Protein AF-A0AB36G7M7-F1 (afdb_monomer)

Sequence (642 aa):
MGVENIYTLPLNGAPYISGSVAFDGEAKDNKLILESNTKIDLHNSQYFSDEEGKDIYDERITRLMGAFGINSNLQNNKVLIDSANIVLHGPDGEYTARSTFEILGALADVNNLKKYNVSKNSVIIKNLNLDLMVNSQNKITFYDAVLFGEIYGGRTLQGNAEKNSIEVYHFNSLDHLDKNIKTHASLNLYGGYSNDGEANGNKIVFRLKKPLKISNNFYGKNYYNLYGGFATEGANFNIIDIQNDLTYEKVPQNYSDKFTVYAARTLSGKANNNTLSIKDSVISLPLYAFITSETTLDGIDYIADESNNNEVNFENIKSSKNLSLMINAKNVSNNKINYNLIQSLTEASSLGKGSKIILKATQNANNNLIKLKDCSSAAVESSCIIKADKESAFNKIIINNTVFSTASDKRQGYVGLIAGVSANSHDNIMELVNLNIDEYKNQDAIFLAPSGTSDISNFKSYNNTLYLGGELNFFKDVNIDLLSGSVFHEVNKKGKIITQILPHQEDFSKNNRLIIDTQDVKSEVVNNFENFTFILSNKIKNPILTIEKLINLPSNGSMEILTKNKPTKGKYILIQSDVGIYDGDNRLLNQQELENLLEKMKNNKNKFNYNKIEKLAKSTLKNVNFSFEVSDDAKIIYINIL

Mean predicted aligned error: 6.55 Å

Nearest PDB structures (foldseek):
  4opw-assembly2_B  TM=1.848E-01  e=7.144E+00  Parabacteroides merdae ATCC 43184

Secondary structure (DSSP, 8-state):
---TTTTTS------EEES-EEESSEEES-EEEE-TTEEEEEEPPPEEE-TT--EEE-S--EEEEEEEEES-EEES-EEEESSEEEEEEEPTT-SEEEEEEEEEEEEEE-SSS----EES-EEEES-EEEEEEE--SS----EEEEEEEEEES-EESSS-EES-EEEES-EE-EEEEETTEEEEEEEEEEEEEESSSBEES-EEEEE-SSPBP----TTS--EEEEEEEEESSB--S-EEEEES-SB-S-----SS-EEEEEEEEESSSB--S-EEEEEEEEE-SPEEEESS--EEETTEEE-EEEEES-EEEEEEEEESS-EEEEEEEEEEES-EEEEEEEEE---GGGTT--EEEEEEEEEEEES-EEEEEEEEE-SSEEEEEEEESSEEES-EEEEEEEEE----TT---EEEEEEEESSEEES-EEEEEEEEE----SSS-EEEES-EES--TT-EEES-EEEEEEEEEE-TT--EEEEESSEEEEE-TTS-EEEEEPP--HHHHTT-EEEEESS-EEEEEEES-SEEEEEE-S---S-SEEEEEEEEE-TT--EEEEESS-PPSEEEEEEEESS--EETTSPBP-HHHHHHHHHHHHH------GGGSTTTTT---EEPPEEEEE-TTS-EEEEEE-

Foldseek 3Di:
DDDVCCVPDPDPAAAEAEQEEEELEEAEQGEDEADPPAEDEFEFWDWDADPVRDTDTDPRAYEAELYEYENYAYEAGEYHYLEYEYEYEAEEPDAEGEHEHEYELYEYHYDPPDAYEHEAGEYEAQYYEYHYDYDYPDDDPAHEYEYEYEYELYEYAGHEYYQGEYEHAEYAQKDDPDPHHIYGYAYEYAQYYYNHYEYEQGEYEANYPDAYAAAQGPVQEHEYEYEQHHEAAYYENGEYHAEEENHDLDHDFGLRYAYEYEQHEYQEEELEAGEYEHEHYEAAHEYEYEPYDWDDDPNDIGFYQEYYQYEYYYYQYEYQAAYEYEYEHQEAEQYEAEHYNEEHHHDPSHLQPEHEYEYEHQAEHEQYEHEAYLYEHQHQEYYYDYEYAAEYANFEYAYEQYEYFHPHPQRAHAYYYERYEYQEYEHFEYHHENYEYEDHDDQPHAEDESEEYQDDPRHAYAHGEYEYAYDYHYYPPDAHAYDEPYWHWDQDPVRDIDIGDDQQDCRQQYHREYEQHAAPHEYQEYGSHQEYEYADDQDADHARYEYEHADEYELLYAYFYKYLDDHDFFKDWHYAYPVAYAYSVRHHDFQVRVQVSNVSRHPNDDDDDQCVPVVCVPGDIDGFDWHWHADRRNRTIMIGGD

Structure (mmCIF, N/CA/C/O backbone):
data_AF-A0AB36G7M7-F1
#
_entry.id   AF-A0AB36G7M7-F1
#
loop_
_atom_site.group_PDB
_atom_site.id
_atom_site.type_symbol
_atom_site.label_atom_id
_atom_site.label_alt_id
_atom_site.label_comp_id
_atom_site.label_asym_id
_atom_site.label_entity_id
_atom_site.label_seq_id
_atom_site.pdbx_PDB_ins_code
_atom_site.Cartn_x
_atom_site.Cartn_y
_atom_site.Cartn_z
_atom_site.occupancy
_atom_site.B_iso_or_equiv
_atom_site.auth_seq_id
_atom_site.auth_comp_id
_atom_site.auth_asym_id
_atom_site.auth_atom_id
_atom_site.pdbx_PDB_model_num
ATOM 1 N N . MET A 1 1 ? 24.373 -4.292 -38.198 1.00 44.78 1 MET A N 1
ATOM 2 C CA . MET A 1 1 ? 25.802 -4.655 -38.306 1.00 44.78 1 MET A CA 1
ATOM 3 C C . MET A 1 1 ? 25.854 -6.167 -38.329 1.00 44.78 1 MET A C 1
ATOM 5 O O . MET A 1 1 ? 25.694 -6.772 -37.282 1.00 44.78 1 MET A O 1
ATOM 9 N N . GLY A 1 2 ? 25.909 -6.763 -39.518 1.00 38.03 2 GLY A N 1
ATOM 10 C CA . GLY A 1 2 ? 25.808 -8.209 -39.694 1.00 38.03 2 GLY A CA 1
ATOM 11 C C . GLY A 1 2 ? 27.062 -8.728 -40.373 1.00 38.03 2 GLY A C 1
ATOM 12 O O . GLY A 1 2 ? 27.440 -8.228 -41.428 1.00 38.03 2 GLY A O 1
ATOM 13 N N . VAL A 1 3 ? 27.704 -9.710 -39.755 1.00 38.44 3 VAL A N 1
ATOM 14 C CA . VAL A 1 3 ? 28.479 -10.708 -40.491 1.00 38.44 3 VAL A CA 1
ATOM 15 C C . VAL A 1 3 ? 27.498 -11.826 -40.825 1.00 38.44 3 VAL A C 1
ATOM 17 O O . VAL A 1 3 ? 26.671 -12.168 -39.985 1.00 38.44 3 VAL A O 1
ATOM 20 N N . GLU A 1 4 ? 27.574 -12.401 -42.026 1.00 40.53 4 GLU A N 1
ATOM 21 C CA . GLU A 1 4 ? 26.691 -13.499 -42.468 1.00 40.53 4 GLU A CA 1
ATOM 22 C C . GLU A 1 4 ? 26.726 -14.730 -41.537 1.00 40.53 4 GLU A C 1
ATOM 24 O O . GLU A 1 4 ? 25.860 -15.594 -41.628 1.00 40.53 4 GLU A O 1
ATOM 29 N N . ASN A 1 5 ? 27.694 -14.802 -40.613 1.00 46.62 5 ASN A N 1
ATOM 30 C CA . ASN A 1 5 ? 27.840 -15.887 -39.651 1.00 46.62 5 ASN A CA 1
ATOM 31 C C . ASN A 1 5 ? 28.204 -15.381 -38.234 1.00 46.62 5 ASN A C 1
ATOM 33 O O . ASN A 1 5 ? 29.345 -15.475 -37.777 1.00 46.62 5 ASN A O 1
ATOM 37 N N . ILE A 1 6 ? 27.219 -14.811 -37.536 1.00 52.28 6 ILE A N 1
ATOM 38 C CA . ILE A 1 6 ? 27.319 -14.284 -36.155 1.00 52.28 6 ILE A CA 1
ATOM 39 C C . ILE A 1 6 ? 27.426 -15.359 -35.058 1.00 52.28 6 ILE A C 1
ATOM 41 O O . ILE A 1 6 ? 27.662 -15.022 -33.902 1.00 52.28 6 ILE A O 1
ATOM 45 N N . TYR A 1 7 ? 27.283 -16.647 -35.386 1.00 52.06 7 TYR A N 1
ATOM 46 C CA . TYR A 1 7 ? 27.455 -17.731 -34.404 1.00 52.06 7 TYR A CA 1
ATOM 47 C C . TYR A 1 7 ? 28.921 -18.158 -34.248 1.00 52.06 7 TYR A C 1
ATOM 49 O O . TYR A 1 7 ? 29.278 -18.789 -33.258 1.00 52.06 7 TYR A O 1
ATOM 57 N N . THR A 1 8 ? 29.783 -17.772 -35.195 1.00 47.47 8 THR A N 1
ATOM 58 C CA . THR A 1 8 ? 31.237 -18.009 -35.149 1.00 47.47 8 THR A CA 1
ATOM 59 C C . THR A 1 8 ? 32.062 -16.735 -34.973 1.00 47.47 8 THR A C 1
ATOM 61 O O . THR A 1 8 ? 33.239 -16.821 -34.632 1.00 47.47 8 THR A O 1
ATOM 64 N N . LEU A 1 9 ? 31.477 -15.557 -35.213 1.00 43.28 9 LEU A N 1
ATOM 65 C CA . LEU A 1 9 ? 32.156 -14.267 -35.088 1.00 43.28 9 LEU A CA 1
ATOM 66 C C . LEU A 1 9 ? 31.470 -13.417 -34.011 1.00 43.28 9 LEU A C 1
ATOM 68 O O . LEU A 1 9 ? 30.267 -13.175 -34.122 1.00 43.28 9 LEU A O 1
ATOM 72 N N . PRO A 1 10 ? 32.200 -12.948 -32.982 1.00 51.53 10 PRO A N 1
ATOM 73 C CA . PRO A 1 10 ? 31.620 -12.097 -31.952 1.00 51.53 10 PRO A CA 1
ATOM 74 C C . PRO A 1 10 ? 31.041 -10.821 -32.578 1.00 51.53 10 PRO A C 1
ATOM 76 O O . PRO A 1 10 ? 31.662 -10.192 -33.435 1.00 51.53 10 PRO A O 1
ATOM 79 N N . LEU A 1 11 ? 29.841 -10.426 -32.142 1.00 53.94 11 LEU A N 1
ATOM 80 C CA . LEU A 1 11 ? 29.254 -9.138 -32.512 1.00 53.94 11 LEU A CA 1
ATOM 81 C C . LEU A 1 11 ? 30.187 -8.010 -32.040 1.00 53.94 11 LEU A C 1
ATOM 83 O O . LEU A 1 11 ? 30.348 -7.798 -30.840 1.00 53.94 11 LEU A O 1
ATOM 87 N N . ASN A 1 12 ? 30.779 -7.255 -32.967 1.00 57.44 12 ASN A N 1
ATOM 88 C CA . ASN A 1 12 ? 31.682 -6.136 -32.649 1.00 57.44 12 ASN A CA 1
ATOM 89 C C . ASN A 1 12 ? 30.961 -4.883 -32.094 1.00 57.44 12 ASN A C 1
ATOM 91 O O . ASN A 1 12 ? 31.578 -3.831 -31.954 1.00 57.44 12 ASN A O 1
ATOM 95 N N . GLY A 1 13 ? 29.659 -4.964 -31.798 1.00 62.69 13 GLY A N 1
ATOM 96 C CA . GLY A 1 13 ? 28.858 -3.882 -31.223 1.00 62.69 13 GLY A CA 1
ATOM 97 C C . GLY A 1 13 ? 27.356 -4.106 -31.413 1.00 62.69 13 GLY A C 1
ATOM 98 O O . GLY A 1 13 ? 26.947 -5.037 -32.108 1.00 62.69 13 GLY A O 1
ATOM 99 N N . ALA A 1 14 ? 26.535 -3.228 -30.834 1.00 68.62 14 ALA A N 1
ATOM 100 C CA . ALA A 1 14 ? 25.082 -3.203 -31.024 1.00 68.62 14 ALA A CA 1
ATOM 101 C C . ALA A 1 14 ? 24.629 -1.901 -31.707 1.00 68.62 14 ALA A C 1
ATOM 103 O O . ALA A 1 14 ? 25.339 -0.898 -31.629 1.00 68.62 14 ALA A O 1
ATOM 104 N N . PRO A 1 15 ? 23.491 -1.890 -32.426 1.00 76.81 15 PRO A N 1
ATOM 105 C CA . PRO A 1 15 ? 23.010 -0.695 -33.111 1.00 76.81 15 PRO A CA 1
ATOM 106 C C . PRO A 1 15 ? 22.412 0.331 -32.135 1.00 76.81 15 PRO A C 1
ATOM 108 O O . PRO A 1 15 ? 21.556 0.012 -31.310 1.00 76.81 15 PRO A O 1
ATOM 111 N N . TYR A 1 16 ? 22.845 1.587 -32.276 1.00 86.81 16 TYR A N 1
ATOM 112 C CA . TYR A 1 16 ? 22.310 2.742 -31.555 1.00 86.81 16 TYR A CA 1
ATOM 113 C C . TYR A 1 16 ? 21.593 3.605 -32.590 1.00 86.81 16 TYR A C 1
ATOM 115 O O . TYR A 1 16 ? 22.228 4.195 -33.464 1.00 86.81 16 TYR A O 1
ATOM 123 N N . ILE A 1 17 ? 20.267 3.649 -32.525 1.00 91.88 17 ILE A N 1
ATOM 124 C CA . ILE A 1 17 ? 19.436 4.433 -33.437 1.00 91.88 17 ILE A CA 1
ATOM 125 C C . ILE A 1 17 ? 18.964 5.649 -32.655 1.00 91.88 17 ILE A C 1
ATOM 127 O O . ILE A 1 17 ? 18.192 5.509 -31.709 1.00 91.88 17 ILE A O 1
ATOM 131 N N . SER A 1 18 ? 19.442 6.833 -33.027 1.00 93.81 18 SER A N 1
ATOM 132 C CA . SER A 1 18 ? 19.148 8.070 -32.304 1.00 93.81 18 SER A CA 1
ATOM 133 C C . SER A 1 18 ? 18.660 9.169 -33.240 1.00 93.81 18 SER A C 1
ATOM 135 O O . SER A 1 18 ? 19.189 9.313 -34.340 1.00 93.81 18 SER A O 1
ATOM 137 N N . GLY A 1 19 ? 17.697 9.976 -32.786 1.00 94.62 19 GLY A N 1
ATOM 138 C CA . GLY A 1 19 ? 17.288 11.201 -33.483 1.00 94.62 19 GLY A CA 1
ATOM 139 C C . GLY A 1 19 ? 18.401 12.256 -33.538 1.00 94.62 19 GLY A C 1
ATOM 140 O O . GLY A 1 19 ? 18.463 13.038 -34.483 1.00 94.62 19 GLY A O 1
ATOM 141 N N . SER A 1 20 ? 19.307 12.253 -32.557 1.00 95.88 20 SER A N 1
ATOM 142 C CA . SER A 1 20 ? 20.493 13.116 -32.531 1.00 95.88 20 SER A CA 1
ATOM 143 C C . SER A 1 20 ? 21.602 12.554 -31.644 1.00 95.88 20 SER A C 1
ATOM 145 O O . SER A 1 20 ? 21.340 11.788 -30.711 1.00 95.88 20 SER A O 1
ATOM 147 N N . VAL A 1 21 ? 22.837 12.997 -31.879 1.00 95.81 21 VAL A N 1
ATOM 148 C CA . VAL A 1 21 ? 23.988 12.732 -31.008 1.00 95.81 21 VAL A CA 1
ATOM 149 C C . VAL A 1 21 ? 24.685 14.052 -30.679 1.00 95.81 21 VAL A C 1
ATOM 151 O O . VAL A 1 21 ? 24.952 14.833 -31.590 1.00 95.81 21 VAL A O 1
ATOM 154 N N . ALA A 1 22 ? 24.974 14.298 -29.400 1.00 95.38 22 ALA A N 1
ATOM 155 C CA . ALA A 1 22 ? 25.707 15.475 -28.928 1.00 95.38 22 ALA A CA 1
ATOM 156 C C . ALA A 1 22 ? 26.951 15.082 -28.110 1.00 95.38 22 ALA A C 1
ATOM 158 O O . ALA A 1 22 ? 26.924 14.117 -27.348 1.00 95.38 22 ALA A O 1
ATOM 159 N N . PHE A 1 23 ? 28.030 15.852 -28.245 1.00 95.56 23 PHE A N 1
ATOM 160 C CA . PHE A 1 23 ? 29.245 15.722 -27.439 1.00 95.56 23 PHE A CA 1
ATOM 161 C C . PHE A 1 23 ? 29.560 17.087 -26.829 1.00 95.56 23 PHE A C 1
ATOM 163 O O . PHE A 1 23 ? 29.622 18.069 -27.569 1.00 95.56 23 PHE A O 1
ATOM 170 N N . ASP A 1 24 ? 29.715 17.149 -25.504 1.00 93.81 24 ASP A N 1
ATOM 171 C CA . ASP A 1 24 ? 30.017 18.378 -24.752 1.00 93.81 24 ASP A CA 1
ATOM 172 C C . ASP A 1 24 ? 29.098 19.569 -25.114 1.00 93.81 24 ASP A C 1
ATOM 174 O O . ASP A 1 24 ? 29.541 20.713 -25.249 1.00 93.81 24 ASP A O 1
ATOM 178 N N . GLY A 1 25 ? 27.799 19.307 -25.294 1.00 92.19 25 GLY A N 1
ATOM 179 C CA . GLY A 1 25 ? 26.835 20.298 -25.773 1.00 92.19 25 GLY A CA 1
ATOM 180 C C . GLY A 1 25 ? 25.407 20.044 -25.296 1.00 92.19 25 GLY A C 1
ATOM 181 O O . GLY A 1 25 ? 25.154 19.719 -24.135 1.00 92.19 25 GLY A O 1
ATOM 182 N N . GLU A 1 26 ? 24.442 20.233 -26.195 1.00 94.94 26 GLU A N 1
ATOM 183 C CA . GLU A 1 26 ? 23.022 20.042 -25.906 1.00 94.94 26 GLU A CA 1
ATOM 184 C C . GLU A 1 26 ? 22.306 19.373 -27.082 1.00 94.94 26 GLU A C 1
ATOM 186 O O . GLU A 1 26 ? 22.625 19.638 -28.241 1.00 94.94 26 GLU A O 1
ATOM 191 N N . ALA A 1 27 ? 21.291 18.558 -26.790 1.00 96.75 27 ALA A N 1
ATOM 192 C CA . ALA A 1 27 ? 20.353 18.062 -27.796 1.00 96.75 27 ALA A CA 1
ATOM 193 C C . ALA A 1 27 ? 18.923 18.435 -27.403 1.00 96.75 27 ALA A C 1
ATOM 195 O O . ALA A 1 27 ? 18.413 18.001 -26.361 1.00 96.75 27 ALA A O 1
ATOM 196 N N . LYS A 1 28 ? 18.288 19.263 -28.238 1.00 97.12 28 LYS A N 1
ATOM 197 C CA . LYS A 1 28 ? 16.966 19.836 -27.982 1.00 97.12 28 LYS A CA 1
ATOM 198 C C . LYS A 1 28 ? 15.990 19.527 -29.110 1.00 97.12 28 LYS A C 1
ATOM 200 O O . LYS A 1 28 ? 16.339 19.673 -30.276 1.00 97.12 28 LYS A O 1
ATOM 205 N N . ASP A 1 29 ? 14.776 19.130 -28.736 1.00 97.94 29 ASP A N 1
ATOM 206 C CA . ASP A 1 29 ? 13.621 18.976 -29.633 1.00 97.94 29 ASP A CA 1
ATOM 207 C C . ASP A 1 29 ? 13.795 17.930 -30.765 1.00 97.94 29 ASP A C 1
ATOM 209 O O . ASP A 1 29 ? 13.113 17.990 -31.794 1.00 97.94 29 ASP A O 1
ATOM 213 N N . ASN A 1 30 ? 14.665 16.929 -30.571 1.00 98.25 30 ASN A N 1
ATOM 214 C CA . ASN A 1 30 ? 14.917 15.865 -31.553 1.00 98.25 30 ASN A CA 1
ATOM 215 C C . ASN A 1 30 ? 13.891 14.736 -31.461 1.00 98.25 30 ASN A C 1
ATOM 217 O O . ASN A 1 30 ? 13.232 14.538 -30.434 1.00 98.25 30 ASN A O 1
ATOM 221 N N . LYS A 1 31 ? 13.737 13.977 -32.551 1.00 97.56 31 LYS A N 1
ATOM 222 C CA . LYS A 1 31 ? 12.742 12.904 -32.635 1.00 97.56 31 LYS A CA 1
ATOM 223 C C . LYS A 1 31 ? 13.290 11.671 -33.338 1.00 97.56 31 LYS A C 1
ATOM 225 O O . LYS A 1 31 ? 13.885 11.785 -34.403 1.00 97.56 31 LYS A O 1
ATOM 230 N N . LEU A 1 32 ? 12.977 10.503 -32.791 1.00 97.50 32 LEU A N 1
ATOM 231 C CA . LEU A 1 32 ? 13.012 9.225 -33.493 1.00 97.50 32 LEU A CA 1
ATOM 232 C C . LEU A 1 32 ? 11.573 8.743 -33.681 1.00 97.50 32 LEU A C 1
ATOM 234 O O . LEU A 1 32 ? 10.814 8.660 -32.714 1.00 97.50 32 LEU A O 1
ATOM 238 N N . ILE A 1 33 ? 11.186 8.447 -34.920 1.00 97.06 33 ILE A N 1
ATOM 239 C CA . ILE A 1 33 ? 9.837 7.985 -35.258 1.00 97.06 33 ILE A CA 1
ATOM 240 C C . ILE A 1 33 ? 9.949 6.630 -35.947 1.00 97.06 33 ILE A C 1
ATOM 242 O O . ILE A 1 33 ? 10.644 6.509 -36.951 1.00 97.06 33 ILE A O 1
ATOM 246 N N . LEU A 1 34 ? 9.258 5.627 -35.407 1.00 95.44 34 LEU A N 1
ATOM 247 C CA . LEU A 1 34 ? 9.098 4.320 -36.037 1.00 95.44 34 LEU A CA 1
ATOM 248 C C . LEU A 1 34 ? 7.678 4.216 -36.588 1.00 95.44 34 LEU A C 1
ATOM 250 O O . LEU A 1 34 ? 6.698 4.142 -35.835 1.00 95.44 34 LEU A O 1
ATOM 254 N N . GLU A 1 35 ? 7.584 4.264 -37.911 1.00 94.44 35 GLU A N 1
ATOM 255 C CA . GLU A 1 35 ? 6.329 4.195 -38.651 1.00 94.44 35 GLU A CA 1
ATOM 256 C C . GLU A 1 35 ? 5.915 2.745 -38.915 1.00 94.44 35 GLU A C 1
ATOM 258 O O . GLU A 1 35 ? 6.711 1.814 -38.771 1.00 94.44 35 GLU A O 1
ATOM 263 N N . SER A 1 36 ? 4.665 2.565 -39.348 1.00 90.44 36 SER A N 1
ATOM 264 C CA . SER A 1 36 ? 4.120 1.260 -39.729 1.00 90.44 36 SER A CA 1
ATOM 265 C C . SER A 1 36 ? 5.058 0.482 -40.660 1.00 90.44 36 SER A C 1
ATOM 267 O O . SER A 1 36 ? 5.659 1.047 -41.569 1.00 90.44 36 SER A O 1
ATOM 269 N N . ASN A 1 37 ? 5.135 -0.836 -40.456 1.00 87.75 37 ASN A N 1
ATOM 270 C CA . ASN A 1 37 ? 6.042 -1.774 -41.139 1.00 87.75 37 ASN A CA 1
ATOM 271 C C . ASN A 1 37 ? 7.524 -1.684 -40.738 1.00 87.75 37 ASN A C 1
ATOM 273 O O . ASN A 1 37 ? 8.335 -2.437 -41.278 1.00 87.75 37 ASN A O 1
ATOM 277 N N . THR A 1 38 ? 7.886 -0.849 -39.759 1.00 93.94 38 THR A N 1
ATOM 278 C CA . THR A 1 38 ? 9.224 -0.899 -39.157 1.00 93.94 38 THR A CA 1
ATOM 279 C C . THR A 1 38 ? 9.442 -2.242 -38.458 1.00 93.94 38 THR A C 1
ATOM 281 O O . THR A 1 38 ? 8.638 -2.647 -37.613 1.00 93.94 38 THR A O 1
ATOM 284 N N . LYS A 1 39 ? 10.554 -2.910 -38.778 1.00 92.75 39 LYS A N 1
ATOM 285 C CA . LYS A 1 39 ? 11.037 -4.112 -38.089 1.00 92.75 39 LYS A CA 1
ATOM 286 C C . LYS A 1 39 ? 12.423 -3.854 -37.511 1.00 92.75 39 LYS A C 1
ATOM 288 O O . LYS A 1 39 ? 13.294 -3.347 -38.213 1.00 92.75 39 LYS A O 1
ATOM 293 N N . ILE A 1 40 ? 12.614 -4.208 -36.245 1.00 90.75 40 ILE A N 1
ATOM 294 C CA . ILE A 1 40 ? 13.907 -4.140 -35.562 1.00 90.75 40 ILE A CA 1
ATOM 295 C C . ILE A 1 40 ? 14.294 -5.555 -35.190 1.00 90.75 40 ILE A C 1
ATOM 297 O O . ILE A 1 40 ? 13.632 -6.172 -34.361 1.00 90.75 40 ILE A O 1
ATOM 301 N N . ASP A 1 41 ? 15.349 -6.043 -35.824 1.00 87.75 41 ASP A N 1
ATOM 302 C CA . ASP A 1 41 ? 15.846 -7.396 -35.632 1.00 87.75 41 ASP A CA 1
ATOM 303 C C . ASP A 1 41 ? 16.867 -7.442 -34.490 1.00 87.75 41 ASP A C 1
ATOM 305 O O . ASP A 1 41 ? 17.831 -6.667 -34.471 1.00 87.75 41 ASP A O 1
ATOM 309 N N . LEU A 1 42 ? 16.617 -8.307 -33.508 1.00 86.56 42 LEU A N 1
ATOM 310 C CA . LEU A 1 42 ? 17.411 -8.455 -32.294 1.00 86.56 42 LEU A CA 1
ATOM 311 C C . LEU A 1 42 ? 17.990 -9.860 -32.217 1.00 86.56 42 LEU A C 1
ATOM 313 O O . LEU A 1 42 ? 17.275 -10.830 -31.982 1.00 86.56 42 LEU A O 1
ATOM 317 N N . HIS A 1 43 ? 19.308 -9.962 -32.326 1.00 81.06 43 HIS A N 1
ATOM 318 C CA . HIS A 1 43 ? 20.004 -11.221 -32.088 1.00 81.06 43 HIS A CA 1
ATOM 319 C C . HIS A 1 43 ? 20.061 -11.578 -30.596 1.00 81.06 43 HIS A C 1
ATOM 321 O O . HIS A 1 43 ? 19.801 -10.751 -29.717 1.00 81.06 43 HIS A O 1
ATOM 327 N N . ASN A 1 44 ? 20.382 -12.843 -30.323 1.00 78.50 44 ASN A N 1
ATOM 328 C CA . ASN A 1 44 ? 20.495 -13.389 -28.975 1.00 78.50 44 ASN A CA 1
ATOM 329 C C . ASN A 1 44 ? 21.556 -12.619 -28.160 1.00 78.50 44 ASN A C 1
ATOM 331 O O . ASN A 1 44 ? 22.701 -12.484 -28.601 1.00 78.50 44 ASN A O 1
ATOM 335 N N . SER A 1 45 ? 21.185 -12.124 -26.979 1.00 78.81 45 SER A N 1
ATOM 336 C CA . SER A 1 45 ? 22.077 -11.343 -26.116 1.00 78.81 45 SER A CA 1
ATOM 337 C C . SER A 1 45 ? 23.065 -12.248 -25.385 1.00 78.81 45 SER A C 1
ATOM 339 O O . SER A 1 45 ? 22.681 -13.256 -24.787 1.00 78.81 45 SER A O 1
ATOM 341 N N . GLN A 1 46 ? 24.342 -11.861 -25.387 1.00 75.00 46 GLN A N 1
ATOM 342 C CA . GLN A 1 46 ? 25.360 -12.514 -24.565 1.00 75.00 46 GLN A CA 1
ATOM 343 C C . GLN A 1 46 ? 25.178 -12.129 -23.093 1.00 75.00 46 GLN A C 1
ATOM 345 O O . GLN A 1 46 ? 24.783 -11.005 -22.777 1.00 75.00 46 GLN A O 1
ATOM 350 N N . TYR A 1 47 ? 25.459 -13.070 -22.198 1.00 74.75 47 TYR A N 1
ATOM 351 C CA . TYR A 1 47 ? 25.431 -12.853 -20.759 1.00 74.75 47 TYR A CA 1
ATOM 352 C C . TYR A 1 47 ? 26.484 -13.725 -20.075 1.00 74.75 47 TYR A C 1
ATOM 354 O O . TYR A 1 47 ? 26.916 -14.741 -20.625 1.00 74.75 47 TYR A O 1
ATOM 362 N N . PHE A 1 48 ? 26.867 -13.337 -18.867 1.00 74.88 48 PHE A N 1
ATOM 363 C CA . PHE A 1 48 ? 27.559 -14.201 -17.918 1.00 74.88 48 PHE A CA 1
ATOM 364 C C . PHE A 1 48 ? 26.708 -14.316 -16.658 1.00 74.88 48 PHE A C 1
ATOM 366 O O . PHE A 1 48 ? 25.940 -13.410 -16.344 1.00 74.88 48 PHE A O 1
ATOM 373 N N . SER A 1 49 ? 26.803 -15.435 -15.952 1.00 77.56 49 SER A N 1
ATOM 374 C CA . SER A 1 49 ? 26.149 -15.575 -14.652 1.00 77.56 49 SER A CA 1
ATOM 375 C C . SER A 1 49 ? 27.116 -15.112 -13.564 1.00 77.56 49 SER A C 1
ATOM 377 O O . SER A 1 49 ? 28.291 -15.483 -13.595 1.00 77.56 49 SER A O 1
ATOM 379 N N . ASP A 1 50 ? 26.646 -14.280 -12.637 1.00 70.62 50 ASP A N 1
ATOM 380 C CA . ASP A 1 50 ? 27.425 -13.899 -11.454 1.00 70.62 50 ASP A CA 1
ATOM 381 C C . ASP A 1 50 ? 27.513 -15.042 -10.422 1.00 70.62 50 ASP A C 1
ATOM 383 O O . ASP A 1 50 ? 26.991 -16.140 -10.633 1.00 70.62 50 ASP A O 1
ATOM 387 N N . GLU A 1 51 ? 28.200 -14.797 -9.300 1.00 71.00 51 GLU A N 1
ATOM 388 C CA . GLU A 1 51 ? 28.383 -15.781 -8.218 1.00 71.00 51 GLU A CA 1
ATOM 389 C C . GLU A 1 51 ? 27.058 -16.229 -7.573 1.00 71.00 51 GLU A C 1
ATOM 391 O O . GLU A 1 51 ? 26.980 -17.326 -7.019 1.00 71.00 51 GLU A O 1
ATOM 396 N N . GLU A 1 52 ? 25.999 -15.423 -7.690 1.00 65.31 52 GLU A N 1
ATOM 397 C CA . GLU A 1 52 ? 24.645 -15.748 -7.229 1.00 65.31 52 GLU A CA 1
ATOM 398 C C . GLU A 1 52 ? 23.804 -16.444 -8.318 1.00 65.31 52 GLU A C 1
ATOM 400 O O . GLU A 1 52 ? 22.629 -16.762 -8.106 1.00 65.31 52 GLU A O 1
ATOM 405 N N . GLY A 1 53 ? 24.397 -16.715 -9.486 1.00 63.28 53 GLY A N 1
ATOM 406 C CA . GLY A 1 53 ? 23.746 -17.356 -10.625 1.00 63.28 53 GLY A CA 1
ATOM 407 C C . GLY A 1 53 ? 22.797 -16.436 -11.393 1.00 63.28 53 GLY A C 1
ATOM 408 O O . GLY A 1 53 ? 21.933 -16.923 -12.127 1.00 63.28 53 GLY A O 1
ATOM 409 N N . LYS A 1 54 ? 22.907 -15.115 -11.231 1.00 71.44 54 LYS A N 1
ATOM 410 C CA . LYS A 1 54 ? 22.091 -14.132 -11.946 1.00 71.44 54 LYS A CA 1
ATOM 411 C C . LYS A 1 54 ? 22.747 -13.768 -13.272 1.00 71.44 54 LYS A C 1
ATOM 413 O O . LYS A 1 54 ? 23.920 -13.416 -13.337 1.00 71.44 54 LYS A O 1
ATOM 418 N N . ASP A 1 55 ? 21.947 -13.809 -14.332 1.00 72.12 55 ASP A N 1
ATOM 419 C CA . ASP A 1 55 ? 22.391 -13.432 -15.672 1.00 72.12 55 ASP A CA 1
ATOM 420 C C . ASP A 1 55 ? 22.648 -11.917 -15.752 1.00 72.12 55 ASP A C 1
ATOM 422 O O . ASP A 1 55 ? 21.730 -11.103 -15.592 1.00 72.12 55 ASP A O 1
ATOM 426 N N . ILE A 1 56 ? 23.897 -11.550 -16.027 1.00 71.88 56 ILE A N 1
ATOM 427 C CA . ILE A 1 56 ? 24.343 -10.196 -16.341 1.00 71.88 56 ILE A CA 1
ATOM 428 C C . ILE A 1 56 ? 24.557 -10.120 -17.846 1.00 71.88 56 ILE A C 1
ATOM 430 O O . ILE A 1 56 ? 25.461 -10.745 -18.404 1.00 71.88 56 ILE A O 1
ATOM 434 N N . TYR A 1 57 ? 23.683 -9.366 -18.504 1.00 72.56 57 TYR A N 1
ATOM 435 C CA . TYR A 1 57 ? 23.727 -9.178 -19.946 1.00 72.56 57 TYR A CA 1
ATOM 436 C C . TYR A 1 57 ? 24.814 -8.186 -20.340 1.00 72.56 57 TYR A C 1
ATOM 438 O O . TYR A 1 57 ? 25.049 -7.188 -19.658 1.00 72.56 57 TYR A O 1
ATOM 446 N N . ASP A 1 58 ? 25.446 -8.471 -21.469 1.00 69.50 58 ASP A N 1
ATOM 447 C CA . ASP A 1 58 ? 26.423 -7.593 -22.095 1.00 69.50 58 ASP A CA 1
ATOM 448 C C . ASP A 1 58 ? 25.800 -6.234 -22.470 1.00 69.50 58 ASP A C 1
ATOM 450 O O . ASP A 1 58 ? 24.637 -6.162 -22.869 1.00 69.50 58 ASP A O 1
ATOM 454 N N . GLU A 1 59 ? 26.573 -5.151 -22.370 1.00 67.31 59 GLU A N 1
ATOM 455 C CA . GLU A 1 59 ? 26.134 -3.781 -22.676 1.00 67.31 59 GLU A CA 1
ATOM 456 C C . GLU A 1 59 ? 25.880 -3.509 -24.169 1.00 67.31 59 GLU A C 1
ATOM 458 O O . GLU A 1 59 ? 25.289 -2.475 -24.525 1.00 67.31 59 GLU A O 1
ATOM 463 N N . ARG A 1 60 ? 26.305 -4.430 -25.045 1.00 72.62 60 ARG A N 1
ATOM 464 C CA . ARG A 1 60 ? 26.023 -4.454 -26.486 1.00 72.62 60 ARG A CA 1
ATOM 465 C C . ARG A 1 60 ? 24.554 -4.805 -26.732 1.00 72.62 60 ARG A C 1
ATOM 467 O O . ARG A 1 60 ? 24.221 -5.849 -27.289 1.00 72.62 60 ARG A O 1
ATOM 474 N N . ILE A 1 61 ? 23.677 -3.880 -26.364 1.00 82.31 61 ILE A N 1
ATOM 475 C CA . ILE A 1 61 ? 22.228 -3.955 -26.559 1.00 82.31 61 ILE A CA 1
ATOM 476 C C . ILE A 1 61 ? 21.757 -2.920 -27.578 1.00 82.31 61 ILE A C 1
ATOM 478 O O . ILE A 1 61 ? 22.321 -1.828 -27.690 1.00 82.31 61 ILE A O 1
ATOM 482 N N . THR A 1 62 ? 20.711 -3.258 -28.328 1.00 88.38 62 THR A N 1
ATOM 483 C CA . THR A 1 62 ? 20.089 -2.328 -29.276 1.00 88.38 62 THR A CA 1
ATOM 484 C C . THR A 1 62 ? 19.390 -1.201 -28.522 1.00 88.38 62 THR A C 1
ATOM 486 O O . THR A 1 62 ? 18.562 -1.464 -27.645 1.00 88.38 62 THR A O 1
ATOM 489 N N . ARG A 1 63 ? 19.684 0.052 -28.891 1.00 92.12 63 ARG A N 1
ATOM 490 C CA . ARG A 1 63 ? 19.113 1.253 -28.258 1.00 92.12 63 ARG A CA 1
ATOM 491 C C . ARG A 1 63 ? 18.370 2.118 -29.265 1.00 92.12 63 ARG A C 1
ATOM 493 O O . ARG A 1 63 ? 18.928 2.485 -30.299 1.00 92.12 63 ARG A O 1
ATOM 500 N N . LEU A 1 64 ? 17.135 2.486 -28.936 1.00 95.88 64 LEU A N 1
ATOM 501 C CA . LEU A 1 64 ? 16.317 3.446 -29.678 1.00 95.88 64 LEU A CA 1
ATOM 502 C C . LEU A 1 64 ? 16.182 4.731 -28.872 1.00 95.88 64 LEU A C 1
ATOM 504 O O . LEU A 1 64 ? 15.642 4.702 -27.769 1.00 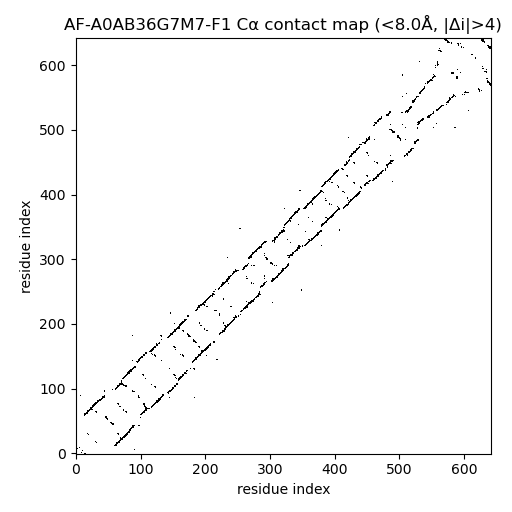95.88 64 LEU A O 1
ATOM 508 N N . MET A 1 65 ? 16.653 5.854 -29.401 1.00 97.00 65 MET A N 1
ATOM 509 C CA . MET A 1 65 ? 16.798 7.085 -28.630 1.00 97.00 65 MET A CA 1
ATOM 510 C C . MET A 1 65 ? 16.221 8.302 -29.344 1.00 97.00 65 MET A C 1
ATOM 512 O O . MET A 1 65 ? 16.421 8.500 -30.540 1.00 97.00 65 MET A O 1
ATOM 516 N N . GLY A 1 66 ? 15.534 9.168 -28.599 1.00 97.75 66 GLY A N 1
ATOM 517 C CA . GLY A 1 66 ? 15.193 10.503 -29.095 1.00 97.75 66 GLY A CA 1
ATOM 518 C C . GLY A 1 66 ? 16.456 11.351 -29.250 1.00 97.75 66 GLY A C 1
ATOM 519 O O . GLY A 1 66 ? 16.640 12.004 -30.275 1.00 97.75 66 GLY A O 1
ATOM 520 N N . ALA A 1 67 ? 17.347 11.275 -28.259 1.00 97.88 67 ALA A N 1
ATOM 521 C CA . ALA A 1 67 ? 18.690 11.839 -28.300 1.00 97.88 67 ALA A CA 1
ATOM 522 C C . ALA A 1 67 ? 19.672 11.027 -27.444 1.00 97.88 67 ALA A C 1
ATOM 524 O O . ALA A 1 67 ? 19.315 10.510 -26.384 1.00 97.88 67 ALA A O 1
ATOM 525 N N . PHE A 1 68 ? 20.925 10.993 -27.877 1.00 97.12 68 PHE A N 1
ATOM 526 C CA . PHE A 1 68 ? 22.063 10.501 -27.110 1.00 97.12 68 PHE A CA 1
ATOM 527 C C . PHE A 1 68 ? 23.052 11.648 -26.916 1.00 97.12 68 PHE A C 1
ATOM 529 O O . PHE A 1 68 ? 23.261 12.446 -27.833 1.00 97.12 68 PHE A O 1
ATOM 536 N N . GLY A 1 69 ? 23.659 11.751 -25.742 1.00 96.12 69 GLY A N 1
ATOM 537 C CA . GLY A 1 69 ? 24.678 12.757 -25.498 1.00 96.12 69 GLY A CA 1
ATOM 538 C C . GLY A 1 69 ? 25.755 12.267 -24.554 1.00 96.12 69 GLY A C 1
ATOM 539 O O . GLY A 1 69 ? 25.433 11.691 -23.522 1.00 96.12 69 GLY A O 1
ATOM 540 N N . ILE A 1 70 ? 27.013 12.549 -24.883 1.00 96.75 70 ILE A N 1
ATOM 541 C CA . ILE A 1 70 ? 28.127 12.436 -23.939 1.00 96.75 70 ILE A CA 1
ATOM 542 C C . ILE A 1 70 ? 28.366 13.826 -23.366 1.00 96.75 70 ILE A C 1
ATOM 544 O O . ILE A 1 70 ? 28.504 14.792 -24.125 1.00 96.75 70 ILE A O 1
ATOM 548 N N . ASN A 1 71 ? 28.377 13.938 -22.039 1.00 97.12 71 ASN A N 1
ATOM 549 C CA . ASN A 1 71 ? 28.585 15.193 -21.320 1.00 97.12 71 ASN A CA 1
ATOM 550 C C . ASN A 1 71 ? 27.659 16.317 -21.820 1.00 97.12 71 ASN A C 1
ATOM 552 O O . ASN A 1 71 ? 28.108 17.429 -22.108 1.00 97.12 71 ASN A O 1
ATOM 556 N N . SER A 1 72 ? 26.374 16.014 -22.009 1.00 97.31 72 SER A N 1
ATOM 557 C CA . SER A 1 72 ? 25.444 16.913 -22.697 1.00 97.31 72 SER A CA 1
ATOM 558 C C . SER A 1 72 ? 24.086 16.982 -22.006 1.00 97.31 72 SER A C 1
ATOM 560 O O . SER A 1 72 ? 23.575 15.973 -21.523 1.00 97.31 72 SER A O 1
ATOM 562 N N . ASN A 1 73 ? 23.461 18.164 -22.004 1.00 97.75 73 ASN A N 1
ATOM 563 C CA . ASN A 1 73 ? 22.082 18.324 -21.527 1.00 97.75 73 ASN A CA 1
ATOM 564 C C . ASN A 1 73 ? 21.086 17.958 -22.631 1.00 97.75 73 ASN A C 1
ATOM 566 O O . ASN A 1 73 ? 21.203 18.433 -23.764 1.00 97.75 73 ASN A O 1
ATOM 570 N N . LEU A 1 74 ? 20.071 17.155 -22.306 1.00 98.31 74 LEU A N 1
ATOM 571 C CA . LEU A 1 74 ? 19.123 16.631 -23.294 1.00 98.31 74 LEU A CA 1
ATOM 572 C C . LEU A 1 74 ? 17.696 17.009 -22.916 1.00 98.31 74 LEU A C 1
ATOM 574 O O . LEU A 1 74 ? 17.189 16.625 -21.858 1.00 98.31 74 LEU A O 1
ATOM 578 N N . GLN A 1 75 ? 17.037 17.770 -23.786 1.00 98.31 75 GLN A N 1
ATOM 579 C CA . GLN A 1 75 ? 15.743 18.365 -23.481 1.00 98.31 75 GLN A CA 1
ATOM 580 C C . GLN A 1 75 ? 14.714 18.188 -24.600 1.00 98.31 75 GLN A C 1
ATOM 582 O O . GLN A 1 75 ? 15.025 18.368 -25.773 1.00 98.31 75 GLN A O 1
ATOM 587 N N . ASN A 1 76 ? 13.461 17.911 -24.228 1.00 98.50 76 ASN A N 1
ATOM 588 C CA . ASN A 1 76 ? 12.310 17.830 -25.144 1.00 98.50 76 ASN A CA 1
ATOM 589 C C . ASN A 1 76 ? 12.465 16.819 -26.300 1.00 98.50 76 ASN A C 1
ATOM 591 O O . ASN A 1 76 ? 11.786 16.932 -27.323 1.00 98.50 76 ASN A O 1
ATOM 595 N N . ASN A 1 77 ? 13.345 15.828 -26.172 1.00 98.69 77 ASN A N 1
ATOM 596 C CA . ASN A 1 77 ? 13.519 14.816 -27.207 1.00 98.69 77 ASN A CA 1
ATOM 597 C C . ASN A 1 77 ? 12.410 13.763 -27.117 1.00 98.69 77 ASN A C 1
ATOM 599 O O . ASN A 1 77 ? 11.793 13.557 -26.064 1.00 98.69 77 ASN A O 1
ATOM 603 N N . LYS A 1 78 ? 12.117 13.100 -28.234 1.00 98.62 78 LYS A N 1
ATOM 604 C CA . LYS A 1 78 ? 10.969 12.198 -28.330 1.00 98.62 78 LYS A CA 1
ATOM 605 C C . LYS A 1 78 ? 11.278 10.924 -29.100 1.00 98.62 78 LYS A C 1
ATOM 607 O O . LYS A 1 78 ? 11.789 10.979 -30.212 1.00 98.62 78 LYS A O 1
ATOM 612 N N . VAL A 1 79 ? 10.836 9.791 -28.567 1.00 98.62 79 VAL A N 1
ATOM 613 C CA . VAL A 1 79 ? 10.638 8.559 -29.340 1.00 98.62 79 VAL A CA 1
ATOM 614 C C . VAL A 1 79 ? 9.144 8.354 -29.556 1.00 98.62 79 VAL A C 1
ATOM 616 O O . VAL A 1 79 ? 8.366 8.336 -28.601 1.00 98.62 79 VAL A O 1
ATOM 619 N N . LEU A 1 80 ? 8.727 8.208 -30.810 1.00 98.25 80 LEU A N 1
ATOM 620 C CA . LEU A 1 80 ? 7.361 7.853 -31.184 1.00 98.25 80 LEU A CA 1
ATOM 621 C C . LEU A 1 80 ? 7.367 6.525 -31.930 1.00 98.25 80 LEU A C 1
ATOM 623 O O . LEU A 1 80 ? 7.857 6.444 -33.051 1.00 98.25 80 LEU A O 1
ATOM 627 N N . ILE A 1 81 ? 6.754 5.511 -31.336 1.00 97.44 81 ILE A N 1
ATOM 628 C CA . ILE A 1 81 ? 6.455 4.253 -32.011 1.00 97.44 81 ILE A CA 1
ATOM 629 C C . ILE A 1 81 ? 4.988 4.307 -32.412 1.00 97.44 81 ILE A C 1
ATOM 631 O O . ILE A 1 81 ? 4.101 4.079 -31.584 1.00 97.44 81 ILE A O 1
ATOM 635 N N . ASP A 1 82 ? 4.732 4.670 -33.669 1.00 95.19 82 ASP A N 1
ATOM 636 C CA . ASP A 1 82 ? 3.372 4.680 -34.205 1.00 95.19 82 ASP A CA 1
ATOM 637 C C . ASP A 1 82 ? 2.893 3.242 -34.422 1.00 95.19 82 ASP A C 1
ATOM 639 O O . ASP A 1 82 ? 1.841 2.856 -33.909 1.00 95.19 82 ASP A O 1
ATOM 643 N N . SER A 1 83 ? 3.726 2.432 -35.083 1.00 94.19 83 SER A N 1
ATOM 644 C CA . SER A 1 83 ? 3.581 0.980 -35.161 1.00 94.19 83 SER A CA 1
ATOM 645 C C . SER A 1 83 ? 4.900 0.319 -35.562 1.00 94.19 83 SER A C 1
ATOM 647 O O . SER A 1 83 ? 5.382 0.578 -36.655 1.00 94.19 83 SER A O 1
ATOM 649 N N . ALA A 1 84 ? 5.458 -0.575 -34.745 1.00 95.06 84 ALA A N 1
ATOM 650 C CA . ALA A 1 84 ? 6.676 -1.322 -35.092 1.00 95.06 84 ALA A CA 1
ATOM 651 C C . ALA A 1 84 ? 6.643 -2.767 -34.576 1.00 95.06 84 ALA A C 1
ATOM 653 O O . ALA A 1 84 ? 5.881 -3.086 -33.661 1.00 95.06 84 ALA A O 1
ATOM 654 N N . ASN A 1 85 ? 7.499 -3.621 -35.141 1.00 93.69 85 ASN A N 1
ATOM 655 C CA . ASN A 1 85 ? 7.726 -4.986 -34.672 1.00 93.69 85 ASN A CA 1
ATOM 656 C C . ASN A 1 85 ? 9.166 -5.137 -34.174 1.00 93.69 85 ASN A C 1
ATOM 658 O O . ASN A 1 85 ? 10.113 -4.806 -34.892 1.00 93.69 85 ASN A O 1
ATOM 662 N N . ILE A 1 86 ? 9.323 -5.670 -32.966 1.00 93.06 86 ILE A N 1
ATOM 663 C CA . ILE A 1 86 ? 10.598 -6.193 -32.482 1.00 93.06 86 ILE A CA 1
ATOM 664 C C . ILE A 1 86 ? 10.656 -7.665 -32.873 1.00 93.06 86 ILE A C 1
ATOM 666 O O . ILE A 1 86 ? 9.853 -8.463 -32.392 1.00 93.06 86 ILE A O 1
ATOM 670 N N . VAL A 1 87 ? 11.578 -8.003 -33.764 1.00 91.56 87 VAL A N 1
ATOM 671 C CA . VAL A 1 87 ? 11.806 -9.367 -34.235 1.00 91.56 87 VAL A CA 1
ATOM 672 C C . VAL A 1 87 ? 12.922 -9.954 -33.386 1.00 91.56 87 VAL A C 1
ATOM 674 O O . VAL A 1 87 ? 14.025 -9.413 -33.363 1.00 91.56 87 VAL A O 1
ATOM 677 N N . LEU A 1 88 ? 12.642 -11.025 -32.651 1.00 89.44 88 LEU A N 1
ATOM 678 C CA . LEU A 1 88 ? 13.690 -11.764 -31.954 1.00 89.44 88 LEU A CA 1
ATOM 679 C C . LEU A 1 88 ? 14.290 -12.766 -32.926 1.00 89.44 88 LEU A C 1
ATOM 681 O O . LEU A 1 88 ? 13.556 -13.482 -33.603 1.00 89.44 88 LEU A O 1
ATOM 685 N N . HIS A 1 89 ? 15.615 -12.825 -32.989 1.00 86.12 89 HIS A N 1
ATOM 686 C CA . HIS A 1 89 ? 16.322 -13.716 -33.892 1.00 86.12 89 HIS A CA 1
ATOM 687 C C . HIS A 1 89 ? 16.891 -14.917 -33.146 1.00 86.12 89 HIS A C 1
ATOM 689 O O . HIS A 1 89 ? 17.896 -14.834 -32.435 1.00 86.12 89 HIS A O 1
ATOM 695 N N . GLY A 1 90 ? 16.242 -16.056 -33.352 1.00 82.94 90 GLY A N 1
ATOM 696 C CA . GLY A 1 90 ? 16.634 -17.344 -32.820 1.00 82.94 90 GLY A CA 1
ATOM 697 C C . GLY A 1 90 ? 17.769 -18.040 -33.593 1.00 82.94 90 GLY A C 1
ATOM 698 O O . GLY A 1 90 ? 17.672 -18.152 -34.821 1.00 82.94 90 GLY A O 1
ATOM 699 N N . PRO A 1 91 ? 18.826 -18.535 -32.911 1.00 78.06 91 PRO A N 1
ATOM 700 C CA . PRO A 1 91 ? 19.817 -19.449 -33.492 1.00 78.06 91 PRO A CA 1
ATOM 701 C C . PRO A 1 91 ? 19.237 -20.737 -34.080 1.00 78.06 91 PRO A C 1
ATOM 703 O O . PRO A 1 91 ? 18.281 -21.292 -33.538 1.00 78.06 91 PRO A O 1
ATOM 706 N N . ASP A 1 92 ? 19.885 -21.231 -35.144 1.00 76.75 92 ASP A N 1
ATOM 707 C CA . ASP A 1 92 ? 19.655 -22.588 -35.658 1.00 76.75 92 ASP A CA 1
ATOM 708 C C . ASP A 1 92 ? 20.184 -23.629 -34.669 1.00 76.75 92 ASP A C 1
ATOM 710 O O . ASP A 1 92 ? 21.198 -23.409 -34.007 1.00 76.75 92 ASP A O 1
ATOM 714 N N . GLY A 1 93 ? 19.504 -24.770 -34.577 1.00 75.81 93 GLY A N 1
ATOM 715 C CA . GLY A 1 93 ? 19.861 -25.864 -33.665 1.00 75.81 93 GLY A CA 1
ATOM 716 C C . GLY A 1 93 ? 19.519 -25.641 -32.185 1.00 75.81 93 GLY A C 1
ATOM 717 O O . GLY A 1 93 ? 19.650 -26.577 -31.398 1.00 75.81 93 GLY A O 1
ATOM 718 N N . GLU A 1 94 ? 19.039 -24.456 -31.808 1.00 82.12 94 GLU A N 1
ATOM 719 C CA . GLU A 1 94 ? 18.600 -24.132 -30.447 1.00 82.12 94 GLU A CA 1
ATOM 720 C C . GLU A 1 94 ? 17.074 -24.206 -30.304 1.00 82.12 94 GLU A C 1
ATOM 722 O O . GLU A 1 94 ? 16.326 -24.157 -31.280 1.00 82.12 94 GLU A O 1
ATOM 727 N N . TYR A 1 95 ? 16.600 -24.288 -29.059 1.00 86.06 95 TYR A N 1
ATOM 728 C CA . TYR A 1 95 ? 15.164 -24.319 -28.736 1.00 86.06 95 TYR A CA 1
ATOM 729 C C . TYR A 1 95 ? 14.665 -23.038 -28.061 1.00 86.06 95 TYR A C 1
ATOM 731 O O . TYR A 1 95 ? 13.460 -22.880 -27.841 1.00 86.06 95 TYR A O 1
ATOM 739 N N . THR A 1 96 ? 15.578 -22.138 -27.696 1.00 88.19 96 THR A N 1
ATOM 740 C CA . THR A 1 96 ? 15.263 -20.904 -26.981 1.00 88.19 96 THR A CA 1
ATOM 741 C C . THR A 1 96 ? 16.129 -19.743 -27.454 1.00 88.19 96 THR A C 1
ATOM 743 O O . THR A 1 96 ? 17.256 -19.926 -27.912 1.00 88.19 96 THR A O 1
ATOM 746 N N . ALA A 1 97 ? 15.603 -18.527 -27.309 1.00 87.38 97 ALA A N 1
ATOM 747 C CA . ALA A 1 97 ? 16.362 -17.295 -27.500 1.00 87.38 97 ALA A CA 1
ATOM 748 C C . ALA A 1 97 ? 16.053 -16.290 -26.396 1.00 87.38 97 ALA A C 1
ATOM 750 O O . ALA A 1 97 ? 14.968 -16.290 -25.809 1.00 87.38 97 ALA A O 1
ATOM 751 N N . ARG A 1 98 ? 17.001 -15.398 -26.130 1.00 87.75 98 ARG A N 1
ATOM 752 C CA . ARG A 1 98 ? 16.819 -14.259 -25.239 1.00 87.75 98 ARG A CA 1
ATOM 753 C C . ARG A 1 98 ? 17.449 -13.013 -25.841 1.00 87.75 98 ARG A C 1
ATOM 755 O O . ARG A 1 98 ? 18.607 -13.031 -26.238 1.00 87.75 98 ARG A O 1
ATOM 762 N N . SER A 1 99 ? 16.723 -11.911 -25.853 1.00 87.81 99 SER A N 1
ATOM 763 C CA . SER A 1 99 ? 17.258 -10.640 -26.341 1.00 87.81 99 SER A CA 1
ATOM 764 C C . SER A 1 99 ? 16.939 -9.519 -25.371 1.00 87.81 99 SER A C 1
ATOM 766 O O . SER A 1 99 ? 15.936 -9.556 -24.659 1.00 87.81 99 SER A O 1
ATOM 768 N N . THR A 1 100 ? 17.799 -8.513 -25.350 1.00 88.31 100 THR A N 1
ATOM 769 C CA . THR A 1 100 ? 17.663 -7.301 -24.542 1.00 88.31 100 THR A CA 1
ATOM 770 C C . THR A 1 100 ? 17.544 -6.086 -25.456 1.00 88.31 100 THR A C 1
ATOM 772 O O . THR A 1 100 ? 18.158 -6.037 -26.524 1.00 88.31 100 THR A O 1
ATOM 775 N N . PHE A 1 101 ? 16.742 -5.097 -25.062 1.00 91.38 101 PHE A N 1
ATOM 776 C CA . PHE A 1 101 ? 16.613 -3.852 -25.822 1.00 91.38 101 PHE A CA 1
ATOM 777 C C . PHE A 1 101 ? 16.276 -2.664 -24.928 1.00 91.38 101 PHE A C 1
ATOM 779 O O . PHE A 1 101 ? 15.633 -2.822 -23.888 1.00 91.38 101 PHE A O 1
ATOM 786 N N . GLU A 1 102 ? 16.652 -1.470 -25.381 1.00 94.88 102 GLU A N 1
ATOM 787 C CA . GLU A 1 102 ? 16.293 -0.217 -24.725 1.00 94.88 102 GLU A CA 1
ATOM 788 C C . GLU A 1 102 ? 15.538 0.742 -25.660 1.00 94.88 102 GLU A C 1
ATOM 790 O O . GLU A 1 102 ? 15.901 0.929 -26.826 1.00 94.88 102 GLU A O 1
ATOM 795 N N . ILE A 1 103 ? 14.526 1.424 -25.114 1.00 97.50 103 ILE A N 1
ATOM 796 C CA . ILE A 1 103 ? 13.912 2.616 -25.717 1.00 97.50 103 ILE A CA 1
ATOM 797 C C . ILE A 1 103 ? 14.062 3.781 -24.743 1.00 97.50 103 ILE A C 1
ATOM 799 O O . ILE A 1 103 ? 13.565 3.707 -23.624 1.00 97.50 103 ILE A O 1
ATOM 803 N N . LEU A 1 104 ? 14.685 4.881 -25.160 1.00 97.69 104 LEU A N 1
ATOM 804 C CA . LEU A 1 104 ? 14.917 6.038 -24.298 1.00 97.69 104 LEU A CA 1
ATOM 805 C C . LEU A 1 104 ? 14.453 7.335 -24.960 1.00 97.69 104 LEU A C 1
ATOM 807 O O . LEU A 1 104 ? 14.812 7.631 -26.097 1.00 97.69 104 LEU A O 1
ATOM 811 N N . GLY A 1 105 ? 13.714 8.174 -24.234 1.00 98.19 105 GLY A N 1
ATOM 812 C CA . GLY A 1 105 ? 13.449 9.542 -24.685 1.00 98.19 105 GLY A CA 1
ATOM 813 C C . GLY A 1 105 ? 14.761 10.310 -24.866 1.00 98.19 105 GLY A C 1
ATOM 814 O O . GLY A 1 105 ? 14.959 10.966 -25.888 1.00 98.19 105 GLY A O 1
ATOM 815 N N . ALA A 1 106 ? 15.686 10.151 -23.914 1.00 97.94 106 ALA A N 1
ATOM 816 C CA . ALA A 1 106 ? 17.067 10.610 -24.020 1.00 97.94 106 ALA A CA 1
ATOM 817 C C . ALA A 1 106 ? 18.017 9.833 -23.088 1.00 97.94 106 ALA A C 1
ATOM 819 O O . ALA A 1 106 ? 17.591 9.372 -22.023 1.00 97.94 106 ALA A O 1
ATOM 820 N N . LEU A 1 107 ? 19.298 9.754 -23.464 1.00 97.00 107 LEU A N 1
ATOM 821 C CA . LEU A 1 107 ? 20.389 9.195 -22.655 1.00 97.00 107 LEU A CA 1
ATOM 822 C C . LEU A 1 107 ? 21.564 10.174 -22.558 1.00 97.00 107 LEU A C 1
ATOM 824 O O . LEU A 1 107 ? 22.234 10.414 -23.564 1.00 97.00 107 LEU A O 1
ATOM 828 N N . ALA A 1 108 ? 21.818 10.695 -21.356 1.00 97.25 108 ALA A N 1
ATOM 829 C CA . ALA A 1 108 ? 23.023 11.454 -21.034 1.00 97.25 108 ALA A CA 1
ATOM 830 C C . ALA A 1 108 ? 24.064 10.528 -20.390 1.00 97.25 108 ALA A C 1
ATOM 832 O O . ALA A 1 108 ? 23.929 10.111 -19.235 1.00 97.25 108 ALA A O 1
ATOM 833 N N . ASP A 1 109 ? 25.091 10.205 -21.164 1.00 94.25 109 ASP A N 1
ATOM 834 C CA . ASP A 1 109 ? 26.302 9.545 -20.698 1.00 94.25 109 ASP A CA 1
ATOM 835 C C . ASP A 1 109 ? 27.289 10.596 -20.169 1.00 94.25 109 ASP A C 1
ATOM 837 O O . ASP A 1 109 ? 27.334 11.727 -20.666 1.00 94.25 109 ASP A O 1
ATOM 841 N N . VAL A 1 110 ? 28.053 10.259 -19.133 1.00 91.75 110 VAL A N 1
ATOM 842 C CA . VAL A 1 110 ? 28.893 11.217 -18.402 1.00 91.75 110 VAL A CA 1
ATOM 843 C C . VAL A 1 110 ? 30.251 10.606 -18.097 1.00 91.75 110 VAL A C 1
ATOM 845 O O . VAL A 1 110 ? 30.342 9.583 -17.425 1.00 91.75 110 VAL A O 1
ATOM 848 N N . ASN A 1 111 ? 31.317 11.281 -18.530 1.00 93.69 111 ASN A N 1
ATOM 849 C CA . ASN A 1 111 ? 32.697 10.864 -18.263 1.00 93.69 111 ASN A CA 1
ATOM 850 C C . ASN A 1 111 ? 33.588 11.971 -17.666 1.00 93.69 111 ASN A C 1
ATOM 852 O O . ASN A 1 111 ? 34.771 11.739 -17.431 1.00 93.69 111 ASN A O 1
ATOM 856 N N . ASN A 1 112 ? 33.041 13.164 -17.401 1.00 91.88 112 ASN A N 1
ATOM 857 C CA . ASN A 1 112 ? 33.807 14.325 -16.926 1.00 91.88 112 ASN A CA 1
ATOM 858 C C . ASN A 1 112 ? 33.418 14.815 -15.513 1.00 91.88 112 ASN A C 1
ATOM 860 O O . ASN A 1 112 ? 33.740 15.947 -15.148 1.00 91.88 112 ASN A O 1
ATOM 864 N N . LEU A 1 113 ? 32.736 13.969 -14.730 1.00 88.62 113 LEU A N 1
ATOM 865 C CA . LEU A 1 113 ? 32.276 14.218 -13.352 1.00 88.62 113 LEU A CA 1
ATOM 866 C C . LEU A 1 113 ? 31.270 15.375 -13.177 1.00 88.62 113 LEU A C 1
ATOM 868 O O . LEU A 1 113 ? 30.957 15.746 -12.044 1.00 88.62 113 LEU A O 1
ATOM 872 N N . LYS A 1 114 ? 30.775 15.991 -14.258 1.00 95.06 114 LYS A N 1
ATOM 873 C CA . LYS A 1 114 ? 29.766 17.059 -14.183 1.00 95.06 114 LYS A CA 1
ATOM 874 C C . LYS A 1 114 ? 28.353 16.483 -14.236 1.00 95.06 114 LYS A C 1
ATOM 876 O O . LYS A 1 114 ? 28.103 15.461 -14.861 1.00 95.06 114 LYS A O 1
ATOM 881 N N . LYS A 1 115 ? 27.405 17.198 -13.627 1.00 96.06 115 LYS A N 1
ATOM 882 C CA . LYS A 1 115 ? 25.976 16.867 -13.690 1.00 96.06 115 LYS A CA 1
ATOM 883 C C . LYS A 1 115 ? 25.367 17.351 -15.013 1.00 96.06 115 LYS A C 1
ATOM 885 O O . LYS A 1 115 ? 25.469 18.533 -15.344 1.00 96.06 115 LYS A O 1
ATOM 890 N N . TYR A 1 116 ? 24.708 16.442 -15.727 1.00 97.81 116 TYR A N 1
ATOM 891 C CA . TYR A 1 116 ? 23.976 16.685 -16.968 1.00 97.81 116 TYR A CA 1
ATOM 892 C C . TYR A 1 116 ? 22.536 16.207 -16.850 1.00 97.81 116 TYR A C 1
ATOM 894 O O . TYR A 1 116 ? 22.251 15.071 -16.460 1.00 97.81 116 TYR A O 1
ATOM 902 N N . ASN A 1 117 ? 21.612 17.091 -17.207 1.00 97.19 117 ASN A N 1
ATOM 903 C CA . ASN A 1 117 ? 20.194 16.862 -16.992 1.00 97.19 117 ASN A CA 1
ATOM 904 C C . ASN A 1 117 ? 19.521 16.308 -18.246 1.00 97.19 117 ASN A C 1
ATOM 906 O O . ASN A 1 117 ? 19.753 16.767 -19.369 1.00 97.19 117 ASN A O 1
ATOM 910 N N . VAL A 1 118 ? 18.596 15.379 -18.020 1.00 98.25 118 VAL A N 1
ATOM 911 C CA . VAL A 1 118 ? 17.648 14.894 -19.023 1.00 98.25 118 VAL A CA 1
ATOM 912 C C . VAL A 1 118 ? 16.256 15.361 -18.630 1.00 98.25 118 VAL A C 1
ATOM 914 O O . VAL A 1 118 ? 15.699 14.928 -17.620 1.00 98.25 118 VAL A O 1
ATOM 917 N N . SER A 1 119 ? 15.694 16.294 -19.399 1.00 98.44 119 SER A N 1
ATOM 918 C CA . SER A 1 119 ? 14.439 16.946 -19.021 1.00 98.44 119 SER A CA 1
ATOM 919 C C . SER A 1 119 ? 13.374 16.959 -20.110 1.00 98.44 119 SER A C 1
ATOM 921 O O . SER A 1 119 ? 13.654 17.222 -21.278 1.00 98.44 119 SER A O 1
ATOM 923 N N . LYS A 1 120 ? 12.114 16.744 -19.717 1.00 98.69 120 LYS A N 1
ATOM 924 C CA . LYS A 1 120 ? 10.934 16.853 -20.599 1.00 98.69 120 LYS A CA 1
ATOM 925 C C . LYS A 1 120 ? 10.982 15.951 -21.840 1.00 98.69 120 LYS A C 1
ATOM 927 O O . LYS A 1 120 ? 10.317 16.234 -22.834 1.00 98.69 120 LYS A O 1
ATOM 932 N N . ASN A 1 121 ? 11.767 14.880 -21.806 1.00 98.81 121 ASN A N 1
ATOM 933 C CA . ASN A 1 121 ? 11.822 13.918 -22.898 1.00 98.81 121 ASN A CA 1
ATOM 934 C C . ASN A 1 121 ? 10.603 12.983 -22.835 1.00 98.81 121 ASN A C 1
ATOM 936 O O . ASN A 1 121 ? 9.945 12.856 -21.797 1.00 98.81 121 ASN A O 1
ATOM 940 N N . SER A 1 122 ? 10.262 12.350 -23.956 1.00 98.69 122 SER A N 1
ATOM 941 C CA . SER A 1 122 ? 9.070 11.501 -24.042 1.00 98.69 122 SER A CA 1
ATOM 942 C C . SER A 1 122 ? 9.290 10.228 -24.849 1.00 98.69 122 SER A C 1
ATOM 944 O O . SER A 1 122 ? 9.937 10.240 -25.895 1.00 98.69 122 SER A O 1
ATOM 946 N N . VAL A 1 123 ? 8.688 9.133 -24.393 1.00 98.81 123 VAL A N 1
ATOM 947 C CA . VAL A 1 123 ? 8.520 7.896 -25.161 1.00 98.81 123 VAL A CA 1
ATOM 948 C C . VAL A 1 123 ? 7.030 7.631 -25.311 1.00 98.81 123 VAL A C 1
ATOM 950 O O . VAL A 1 123 ? 6.315 7.527 -24.319 1.00 98.81 123 VAL A O 1
ATOM 953 N N . ILE A 1 124 ? 6.548 7.517 -26.546 1.00 98.56 124 ILE A N 1
ATOM 954 C CA . ILE A 1 124 ? 5.139 7.240 -26.838 1.00 98.56 124 ILE A CA 1
ATOM 955 C C . ILE A 1 124 ? 5.046 5.975 -27.683 1.00 98.56 124 ILE A C 1
ATOM 957 O O . ILE A 1 124 ? 5.496 5.958 -28.829 1.00 98.56 124 ILE A O 1
ATOM 961 N N . ILE A 1 125 ? 4.418 4.938 -27.133 1.00 97.88 125 ILE A N 1
ATOM 962 C CA . ILE A 1 125 ? 4.205 3.644 -27.781 1.00 97.88 125 ILE A CA 1
ATOM 963 C C . ILE A 1 125 ? 2.721 3.490 -28.086 1.00 97.88 125 ILE A C 1
ATOM 965 O O . ILE A 1 125 ? 1.916 3.141 -27.218 1.00 97.88 125 ILE A O 1
ATOM 969 N N . LYS A 1 126 ? 2.344 3.759 -29.335 1.00 96.88 126 LYS A N 1
ATOM 970 C CA . LYS A 1 126 ? 0.971 3.546 -29.7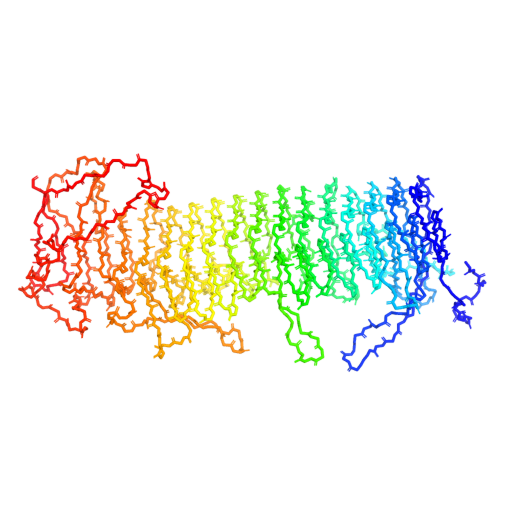99 1.00 96.88 126 LYS A CA 1
ATOM 971 C C . LYS A 1 126 ? 0.703 2.083 -30.123 1.00 96.88 126 LYS A C 1
ATOM 973 O O . LYS A 1 126 ? -0.375 1.601 -29.781 1.00 96.88 126 LYS A O 1
ATOM 978 N N . ASN A 1 127 ? 1.655 1.415 -30.774 1.00 95.00 127 ASN A N 1
ATOM 979 C CA . ASN A 1 127 ? 1.581 0.010 -31.161 1.00 95.00 127 ASN A CA 1
ATOM 980 C C . ASN A 1 127 ? 2.993 -0.585 -31.283 1.00 95.00 127 ASN A C 1
ATOM 982 O O . ASN A 1 127 ? 3.778 -0.152 -32.121 1.00 95.00 127 ASN A O 1
ATOM 986 N N . LEU A 1 128 ? 3.326 -1.576 -30.461 1.00 94.62 128 LEU A N 1
ATOM 987 C CA . LEU A 1 128 ? 4.587 -2.313 -30.558 1.00 94.62 128 LEU A CA 1
ATOM 988 C C . LEU A 1 128 ? 4.299 -3.807 -30.442 1.00 94.62 128 LEU A C 1
ATOM 990 O O . LEU A 1 128 ? 3.709 -4.242 -29.451 1.00 94.62 128 LEU A O 1
ATOM 994 N N . ASN A 1 129 ? 4.694 -4.575 -31.453 1.00 93.56 129 ASN A N 1
ATOM 995 C CA . ASN A 1 129 ? 4.482 -6.019 -31.486 1.00 93.56 129 ASN A CA 1
ATOM 996 C C . ASN A 1 129 ? 5.795 -6.778 -31.351 1.00 93.56 129 ASN A C 1
ATOM 998 O O . ASN A 1 129 ? 6.867 -6.256 -31.655 1.00 93.56 129 ASN A O 1
ATOM 1002 N N . LEU A 1 130 ? 5.671 -8.029 -30.927 1.00 92.56 130 LEU A N 1
ATOM 1003 C CA . LEU A 1 130 ? 6.731 -9.019 -31.001 1.00 92.56 130 LEU A CA 1
ATOM 1004 C C . LEU A 1 130 ? 6.545 -9.860 -32.262 1.00 92.56 130 LEU A C 1
ATOM 1006 O O . LEU A 1 130 ? 5.415 -10.088 -32.691 1.00 92.56 130 LEU A O 1
ATOM 1010 N N . ASP A 1 131 ? 7.659 -10.289 -32.829 1.00 90.94 131 ASP A N 1
ATOM 1011 C CA . ASP A 1 131 ? 7.766 -11.211 -33.956 1.00 90.94 131 ASP A CA 1
ATOM 1012 C C . ASP A 1 131 ? 8.990 -12.109 -33.692 1.00 90.94 131 ASP A C 1
ATOM 1014 O O . ASP A 1 131 ? 9.834 -11.798 -32.841 1.00 90.94 131 ASP A O 1
ATOM 1018 N N . LEU A 1 132 ? 9.099 -13.223 -34.405 1.00 88.56 132 LEU A N 1
ATOM 1019 C CA . LEU A 1 132 ? 10.194 -14.179 -34.253 1.00 88.56 132 LEU A CA 1
ATOM 1020 C C . LEU A 1 132 ? 10.712 -14.593 -35.621 1.00 88.56 132 LEU A C 1
ATOM 1022 O O . LEU A 1 132 ? 9.964 -15.007 -36.502 1.00 88.56 132 LEU A O 1
ATOM 1026 N N . MET A 1 133 ? 12.025 -14.552 -35.771 1.00 87.12 133 MET A N 1
ATOM 1027 C CA . MET A 1 133 ? 12.723 -15.135 -36.901 1.00 87.12 133 MET A CA 1
ATOM 1028 C C . MET A 1 133 ? 13.676 -16.185 -36.360 1.00 87.12 133 MET A C 1
ATOM 1030 O O . MET A 1 133 ? 14.440 -15.914 -35.444 1.00 87.12 133 MET A O 1
ATOM 1034 N N . VAL A 1 134 ? 13.649 -17.392 -36.907 1.00 79.25 134 VAL A N 1
ATOM 1035 C CA . VAL A 1 134 ? 14.592 -18.443 -36.520 1.00 79.25 134 VAL A CA 1
ATOM 1036 C C . VAL A 1 134 ? 15.335 -18.866 -37.770 1.00 79.25 134 VAL A C 1
ATOM 1038 O O . VAL A 1 134 ? 14.716 -19.204 -38.781 1.00 79.25 134 VAL A O 1
ATOM 1041 N N . ASN A 1 135 ? 16.663 -18.836 -37.706 1.00 73.00 135 ASN A N 1
ATOM 1042 C CA . ASN A 1 135 ? 17.477 -19.424 -38.757 1.00 73.00 135 ASN A CA 1
ATOM 1043 C C . ASN A 1 135 ? 17.291 -20.934 -38.671 1.00 73.00 135 ASN A C 1
ATOM 1045 O O . ASN A 1 135 ? 17.748 -21.528 -37.712 1.00 73.00 135 ASN A O 1
ATOM 1049 N N . SER A 1 136 ? 16.606 -21.567 -39.618 1.00 70.25 136 SER A N 1
ATOM 1050 C CA . SER A 1 136 ? 16.676 -23.021 -39.728 1.00 70.25 136 SER A CA 1
ATOM 1051 C C . SER A 1 136 ? 16.507 -23.476 -41.161 1.00 70.25 136 SER A C 1
ATOM 1053 O O . SER A 1 136 ? 15.652 -22.979 -41.894 1.00 70.25 136 SER A O 1
ATOM 1055 N N . GLN A 1 137 ? 17.329 -24.444 -41.555 1.00 69.56 137 GLN A N 1
ATOM 1056 C CA . GLN A 1 137 ? 17.165 -25.153 -42.824 1.00 69.56 137 GLN A CA 1
ATOM 1057 C C . GLN A 1 137 ? 16.049 -26.210 -42.748 1.00 69.56 137 GLN A C 1
ATOM 1059 O O . GLN A 1 137 ? 15.569 -26.674 -43.781 1.00 69.56 137 GLN A O 1
ATOM 1064 N N . ASN A 1 138 ? 15.610 -26.569 -41.534 1.00 70.44 138 ASN A N 1
ATOM 1065 C CA . ASN A 1 138 ? 14.572 -27.562 -41.269 1.00 70.44 138 ASN A CA 1
ATOM 1066 C C . ASN A 1 138 ? 13.296 -26.913 -40.712 1.00 70.44 138 ASN A C 1
ATOM 1068 O O . ASN A 1 138 ? 13.302 -25.798 -40.195 1.00 70.44 138 ASN A O 1
ATOM 1072 N N . LYS A 1 139 ? 12.169 -27.634 -40.782 1.00 75.69 139 LYS A N 1
ATOM 1073 C CA . LYS A 1 139 ? 10.919 -27.178 -40.161 1.00 75.69 139 LYS A CA 1
ATOM 1074 C C . LYS A 1 139 ? 11.056 -27.199 -38.635 1.00 75.69 139 LYS A C 1
ATOM 1076 O O . LYS A 1 139 ? 11.170 -28.269 -38.040 1.00 75.69 139 LYS A O 1
ATOM 1081 N N . ILE A 1 140 ? 10.979 -26.029 -38.013 1.00 77.25 140 ILE A N 1
ATOM 1082 C CA . ILE A 1 140 ? 11.015 -25.877 -36.555 1.00 77.25 140 ILE A CA 1
ATOM 1083 C C . ILE A 1 140 ? 9.694 -26.375 -35.966 1.00 77.25 140 ILE A C 1
ATOM 1085 O O . ILE A 1 140 ? 8.615 -26.044 -36.459 1.00 77.25 140 ILE A O 1
ATOM 1089 N N . THR A 1 141 ? 9.774 -27.190 -34.917 1.00 82.38 141 THR A N 1
ATOM 1090 C CA . THR A 1 141 ? 8.606 -27.771 -34.232 1.00 82.38 141 THR A CA 1
ATOM 1091 C C . THR A 1 141 ? 8.372 -27.186 -32.841 1.00 82.38 141 THR A C 1
ATOM 1093 O O . THR A 1 141 ? 7.285 -27.374 -32.290 1.00 82.38 141 THR A O 1
ATOM 1096 N N . PHE A 1 142 ? 9.367 -26.491 -32.278 1.00 86.06 142 PHE A N 1
ATOM 1097 C CA . PHE A 1 142 ? 9.314 -25.828 -30.978 1.00 86.06 142 PHE A CA 1
ATOM 1098 C C . PHE A 1 142 ? 10.328 -24.679 -30.911 1.00 86.06 142 PHE A C 1
ATOM 1100 O O . PHE A 1 142 ? 11.467 -24.852 -31.341 1.00 86.06 142 PHE A O 1
ATOM 1107 N N . TYR A 1 143 ? 9.919 -23.538 -30.350 1.00 87.81 143 TYR A N 1
ATOM 1108 C CA . TYR A 1 143 ? 10.814 -22.429 -30.013 1.00 87.81 143 TYR A CA 1
ATOM 1109 C C . TYR A 1 143 ? 10.197 -21.515 -28.941 1.00 87.81 143 TYR A C 1
ATOM 1111 O O . TYR A 1 143 ? 9.022 -21.150 -29.039 1.00 87.81 143 TYR A O 1
ATOM 1119 N N . ASP A 1 144 ? 10.976 -21.103 -27.941 1.00 90.12 144 ASP A N 1
ATOM 1120 C CA . ASP A 1 144 ? 10.542 -20.153 -26.904 1.00 90.12 144 ASP A CA 1
ATOM 1121 C C . ASP A 1 144 ? 11.538 -18.993 -26.773 1.00 90.12 144 ASP A C 1
ATOM 1123 O O . ASP A 1 144 ? 12.663 -19.185 -26.311 1.00 90.12 144 ASP A O 1
ATOM 1127 N N . ALA A 1 145 ? 11.137 -17.790 -27.189 1.00 90.88 145 ALA A N 1
ATOM 1128 C CA . ALA A 1 145 ? 11.986 -16.600 -27.136 1.00 90.88 145 ALA A CA 1
ATOM 1129 C C . ALA A 1 145 ? 11.502 -15.577 -26.094 1.00 90.88 145 ALA A C 1
ATOM 1131 O O . ALA A 1 145 ? 10.311 -15.254 -26.043 1.00 90.88 145 ALA A O 1
ATOM 1132 N N . VAL A 1 146 ? 12.430 -15.041 -25.293 1.00 91.44 146 VAL A N 1
ATOM 1133 C CA . VAL A 1 146 ? 12.176 -14.005 -24.274 1.00 91.44 146 VAL A CA 1
ATOM 1134 C C . VAL A 1 146 ? 12.810 -12.680 -24.694 1.00 91.44 146 VAL A C 1
ATOM 1136 O O . VAL A 1 146 ? 14.012 -12.610 -24.941 1.00 91.44 146 VAL A O 1
ATOM 1139 N N . LEU A 1 147 ? 12.035 -11.601 -24.683 1.00 91.94 147 LEU A N 1
ATOM 1140 C CA . LEU A 1 147 ? 12.536 -10.234 -24.778 1.00 91.94 147 LEU A CA 1
ATOM 1141 C C . LEU A 1 147 ? 12.572 -9.579 -23.394 1.00 91.94 147 LEU A C 1
ATOM 1143 O O . LEU A 1 147 ? 11.548 -9.492 -22.715 1.00 91.94 147 LEU A O 1
ATOM 1147 N N . PHE A 1 148 ? 13.722 -9.045 -23.005 1.00 91.56 148 PHE A N 1
ATOM 1148 C CA . PHE A 1 148 ? 13.880 -8.222 -21.810 1.00 91.56 148 PHE A CA 1
ATOM 1149 C C . PHE A 1 148 ? 14.033 -6.756 -22.219 1.00 91.56 148 PHE A C 1
ATOM 1151 O O . PHE A 1 148 ? 15.062 -6.348 -22.756 1.00 91.56 148 PHE A O 1
ATOM 1158 N N . GLY A 1 149 ? 12.979 -5.972 -22.010 1.00 92.75 149 GLY A N 1
ATOM 1159 C CA . GLY A 1 149 ? 12.936 -4.572 -22.421 1.00 92.75 149 GLY A CA 1
ATOM 1160 C C . GLY A 1 149 ? 13.116 -3.591 -21.287 1.00 92.75 149 GLY A C 1
ATOM 1161 O O . GLY A 1 149 ? 12.492 -3.740 -20.236 1.00 92.75 149 GLY A O 1
ATOM 1162 N N . GLU A 1 150 ? 13.880 -2.536 -21.539 1.00 95.50 150 GLU A N 1
ATOM 1163 C CA . GLU A 1 150 ? 13.974 -1.387 -20.648 1.00 95.50 150 GLU A CA 1
ATOM 1164 C C . GLU A 1 150 ? 13.560 -0.102 -21.368 1.00 95.50 150 GLU A C 1
ATOM 1166 O O . GLU A 1 150 ? 14.052 0.231 -22.446 1.00 95.50 150 GLU A O 1
ATOM 1171 N N . ILE A 1 151 ? 12.612 0.628 -20.789 1.00 98.06 151 ILE A N 1
ATOM 1172 C CA . ILE A 1 151 ? 12.059 1.839 -21.396 1.00 98.06 151 ILE A CA 1
ATOM 1173 C C . ILE A 1 151 ? 12.266 3.004 -20.442 1.00 98.06 151 ILE A C 1
ATOM 1175 O O . ILE A 1 151 ? 11.815 2.962 -19.301 1.00 98.06 151 ILE A O 1
ATOM 1179 N N . TYR A 1 152 ? 12.902 4.066 -20.917 1.00 98.56 152 TYR A N 1
ATOM 1180 C CA . TYR A 1 152 ? 13.268 5.227 -20.119 1.00 98.56 152 TYR A CA 1
ATOM 1181 C C . TYR A 1 152 ? 12.631 6.491 -20.697 1.00 98.56 152 TYR A C 1
ATOM 1183 O O . TYR A 1 152 ? 12.830 6.813 -21.867 1.00 98.56 152 TYR A O 1
ATOM 1191 N N . GLY A 1 153 ? 11.914 7.270 -19.886 1.00 98.44 153 GLY A N 1
ATOM 1192 C CA . GLY A 1 153 ? 11.502 8.616 -20.291 1.00 98.44 153 GLY A CA 1
ATOM 1193 C C . GLY A 1 153 ? 12.733 9.505 -20.485 1.00 98.44 153 GLY A C 1
ATOM 1194 O O . GLY A 1 153 ? 12.846 10.200 -21.491 1.00 98.44 153 GLY A O 1
ATOM 1195 N N . GLY A 1 154 ? 13.695 9.410 -19.566 1.00 98.06 154 GLY A N 1
ATOM 1196 C CA . GLY A 1 154 ? 15.040 9.969 -19.685 1.00 98.06 154 GLY A CA 1
ATOM 1197 C C . GLY A 1 154 ? 15.993 9.308 -18.690 1.00 98.06 154 GLY A C 1
ATOM 1198 O O . GLY A 1 154 ? 15.587 8.990 -17.569 1.00 98.06 154 GLY A O 1
ATOM 1199 N N . ARG A 1 155 ? 17.245 9.094 -19.101 1.00 98.25 155 ARG A N 1
ATOM 1200 C CA . ARG A 1 155 ? 18.297 8.473 -18.284 1.00 98.25 155 ARG A CA 1
ATOM 1201 C C . ARG A 1 155 ? 19.550 9.344 -18.248 1.00 98.25 155 ARG A C 1
ATOM 1203 O O . ARG A 1 155 ? 20.016 9.780 -19.297 1.00 98.25 155 ARG A O 1
ATOM 1210 N N . THR A 1 156 ? 20.103 9.564 -17.060 1.00 97.88 156 THR A N 1
ATOM 1211 C CA . THR A 1 156 ? 21.409 10.211 -16.868 1.00 97.88 156 THR A CA 1
ATOM 1212 C C . THR A 1 156 ? 22.258 9.424 -15.874 1.00 97.88 156 THR A C 1
ATOM 1214 O O . THR A 1 156 ? 21.738 8.891 -14.891 1.00 97.88 156 THR A O 1
ATOM 1217 N N . LEU A 1 157 ? 23.562 9.308 -16.136 1.00 95.19 157 LEU A N 1
ATOM 1218 C CA . LEU A 1 157 ? 24.491 8.711 -15.170 1.00 95.19 157 LEU A CA 1
ATOM 1219 C C . LEU A 1 157 ? 24.821 9.672 -14.025 1.00 95.19 157 LEU A C 1
ATOM 1221 O O . LEU A 1 157 ? 25.060 9.226 -12.909 1.00 95.19 157 LEU A O 1
ATOM 1225 N N . GLN A 1 158 ? 24.800 10.977 -14.284 1.00 96.44 158 GLN A N 1
ATOM 1226 C CA . GLN A 1 158 ? 25.107 11.993 -13.290 1.00 96.44 158 GLN A CA 1
ATOM 1227 C C . GLN A 1 158 ? 24.354 13.279 -13.626 1.00 96.44 158 GLN A C 1
ATOM 1229 O O . GLN A 1 158 ? 24.542 13.853 -14.696 1.00 96.44 158 GLN A O 1
ATOM 1234 N N . GLY A 1 159 ? 23.498 13.740 -12.715 1.00 97.12 159 GLY A N 1
ATOM 1235 C CA . GLY A 1 159 ? 22.556 14.843 -12.919 1.00 97.12 159 GLY A CA 1
ATOM 1236 C C . GLY A 1 159 ? 21.102 14.419 -12.732 1.00 97.12 159 GLY A C 1
ATOM 1237 O O . GLY A 1 159 ? 20.813 13.346 -12.209 1.00 97.12 159 GLY A O 1
ATOM 1238 N N . ASN A 1 160 ? 20.160 15.263 -13.147 1.00 98.44 160 ASN A N 1
ATOM 1239 C CA . ASN A 1 160 ? 18.744 15.065 -12.841 1.00 98.44 160 ASN A CA 1
ATOM 1240 C C . ASN A 1 160 ? 17.937 14.547 -14.037 1.00 98.44 160 ASN A C 1
ATOM 1242 O O . ASN A 1 160 ? 18.114 14.991 -15.177 1.00 98.44 160 ASN A O 1
ATOM 1246 N N . ALA A 1 161 ? 16.978 13.665 -13.753 1.00 98.56 161 ALA A N 1
ATOM 1247 C CA . ALA A 1 161 ? 15.957 13.208 -14.688 1.00 98.56 161 ALA A CA 1
ATOM 1248 C C . ALA A 1 161 ? 14.607 13.866 -14.364 1.00 98.56 161 ALA A C 1
ATOM 1250 O O . ALA A 1 161 ? 13.865 13.422 -13.485 1.00 98.56 161 ALA A O 1
ATOM 1251 N N . GLU A 1 162 ? 14.276 14.942 -15.079 1.00 98.44 162 GLU A N 1
ATOM 1252 C CA . GLU A 1 162 ? 13.170 15.828 -14.710 1.00 98.44 162 GLU A CA 1
ATOM 1253 C C . GLU A 1 162 ? 12.032 15.848 -15.730 1.00 98.44 162 GLU A C 1
ATOM 1255 O O . GLU A 1 162 ? 12.224 16.163 -16.905 1.00 98.44 162 GLU A O 1
ATOM 1260 N N . LYS A 1 163 ? 10.796 15.649 -15.269 1.00 98.69 163 LYS A N 1
ATOM 1261 C CA . LYS A 1 163 ? 9.579 15.870 -16.073 1.00 98.69 163 LYS A CA 1
ATOM 1262 C C . LYS A 1 163 ? 9.526 15.049 -17.363 1.00 98.69 163 LYS A C 1
ATOM 1264 O O . LYS A 1 163 ? 8.885 15.464 -18.328 1.00 98.69 163 LYS A O 1
ATOM 1269 N N . ASN A 1 164 ? 10.208 13.911 -17.404 1.00 98.88 164 ASN A N 1
ATOM 1270 C CA . ASN A 1 164 ? 10.169 13.008 -18.543 1.00 98.88 164 ASN A CA 1
ATOM 1271 C C . ASN A 1 164 ? 8.883 12.172 -18.513 1.00 98.88 164 ASN A C 1
ATOM 1273 O O . ASN A 1 164 ? 8.223 12.050 -17.477 1.00 98.88 164 ASN A O 1
ATOM 1277 N N . SER A 1 165 ? 8.503 11.607 -19.657 1.00 98.75 165 SER A N 1
ATOM 1278 C CA . SER A 1 165 ? 7.242 10.876 -19.785 1.00 98.75 165 SER A CA 1
ATOM 1279 C C . SER A 1 165 ? 7.355 9.594 -20.599 1.00 98.75 165 SER A C 1
ATOM 1281 O O . SER A 1 165 ? 8.093 9.521 -21.581 1.00 98.75 165 SER A O 1
ATOM 1283 N N . ILE A 1 166 ? 6.577 8.590 -20.204 1.00 98.81 166 ILE A N 1
ATOM 1284 C CA . ILE A 1 166 ? 6.325 7.378 -20.979 1.00 98.81 166 ILE A CA 1
ATOM 1285 C C . ILE A 1 166 ? 4.813 7.207 -21.121 1.00 98.81 166 ILE A C 1
ATOM 1287 O O . ILE A 1 166 ? 4.089 7.231 -20.126 1.00 98.81 166 ILE A O 1
ATOM 1291 N N . GLU A 1 167 ? 4.339 6.981 -22.342 1.00 98.44 167 GLU A N 1
ATOM 1292 C CA . GLU A 1 167 ? 2.946 6.644 -22.634 1.00 98.44 167 GLU A CA 1
ATOM 1293 C C . GLU A 1 167 ? 2.870 5.343 -23.436 1.00 98.44 167 GLU A C 1
ATOM 1295 O O . GLU A 1 167 ? 3.468 5.239 -24.510 1.00 98.44 167 GLU A O 1
ATOM 1300 N N . VAL A 1 168 ? 2.116 4.358 -22.943 1.00 97.44 168 VAL A N 1
ATOM 1301 C CA . VAL A 1 168 ? 1.926 3.062 -23.613 1.00 97.44 168 VAL A CA 1
ATOM 1302 C C . VAL A 1 168 ? 0.442 2.791 -23.830 1.00 97.44 168 VAL A C 1
ATOM 1304 O O . VAL A 1 168 ? -0.332 2.661 -22.880 1.00 97.44 168 VAL A O 1
ATOM 1307 N N . TYR A 1 169 ? 0.057 2.679 -25.101 1.00 96.25 169 TYR A N 1
ATOM 1308 C CA . TYR A 1 169 ? -1.318 2.412 -25.530 1.00 96.25 169 TYR A CA 1
ATOM 1309 C C . TYR A 1 169 ? -1.517 0.980 -26.028 1.00 96.25 169 TYR A C 1
ATOM 1311 O O . TYR A 1 169 ? -2.607 0.423 -25.901 1.00 96.25 169 TYR A O 1
ATOM 1319 N N . HIS A 1 170 ? -0.487 0.367 -26.609 1.00 93.06 170 HIS A N 1
ATOM 1320 C CA . HIS A 1 170 ? -0.528 -1.038 -26.992 1.00 93.06 170 HIS A CA 1
ATOM 1321 C C . HIS A 1 170 ? 0.875 -1.636 -27.068 1.00 93.06 170 HIS A C 1
ATOM 1323 O O . HIS A 1 170 ? 1.751 -1.103 -27.750 1.00 93.06 170 HIS A O 1
ATOM 1329 N N . PHE A 1 171 ? 1.046 -2.774 -26.400 1.00 91.81 171 PHE A N 1
ATOM 1330 C CA . PHE A 1 171 ? 2.231 -3.615 -26.461 1.00 91.81 171 PHE A CA 1
ATOM 1331 C C . PHE A 1 171 ? 1.778 -5.078 -26.516 1.00 91.81 171 PHE A C 1
ATOM 1333 O O . PHE A 1 171 ? 1.177 -5.572 -25.560 1.00 91.81 171 PHE A O 1
ATOM 1340 N N . ASN A 1 172 ? 2.013 -5.766 -27.635 1.00 89.38 172 ASN A N 1
ATOM 1341 C CA . ASN A 1 172 ? 1.670 -7.182 -27.757 1.00 89.38 172 ASN A CA 1
ATOM 1342 C C . ASN A 1 172 ? 2.760 -8.027 -27.088 1.00 89.38 172 ASN A C 1
ATOM 1344 O O . ASN A 1 172 ? 3.714 -8.439 -27.736 1.00 89.38 172 ASN A O 1
ATOM 1348 N N . SER A 1 173 ? 2.617 -8.279 -25.787 1.00 85.25 173 SER A N 1
ATOM 1349 C CA . SER A 1 173 ? 3.620 -8.970 -24.962 1.00 85.25 173 SER A CA 1
ATOM 1350 C C . SER A 1 173 ? 3.785 -10.467 -25.235 1.00 85.25 173 SER A C 1
ATOM 1352 O O . SER A 1 173 ? 4.633 -11.095 -24.604 1.00 85.25 173 SER A O 1
ATOM 1354 N N . LEU A 1 174 ? 2.971 -11.044 -26.123 1.00 85.00 174 LEU A N 1
ATOM 1355 C CA . LEU A 1 174 ? 3.052 -12.440 -26.543 1.00 85.00 174 LEU A CA 1
ATOM 1356 C C . LEU A 1 174 ? 2.601 -12.577 -27.994 1.00 85.00 174 LEU A C 1
ATOM 1358 O O . LEU A 1 174 ? 1.453 -12.251 -28.327 1.00 85.00 174 LEU A O 1
ATOM 1362 N N . ASP A 1 175 ? 3.469 -13.154 -28.809 1.00 84.31 175 ASP A N 1
ATOM 1363 C CA . ASP A 1 175 ? 3.139 -13.607 -30.149 1.00 84.31 175 ASP A CA 1
ATOM 1364 C C . ASP A 1 175 ? 3.320 -15.121 -30.291 1.00 84.31 175 ASP A C 1
ATOM 1366 O O . ASP A 1 175 ? 4.181 -15.731 -29.648 1.00 84.31 175 ASP A O 1
ATOM 1370 N N . HIS A 1 176 ? 2.460 -15.726 -31.106 1.00 79.94 176 HIS A N 1
ATOM 1371 C CA . HIS A 1 176 ? 2.487 -17.146 -31.432 1.00 79.94 176 HIS A CA 1
ATOM 1372 C C . HIS A 1 176 ? 2.569 -17.288 -32.946 1.00 79.94 176 HIS A C 1
ATOM 1374 O O . HIS A 1 176 ? 1.583 -17.030 -33.636 1.00 79.94 176 HIS A O 1
ATOM 1380 N N . LEU A 1 177 ? 3.710 -17.763 -33.441 1.00 76.88 177 LEU A N 1
ATOM 1381 C CA . LEU A 1 177 ? 3.825 -18.170 -34.840 1.00 76.88 177 LEU A CA 1
ATOM 1382 C C . LEU A 1 177 ? 3.161 -19.535 -35.071 1.00 76.88 177 LEU A C 1
ATOM 1384 O O . LEU A 1 177 ? 2.564 -19.767 -36.118 1.00 76.88 177 LEU A O 1
ATOM 1388 N N . ASP A 1 178 ? 3.245 -20.428 -34.079 1.00 76.81 178 ASP A N 1
ATOM 1389 C CA . ASP A 1 178 ? 2.575 -21.734 -34.046 1.00 76.81 178 ASP A CA 1
ATOM 1390 C C . ASP A 1 178 ? 2.317 -22.145 -32.578 1.00 76.81 178 ASP A C 1
ATOM 1392 O O . ASP A 1 178 ? 2.782 -21.501 -31.633 1.00 76.81 178 ASP A O 1
ATOM 1396 N N . LYS A 1 179 ? 1.605 -23.253 -32.350 1.00 80.56 179 LYS A N 1
ATOM 1397 C CA . LYS A 1 179 ? 1.272 -23.808 -31.028 1.00 80.56 179 LYS A CA 1
ATOM 1398 C C . LYS A 1 179 ? 2.489 -23.936 -30.102 1.00 80.56 179 LYS A C 1
ATOM 1400 O O . LYS A 1 179 ? 2.366 -23.721 -28.899 1.00 80.56 179 LYS A O 1
ATOM 1405 N N . ASN A 1 180 ? 3.642 -24.284 -30.667 1.00 84.62 180 ASN A N 1
ATOM 1406 C CA . ASN A 1 180 ? 4.881 -24.555 -29.938 1.00 84.62 180 ASN A CA 1
ATOM 1407 C C . ASN A 1 180 ? 5.972 -23.499 -30.180 1.00 84.62 180 ASN A C 1
ATOM 1409 O O . ASN A 1 180 ? 7.086 -23.667 -29.693 1.00 84.62 180 ASN A O 1
ATOM 1413 N N . ILE A 1 181 ? 5.679 -22.452 -30.956 1.00 88.00 181 ILE A N 1
ATOM 1414 C CA . ILE A 1 181 ? 6.642 -21.430 -31.372 1.00 88.00 181 ILE A CA 1
ATOM 1415 C C . ILE A 1 181 ? 6.096 -20.080 -30.931 1.00 88.00 181 ILE A C 1
ATOM 1417 O O . ILE A 1 181 ? 5.093 -19.601 -31.469 1.00 88.00 181 ILE A O 1
ATOM 1421 N N . LYS A 1 182 ? 6.730 -19.483 -29.924 1.00 90.50 182 LYS A N 1
ATOM 1422 C CA . LYS A 1 182 ? 6.228 -18.264 -29.285 1.00 90.50 182 LYS A CA 1
ATOM 1423 C C . LYS A 1 182 ? 7.338 -17.291 -28.932 1.00 90.50 182 LYS A C 1
ATOM 1425 O O . LYS A 1 182 ? 8.503 -17.655 -28.771 1.00 90.50 182 LYS A O 1
ATOM 1430 N N . THR A 1 183 ? 6.945 -16.042 -28.749 1.00 89.69 183 THR A N 1
ATOM 1431 C CA . THR A 1 183 ? 7.816 -14.978 -28.258 1.00 89.69 183 THR A CA 1
ATOM 1432 C C . THR A 1 183 ? 7.079 -14.129 -27.256 1.00 89.69 183 THR A C 1
ATOM 1434 O O . THR A 1 183 ? 5.931 -13.762 -27.482 1.00 89.69 183 THR A O 1
ATOM 1437 N N . HIS A 1 184 ? 7.730 -13.823 -26.143 1.00 91.31 184 HIS A N 1
ATOM 1438 C CA . HIS A 1 184 ? 7.134 -13.061 -25.058 1.00 91.31 184 HIS A CA 1
ATOM 1439 C C . HIS A 1 184 ? 8.097 -12.005 -24.531 1.00 91.31 184 HIS A C 1
ATOM 1441 O O . HIS A 1 184 ? 9.301 -12.091 -24.754 1.00 91.31 184 HIS A O 1
ATOM 1447 N N . ALA A 1 185 ? 7.571 -11.020 -23.807 1.00 92.19 185 ALA A N 1
ATOM 1448 C CA . ALA A 1 185 ? 8.378 -9.943 -23.252 1.00 92.19 185 ALA A CA 1
ATOM 1449 C C . ALA A 1 185 ? 8.138 -9.711 -21.760 1.00 92.19 185 ALA A C 1
ATOM 1451 O O . ALA A 1 185 ? 7.008 -9.778 -21.278 1.00 92.19 185 ALA A O 1
ATOM 1452 N N . SER A 1 186 ? 9.213 -9.368 -21.054 1.00 91.94 186 SER A N 1
ATOM 1453 C CA . SER A 1 186 ? 9.195 -8.788 -19.710 1.00 91.94 186 SER A CA 1
ATOM 1454 C C . SER A 1 186 ? 9.812 -7.397 -19.760 1.00 91.94 186 SER A C 1
ATOM 1456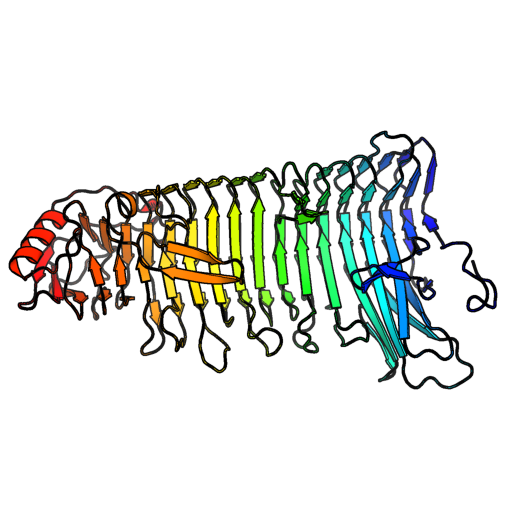 O O . SER A 1 186 ? 10.817 -7.187 -20.442 1.00 91.94 186 SER A O 1
ATOM 1458 N N . LEU A 1 187 ? 9.206 -6.436 -19.064 1.00 94.12 187 LEU A N 1
ATOM 1459 C CA . LEU A 1 187 ? 9.548 -5.023 -19.221 1.00 94.12 187 LEU A CA 1
ATOM 1460 C C . LEU A 1 187 ? 9.865 -4.343 -17.890 1.00 94.12 187 LEU A C 1
ATOM 1462 O O . LEU A 1 187 ? 9.157 -4.520 -16.897 1.00 94.12 187 LEU A O 1
ATOM 1466 N N . ASN A 1 188 ? 10.877 -3.482 -17.916 1.00 96.44 188 ASN A N 1
ATOM 1467 C CA . ASN A 1 188 ? 11.105 -2.439 -16.927 1.00 96.44 188 ASN A CA 1
ATOM 1468 C C . ASN A 1 188 ? 10.850 -1.077 -17.574 1.00 96.44 188 ASN A C 1
ATOM 1470 O O . ASN A 1 188 ? 11.316 -0.810 -18.680 1.00 96.44 188 ASN A O 1
ATOM 1474 N N . LEU A 1 189 ? 10.122 -0.205 -16.887 1.00 98.19 189 LEU A N 1
ATOM 1475 C CA . LEU A 1 189 ? 9.860 1.150 -17.349 1.00 98.19 189 LEU A CA 1
ATOM 1476 C C . LEU A 1 189 ? 10.231 2.158 -16.272 1.00 98.19 189 LEU A C 1
ATOM 1478 O O . LEU A 1 189 ? 9.804 2.025 -15.128 1.00 98.19 189 LEU A O 1
ATOM 1482 N N . TYR A 1 190 ? 10.973 3.187 -16.657 1.00 98.56 190 TYR A N 1
ATOM 1483 C CA . TYR A 1 190 ? 11.503 4.221 -15.780 1.00 98.56 190 TYR A CA 1
ATOM 1484 C C . TYR A 1 190 ? 11.083 5.591 -16.310 1.00 98.56 190 TYR A C 1
ATOM 1486 O O . TYR A 1 190 ? 11.574 6.036 -17.347 1.00 98.56 190 TYR A O 1
ATOM 1494 N N . GLY A 1 191 ? 10.179 6.283 -15.615 1.00 98.31 191 GLY A N 1
ATOM 1495 C CA . GLY A 1 191 ? 9.738 7.623 -16.001 1.00 98.31 191 GLY A CA 1
ATOM 1496 C C . GLY A 1 191 ? 10.930 8.576 -16.076 1.00 98.31 191 GLY A C 1
ATOM 1497 O O . GLY A 1 191 ? 11.135 9.218 -17.102 1.00 98.31 191 GLY A O 1
ATOM 1498 N N . GLY A 1 192 ? 11.764 8.585 -15.037 1.00 98.31 192 GLY A N 1
ATOM 1499 C CA . GLY A 1 192 ? 13.099 9.181 -15.043 1.00 98.31 192 GLY A CA 1
ATOM 1500 C C . GLY A 1 192 ? 14.089 8.319 -14.263 1.00 98.31 192 GLY A C 1
ATOM 1501 O O . GLY A 1 192 ? 13.716 7.710 -13.258 1.00 98.31 192 GLY A O 1
ATOM 1502 N N . TYR A 1 193 ? 15.332 8.265 -14.735 1.00 98.50 193 TYR A N 1
ATOM 1503 C CA . TYR A 1 193 ? 16.402 7.470 -14.138 1.00 98.50 193 TYR A CA 1
ATOM 1504 C C . TYR A 1 193 ? 17.668 8.315 -13.939 1.00 98.50 193 TYR A C 1
ATOM 1506 O O . TYR A 1 193 ? 18.190 8.874 -14.909 1.00 98.50 193 TYR A O 1
ATOM 1514 N N . SER A 1 194 ? 18.178 8.367 -12.707 1.00 97.75 194 SER A N 1
ATOM 1515 C CA . SER A 1 194 ? 19.466 8.977 -12.361 1.00 97.75 194 SER A CA 1
ATOM 1516 C C . SER A 1 194 ? 20.283 8.084 -11.420 1.00 97.75 194 SER A C 1
ATOM 1518 O O . SER A 1 194 ? 19.759 7.592 -10.423 1.00 97.75 194 SER A O 1
ATOM 1520 N N . ASN A 1 195 ? 21.570 7.883 -11.723 1.00 94.25 195 ASN A N 1
ATOM 1521 C CA . ASN A 1 195 ? 22.504 7.191 -10.820 1.00 94.25 195 ASN A CA 1
ATOM 1522 C C . ASN A 1 195 ? 23.129 8.132 -9.770 1.00 94.25 195 ASN A C 1
ATOM 1524 O O . ASN A 1 195 ? 23.468 7.686 -8.679 1.00 94.25 195 ASN A O 1
ATOM 1528 N N . ASP A 1 196 ? 23.278 9.420 -10.074 1.00 95.75 196 ASP A N 1
ATOM 1529 C CA . ASP A 1 196 ? 23.844 10.438 -9.176 1.00 95.75 196 ASP A CA 1
ATOM 1530 C C . ASP A 1 196 ? 23.055 11.745 -9.332 1.00 95.75 196 ASP A C 1
ATOM 1532 O O . ASP A 1 196 ? 23.432 12.654 -10.081 1.00 95.75 196 ASP A O 1
ATOM 1536 N N . GLY A 1 197 ? 21.891 11.789 -8.687 1.00 97.19 197 GLY A N 1
ATOM 1537 C CA . GLY A 1 197 ? 20.967 12.913 -8.769 1.00 97.19 197 GLY A CA 1
ATOM 1538 C C . GLY A 1 197 ? 19.524 12.538 -8.463 1.00 97.19 197 GLY A C 1
ATOM 1539 O O . GLY A 1 197 ? 19.235 11.497 -7.864 1.00 97.19 197 GLY A O 1
ATOM 1540 N N . GLU A 1 198 ? 18.610 13.412 -8.881 1.00 98.50 198 GLU A N 1
ATOM 1541 C CA . GLU A 1 198 ? 17.178 13.310 -8.594 1.00 98.50 198 GLU A CA 1
ATOM 1542 C C . GLU A 1 198 ? 16.357 12.866 -9.819 1.00 98.50 198 GLU A C 1
ATOM 1544 O O . GLU A 1 198 ? 16.700 13.157 -10.968 1.00 98.50 198 GLU A O 1
ATOM 1549 N N . ALA A 1 199 ? 15.214 12.217 -9.578 1.00 98.56 199 ALA A N 1
ATOM 1550 C CA . ALA A 1 199 ? 14.227 11.859 -10.598 1.00 98.56 199 ALA A CA 1
ATOM 1551 C C . ALA A 1 199 ? 12.849 12.443 -10.249 1.00 98.56 199 ALA A C 1
ATOM 1553 O O . ALA A 1 199 ? 12.007 11.776 -9.640 1.00 98.56 199 ALA A O 1
ATOM 1554 N N . ASN A 1 200 ? 12.612 13.697 -10.645 1.00 98.69 200 ASN A N 1
ATOM 1555 C CA . ASN A 1 200 ? 11.444 14.469 -10.216 1.00 98.69 200 ASN A CA 1
ATOM 1556 C C . ASN A 1 200 ? 10.443 14.767 -11.338 1.00 98.69 200 ASN A C 1
ATOM 1558 O O . ASN A 1 200 ? 10.810 15.125 -12.459 1.00 98.69 200 ASN A O 1
ATOM 1562 N N . GLY A 1 201 ? 9.155 14.755 -11.001 1.00 98.75 201 GLY A N 1
ATOM 1563 C CA . GLY A 1 201 ? 8.080 15.215 -11.878 1.00 98.75 201 GLY A CA 1
ATOM 1564 C C . GLY A 1 201 ? 7.820 14.312 -13.081 1.00 98.75 201 GLY A C 1
ATOM 1565 O O . GLY A 1 201 ? 7.180 14.758 -14.032 1.00 98.75 201 GLY A O 1
ATOM 1566 N N . ASN A 1 202 ? 8.358 13.092 -13.092 1.00 98.88 202 ASN A N 1
ATOM 1567 C CA . ASN A 1 202 ? 8.253 12.183 -14.226 1.00 98.88 202 ASN A CA 1
ATOM 1568 C C . ASN A 1 202 ? 6.887 11.494 -14.260 1.00 98.88 202 ASN A C 1
ATOM 1570 O O . ASN A 1 202 ? 6.204 11.364 -13.243 1.00 98.88 202 ASN A O 1
ATOM 1574 N N . LYS A 1 203 ? 6.483 11.038 -15.445 1.00 98.75 203 LYS A N 1
ATOM 1575 C CA . LYS A 1 203 ? 5.150 10.480 -15.673 1.00 98.75 203 LYS A CA 1
ATOM 1576 C C . LYS A 1 203 ? 5.204 9.158 -16.432 1.00 98.75 203 LYS A C 1
ATOM 1578 O O . LYS A 1 203 ? 5.791 9.091 -17.505 1.00 98.75 203 LYS A O 1
ATOM 1583 N N . ILE A 1 204 ? 4.518 8.136 -15.933 1.00 98.69 204 ILE A N 1
ATOM 1584 C CA . ILE A 1 204 ? 4.205 6.918 -16.690 1.00 98.69 204 ILE A CA 1
ATOM 1585 C C . ILE A 1 204 ? 2.689 6.830 -16.848 1.00 98.69 204 ILE A C 1
ATOM 1587 O O . ILE A 1 204 ? 1.954 6.893 -15.864 1.00 98.69 204 ILE A O 1
ATOM 1591 N N . VAL A 1 205 ? 2.224 6.672 -18.086 1.00 98.12 205 VAL A N 1
ATOM 1592 C CA . VAL A 1 205 ? 0.813 6.449 -18.412 1.00 98.12 205 VAL A CA 1
ATOM 1593 C C . VAL A 1 205 ? 0.667 5.127 -19.155 1.00 98.12 205 VAL A C 1
ATOM 1595 O O . VAL A 1 205 ? 1.195 4.963 -20.255 1.00 98.12 205 VAL A O 1
ATOM 1598 N N . PHE A 1 206 ? -0.082 4.195 -18.573 1.00 95.00 206 PHE A N 1
ATOM 1599 C CA . PHE A 1 206 ? -0.472 2.933 -19.203 1.00 95.00 206 PHE A CA 1
ATOM 1600 C C . PHE A 1 206 ? -1.968 2.964 -19.499 1.00 95.00 206 PHE A C 1
ATOM 1602 O O . PHE A 1 206 ? -2.782 2.964 -18.583 1.00 95.00 206 PHE A O 1
ATOM 1609 N N . ARG A 1 207 ? -2.334 3.002 -20.782 1.00 94.62 207 ARG A N 1
ATOM 1610 C CA . ARG A 1 207 ? -3.730 2.983 -21.258 1.00 94.62 207 ARG A CA 1
ATOM 1611 C C . ARG A 1 207 ? -3.876 1.918 -22.321 1.00 94.62 207 ARG A C 1
ATOM 1613 O O . ARG A 1 207 ? -4.048 2.211 -23.507 1.00 94.62 207 ARG A O 1
ATOM 1620 N N . LEU A 1 208 ? -3.726 0.673 -21.889 1.00 92.56 208 LEU A N 1
ATOM 1621 C CA . LEU A 1 208 ? -3.684 -0.459 -22.795 1.00 92.56 208 LEU A CA 1
ATOM 1622 C C . LEU A 1 208 ? -5.035 -0.620 -23.494 1.00 92.56 208 LEU A C 1
ATOM 1624 O O . LEU A 1 208 ? -6.076 -0.766 -22.861 1.00 92.56 208 LEU A O 1
ATOM 1628 N N . LYS A 1 209 ? -5.021 -0.594 -24.828 1.00 91.50 209 LYS A N 1
ATOM 1629 C CA . LYS A 1 209 ? -6.197 -0.909 -25.655 1.00 91.50 209 LYS A CA 1
ATOM 1630 C C . LYS A 1 209 ? -6.521 -2.402 -25.646 1.00 91.50 209 LYS A C 1
ATOM 1632 O O . LYS A 1 209 ? -7.647 -2.789 -25.936 1.00 91.50 209 LYS A O 1
ATOM 1637 N N . LYS A 1 210 ? -5.512 -3.236 -25.387 1.00 91.88 210 LYS A N 1
ATOM 1638 C CA . LYS A 1 210 ? -5.635 -4.683 -25.206 1.00 91.88 210 LYS A CA 1
ATOM 1639 C C . LYS A 1 210 ? -4.743 -5.094 -24.033 1.00 91.88 210 LYS A C 1
ATOM 1641 O O . LYS A 1 210 ? -3.613 -4.600 -23.997 1.00 91.88 210 LYS A O 1
ATOM 1646 N N . PRO A 1 211 ? -5.200 -5.993 -23.148 1.00 92.56 211 PRO A N 1
ATOM 1647 C CA . PRO A 1 211 ? -4.406 -6.429 -22.009 1.00 92.56 211 PRO A CA 1
ATOM 1648 C C . PRO A 1 211 ? -3.116 -7.134 -22.438 1.00 92.56 211 PRO A C 1
ATOM 1650 O O . PRO A 1 211 ? -3.052 -7.743 -23.515 1.00 92.56 211 PRO A O 1
ATOM 1653 N N . LEU A 1 212 ? -2.112 -7.110 -21.562 1.00 91.56 212 LEU A N 1
ATOM 1654 C CA . LEU A 1 212 ? -0.898 -7.905 -21.707 1.00 91.56 212 LEU A CA 1
ATOM 1655 C C . LEU A 1 212 ? -1.254 -9.392 -21.635 1.00 91.56 212 LEU A C 1
ATOM 1657 O O . LEU A 1 212 ? -2.024 -9.848 -20.782 1.00 91.56 212 LEU A O 1
ATOM 1661 N N . LYS A 1 213 ? -0.674 -10.160 -22.548 1.00 89.69 213 LYS A N 1
ATOM 1662 C CA . LYS A 1 213 ? -0.766 -11.616 -22.567 1.00 89.69 213 LYS A CA 1
ATOM 1663 C C . LYS A 1 213 ? 0.376 -12.206 -21.748 1.00 89.69 213 LYS A C 1
ATOM 1665 O O . LYS A 1 213 ? 1.519 -11.766 -21.863 1.00 89.69 213 LYS A O 1
ATOM 1670 N N . ILE A 1 214 ? 0.053 -13.225 -20.960 1.00 88.62 214 ILE A N 1
ATOM 1671 C CA . ILE A 1 214 ? 0.993 -13.939 -20.095 1.00 88.62 214 ILE A CA 1
ATOM 1672 C C . ILE A 1 214 ? 1.046 -15.397 -20.542 1.00 88.62 214 ILE A C 1
ATOM 1674 O O . ILE A 1 214 ? 0.006 -16.012 -20.785 1.00 88.62 214 ILE A O 1
ATOM 1678 N N . SER A 1 215 ? 2.250 -15.956 -20.632 1.00 87.06 215 SER A N 1
ATOM 1679 C CA . SER A 1 215 ? 2.453 -17.378 -20.899 1.00 87.06 215 SER A CA 1
ATOM 1680 C C . SER A 1 215 ? 3.592 -17.932 -20.047 1.00 87.06 215 SER A C 1
ATOM 1682 O O . SER A 1 215 ? 4.473 -17.187 -19.621 1.00 87.06 215 SER A O 1
ATOM 1684 N N . ASN A 1 216 ? 3.582 -19.243 -19.798 1.00 86.94 216 ASN A N 1
ATOM 1685 C CA . ASN A 1 216 ? 4.756 -19.916 -19.241 1.00 86.94 216 ASN A CA 1
ATOM 1686 C C . ASN A 1 216 ? 5.929 -19.750 -20.204 1.00 86.94 216 ASN A C 1
ATOM 1688 O O . ASN A 1 216 ? 5.710 -19.782 -21.412 1.00 86.94 216 ASN A O 1
ATOM 1692 N N . ASN A 1 217 ? 7.150 -19.646 -19.694 1.00 86.88 217 ASN A N 1
ATOM 1693 C CA . ASN A 1 217 ? 8.354 -19.525 -20.508 1.00 86.88 217 ASN A CA 1
ATOM 1694 C C . ASN A 1 217 ? 9.543 -20.254 -19.870 1.00 86.88 217 ASN A C 1
ATOM 1696 O O . ASN A 1 217 ? 9.492 -20.593 -18.684 1.00 86.88 217 ASN A O 1
ATOM 1700 N N . PHE A 1 218 ? 10.611 -20.481 -20.639 1.00 86.94 218 PHE A N 1
ATOM 1701 C CA . PHE A 1 218 ? 11.821 -21.151 -20.141 1.00 86.94 218 PHE A CA 1
ATOM 1702 C C . PHE A 1 218 ? 12.556 -20.380 -19.029 1.00 86.94 218 PHE A C 1
ATOM 1704 O O . PHE A 1 218 ? 13.289 -20.988 -18.255 1.00 86.94 218 PHE A O 1
ATOM 1711 N N . TYR A 1 219 ? 12.354 -19.063 -18.919 1.00 84.56 219 TYR A N 1
ATOM 1712 C CA . TYR A 1 219 ? 12.923 -18.237 -17.848 1.00 84.56 219 TYR A CA 1
ATOM 1713 C C . TYR A 1 219 ? 12.173 -18.408 -16.511 1.00 84.56 219 TYR A C 1
ATOM 1715 O O . TYR A 1 219 ? 12.637 -17.967 -15.459 1.00 84.56 219 TYR A O 1
ATOM 1723 N N . GLY A 1 220 ? 11.008 -19.063 -16.532 1.00 85.75 220 GLY A N 1
ATOM 1724 C CA . GLY A 1 220 ? 10.241 -19.431 -15.347 1.00 85.75 220 GLY A CA 1
ATOM 1725 C C . GLY A 1 220 ? 9.555 -18.260 -14.643 1.00 85.75 220 GLY A C 1
ATOM 1726 O O . GLY A 1 220 ? 9.030 -18.456 -13.547 1.00 85.75 220 GLY A O 1
ATOM 1727 N N . LYS A 1 221 ? 9.535 -17.058 -15.234 1.00 88.06 221 LYS A N 1
ATOM 1728 C CA . LYS A 1 221 ? 8.828 -15.888 -14.688 1.00 88.06 221 LYS A CA 1
ATOM 1729 C C . LYS A 1 221 ? 8.493 -14.849 -15.757 1.00 88.06 221 LYS A C 1
ATOM 1731 O O . LYS A 1 221 ? 9.236 -14.670 -16.719 1.00 88.06 221 LYS A O 1
ATOM 1736 N N . ASN A 1 222 ? 7.407 -14.120 -15.534 1.00 88.75 222 ASN A N 1
ATOM 1737 C CA . ASN A 1 222 ? 7.017 -12.912 -16.253 1.00 88.75 222 ASN A CA 1
ATOM 1738 C C . ASN A 1 222 ? 7.036 -11.724 -15.291 1.00 88.75 222 ASN A C 1
ATOM 1740 O O . ASN A 1 222 ? 6.533 -11.821 -14.165 1.00 88.75 222 ASN A O 1
ATOM 1744 N N . TYR A 1 223 ? 7.579 -10.588 -15.727 1.00 90.50 223 TYR A N 1
ATOM 1745 C CA . TYR A 1 223 ? 7.542 -9.373 -14.921 1.00 90.50 223 TYR A CA 1
ATOM 1746 C C . TYR A 1 223 ? 7.276 -8.116 -15.742 1.00 90.50 223 TYR A C 1
ATOM 1748 O O . TYR A 1 223 ? 7.743 -7.958 -16.870 1.00 90.50 223 TYR A O 1
ATOM 1756 N N . TYR A 1 224 ? 6.563 -7.194 -15.104 1.00 93.44 224 TYR A N 1
ATOM 1757 C CA . TYR A 1 224 ? 6.362 -5.835 -15.583 1.00 93.44 224 TYR A CA 1
ATOM 1758 C C . TYR A 1 224 ? 6.578 -4.906 -14.398 1.00 93.44 224 TYR A C 1
ATOM 1760 O O . TYR A 1 224 ? 5.829 -4.961 -13.418 1.00 93.44 224 TYR A O 1
ATOM 1768 N N . ASN A 1 225 ? 7.641 -4.110 -14.460 1.00 96.06 225 ASN A N 1
ATOM 1769 C CA . ASN A 1 225 ? 8.014 -3.205 -13.383 1.00 96.06 225 ASN A CA 1
ATOM 1770 C C . ASN A 1 225 ? 7.938 -1.760 -13.870 1.00 96.06 225 ASN A C 1
ATOM 1772 O O . ASN A 1 225 ? 8.541 -1.418 -14.885 1.00 96.06 225 ASN A O 1
ATOM 1776 N N . LEU A 1 226 ? 7.226 -0.916 -13.130 1.00 97.88 226 LEU A N 1
ATOM 1777 C CA . LEU A 1 226 ? 7.116 0.515 -13.400 1.00 97.88 226 LEU A CA 1
ATOM 1778 C C . LEU A 1 226 ? 7.789 1.300 -12.276 1.00 97.88 226 LEU A C 1
ATOM 1780 O O . LEU A 1 226 ? 7.492 1.074 -11.106 1.00 97.88 226 LEU A O 1
ATOM 1784 N N . TYR A 1 227 ? 8.647 2.248 -12.630 1.00 98.31 227 TYR A N 1
ATOM 1785 C CA . TYR A 1 227 ? 9.336 3.151 -11.714 1.00 98.31 227 TYR A CA 1
ATOM 1786 C C . TYR A 1 227 ? 9.061 4.589 -12.154 1.00 98.31 227 TYR A C 1
ATOM 1788 O O . TYR A 1 227 ? 9.530 5.009 -13.206 1.00 98.31 227 TYR A O 1
ATOM 1796 N N . GLY A 1 228 ? 8.291 5.357 -11.382 1.00 98.12 228 GLY A N 1
ATOM 1797 C CA . GLY A 1 228 ? 7.966 6.749 -11.705 1.00 98.12 228 GLY A CA 1
ATOM 1798 C C . GLY A 1 228 ? 9.236 7.597 -11.735 1.00 98.12 228 GLY A C 1
ATOM 1799 O O . GLY A 1 228 ? 9.601 8.131 -12.781 1.00 98.12 228 GLY A O 1
ATOM 1800 N N . GLY A 1 229 ? 9.952 7.623 -10.612 1.00 97.88 229 GLY A N 1
ATOM 1801 C CA . GLY A 1 229 ? 11.338 8.081 -10.524 1.00 97.88 229 GLY A CA 1
ATOM 1802 C C . GLY A 1 229 ? 12.245 7.007 -9.923 1.00 97.88 229 GLY A C 1
ATOM 1803 O O . GLY A 1 229 ? 11.868 6.355 -8.947 1.00 97.88 229 GLY A O 1
ATOM 1804 N N . PHE A 1 230 ? 13.431 6.830 -10.500 1.00 97.94 230 PHE A N 1
ATOM 1805 C CA . PHE A 1 230 ? 14.506 5.984 -9.983 1.00 97.94 230 PHE A CA 1
ATOM 1806 C C . PHE A 1 230 ? 15.759 6.845 -9.818 1.00 97.94 230 PHE A C 1
ATOM 1808 O O . PHE A 1 230 ? 16.282 7.357 -10.807 1.00 97.94 230 PHE A O 1
ATOM 1815 N N . ALA A 1 231 ? 16.207 7.045 -8.583 1.00 97.38 231 ALA A N 1
ATOM 1816 C CA . ALA A 1 231 ? 17.243 8.022 -8.262 1.00 97.38 231 ALA A CA 1
ATOM 1817 C C . ALA A 1 231 ? 18.044 7.647 -7.011 1.00 97.38 231 ALA A C 1
ATOM 1819 O O . ALA A 1 231 ? 17.696 6.717 -6.284 1.00 97.38 231 ALA A O 1
ATOM 1820 N N . THR A 1 232 ? 19.105 8.397 -6.734 1.00 95.62 232 THR A N 1
ATOM 1821 C CA . THR A 1 232 ? 19.897 8.263 -5.505 1.00 95.62 232 THR A CA 1
ATOM 1822 C C . THR A 1 232 ? 19.640 9.397 -4.515 1.00 95.62 232 THR A C 1
ATOM 1824 O O . THR A 1 232 ? 19.586 9.131 -3.312 1.00 95.62 232 THR A O 1
ATOM 1827 N N . GLU A 1 233 ? 19.403 10.624 -4.996 1.00 96.56 233 GLU A N 1
ATOM 1828 C CA . GLU A 1 233 ? 19.270 11.841 -4.169 1.00 96.56 233 GLU A CA 1
ATOM 1829 C C . GLU A 1 233 ? 17.806 12.301 -3.956 1.00 96.56 233 GLU A C 1
ATOM 1831 O O . GLU A 1 233 ? 17.545 13.187 -3.143 1.00 96.56 233 GLU A O 1
ATOM 1836 N N . GLY A 1 234 ? 16.820 11.700 -4.635 1.00 97.75 234 GLY A N 1
ATOM 1837 C CA . GLY A 1 234 ? 15.398 12.005 -4.423 1.00 97.75 234 GLY A CA 1
ATOM 1838 C C . GLY A 1 234 ? 14.490 11.695 -5.616 1.00 97.75 234 GLY A C 1
ATOM 1839 O O . GLY A 1 234 ? 14.926 11.674 -6.765 1.00 97.75 234 GLY A O 1
ATOM 1840 N N . ALA A 1 235 ? 13.200 11.473 -5.351 1.00 98.44 235 ALA A N 1
ATOM 1841 C CA . ALA A 1 235 ? 12.195 11.189 -6.377 1.00 98.44 235 ALA A CA 1
ATOM 1842 C C . ALA A 1 235 ? 10.812 11.735 -5.978 1.00 98.44 235 ALA A C 1
ATOM 1844 O O . ALA A 1 235 ? 10.001 11.064 -5.336 1.00 98.44 235 ALA A O 1
ATOM 1845 N N . ASN A 1 236 ? 10.542 12.980 -6.364 1.00 98.75 236 ASN A N 1
ATOM 1846 C CA . ASN A 1 236 ? 9.360 13.741 -5.960 1.00 98.75 236 ASN A CA 1
ATOM 1847 C C . ASN A 1 236 ? 8.427 14.020 -7.139 1.00 98.75 236 ASN A C 1
ATOM 1849 O O . ASN A 1 236 ? 8.872 14.141 -8.279 1.00 98.75 236 ASN A O 1
ATOM 1853 N N . PHE A 1 237 ? 7.144 14.244 -6.856 1.00 98.75 237 PHE A N 1
ATOM 1854 C CA . PHE A 1 237 ? 6.144 14.672 -7.847 1.00 98.75 237 PHE A CA 1
ATOM 1855 C C . PHE A 1 237 ? 5.965 13.713 -9.036 1.00 98.75 237 PHE A C 1
ATOM 1857 O O . PHE A 1 237 ? 5.480 14.125 -10.090 1.00 98.75 237 PHE A O 1
ATOM 1864 N N . ASN A 1 238 ? 6.376 12.450 -8.908 1.00 98.88 238 ASN A N 1
ATOM 1865 C CA . ASN A 1 238 ? 6.223 11.471 -9.977 1.00 98.88 238 ASN A CA 1
ATOM 1866 C C . ASN A 1 238 ? 4.787 10.950 -10.029 1.00 98.88 238 ASN A C 1
ATOM 1868 O O . ASN A 1 238 ? 4.121 10.806 -9.003 1.00 98.88 238 ASN A O 1
ATOM 1872 N N . ILE A 1 239 ? 4.315 10.650 -11.235 1.00 98.88 239 ILE A N 1
ATOM 1873 C CA . ILE A 1 239 ? 2.944 10.211 -11.490 1.00 98.88 239 ILE A CA 1
ATOM 1874 C C . ILE A 1 239 ? 2.971 8.888 -12.249 1.00 98.88 239 ILE A C 1
ATOM 1876 O O . ILE A 1 239 ? 3.561 8.793 -13.325 1.00 98.88 239 ILE A O 1
ATOM 1880 N N . ILE A 1 240 ? 2.270 7.888 -11.727 1.00 98.75 240 ILE A N 1
ATOM 1881 C CA . ILE A 1 240 ? 1.948 6.654 -12.446 1.00 98.75 240 ILE A CA 1
ATOM 1882 C C . ILE A 1 240 ? 0.426 6.564 -12.558 1.00 98.75 240 ILE A C 1
ATOM 1884 O O . ILE A 1 240 ? -0.265 6.505 -11.543 1.00 98.75 240 ILE A O 1
ATOM 1888 N N . ASP A 1 241 ? -0.085 6.583 -13.788 1.00 98.31 241 ASP A N 1
ATOM 1889 C CA . ASP A 1 241 ? -1.513 6.494 -14.126 1.00 98.31 241 ASP A CA 1
ATOM 1890 C C . ASP A 1 241 ? -1.740 5.261 -15.007 1.00 98.31 241 ASP A C 1
ATOM 1892 O O . ASP A 1 241 ? -1.283 5.211 -16.152 1.00 98.31 241 ASP A O 1
ATOM 1896 N N . ILE A 1 242 ? -2.419 4.252 -14.466 1.00 96.88 242 ILE A N 1
ATOM 1897 C CA . ILE A 1 242 ? -2.770 3.016 -15.167 1.00 96.88 242 ILE A CA 1
ATOM 1898 C C . ILE A 1 242 ? -4.286 2.951 -15.313 1.00 96.88 242 ILE A C 1
ATOM 1900 O O . ILE A 1 242 ? -5.017 3.052 -14.329 1.00 96.88 242 ILE A O 1
ATOM 1904 N N . GLN A 1 243 ? -4.752 2.745 -16.539 1.00 94.88 243 GLN A N 1
ATOM 1905 C CA . GLN A 1 243 ? -6.165 2.582 -16.860 1.00 94.88 243 GLN A CA 1
ATOM 1906 C C . GLN A 1 243 ? -6.361 1.403 -17.807 1.00 94.88 243 GLN A C 1
ATOM 1908 O O . GLN A 1 243 ? -5.478 1.099 -18.620 1.00 94.88 243 GLN A O 1
ATOM 1913 N N . ASN A 1 244 ? -7.556 0.819 -17.743 1.00 94.06 244 ASN A N 1
ATOM 1914 C CA . ASN A 1 244 ? -7.955 -0.404 -18.434 1.00 94.06 244 ASN A CA 1
ATOM 1915 C C . ASN A 1 244 ? -7.267 -1.661 -17.877 1.00 94.06 244 ASN A C 1
ATOM 1917 O O . ASN A 1 244 ? -6.332 -1.613 -17.071 1.00 94.06 244 ASN A O 1
ATOM 1921 N N . ASP A 1 245 ? -7.728 -2.811 -18.359 1.00 92.38 245 ASP A N 1
ATOM 1922 C CA . ASP A 1 245 ? -7.188 -4.122 -18.023 1.00 92.38 245 ASP A CA 1
ATOM 1923 C C . ASP A 1 245 ? -5.692 -4.228 -18.337 1.00 92.38 245 ASP A C 1
ATOM 1925 O O . ASP A 1 245 ? -5.258 -4.128 -19.491 1.00 92.38 245 ASP A O 1
ATOM 1929 N N . LEU A 1 246 ? -4.899 -4.483 -17.294 1.00 91.12 246 LEU A N 1
ATOM 1930 C CA . LEU A 1 246 ? -3.471 -4.748 -17.436 1.00 91.12 246 LEU A CA 1
ATOM 1931 C C . LEU A 1 246 ? -3.224 -6.132 -18.030 1.00 91.12 246 LEU A C 1
ATOM 1933 O O . LEU A 1 246 ? -2.335 -6.292 -18.863 1.00 91.12 246 LEU A O 1
ATOM 1937 N N . THR A 1 247 ? -4.008 -7.128 -17.621 1.00 91.19 247 THR A N 1
ATOM 1938 C CA . THR A 1 247 ? -3.891 -8.518 -18.082 1.00 91.19 247 THR A CA 1
ATOM 1939 C C . THR A 1 247 ? -5.263 -9.140 -18.293 1.00 91.19 247 THR A C 1
ATOM 1941 O O . THR A 1 247 ? -6.248 -8.701 -17.707 1.00 91.19 247 THR A O 1
ATOM 1944 N N . TYR A 1 248 ? -5.326 -10.214 -19.076 1.00 88.81 248 TYR A N 1
ATOM 1945 C CA . TYR A 1 248 ? -6.538 -11.029 -19.165 1.00 88.81 248 TYR A CA 1
ATOM 1946 C C . TYR A 1 248 ? -6.866 -11.676 -17.817 1.00 88.81 248 TYR A C 1
ATOM 1948 O O . TYR A 1 248 ? -5.964 -12.102 -17.106 1.00 88.81 248 TYR A O 1
ATOM 1956 N N . GLU A 1 249 ? -8.158 -11.828 -17.515 1.00 84.38 249 GLU A N 1
ATOM 1957 C CA . GLU A 1 249 ? -8.652 -12.383 -16.246 1.00 84.38 249 GLU A CA 1
ATOM 1958 C C . GLU A 1 249 ? -8.057 -13.754 -15.898 1.00 84.38 249 GLU A C 1
ATOM 1960 O O . GLU A 1 249 ? -7.746 -14.022 -14.737 1.00 84.38 249 GLU A O 1
ATOM 1965 N N . LYS A 1 250 ? -7.841 -14.606 -16.902 1.00 84.19 250 LYS A N 1
ATOM 1966 C CA . LYS A 1 250 ? -7.243 -15.930 -16.732 1.00 84.19 250 LYS A CA 1
ATOM 1967 C C . LYS A 1 250 ? -5.887 -15.980 -17.416 1.00 84.19 250 LYS A C 1
ATOM 1969 O O . LYS A 1 250 ? -5.796 -15.817 -18.631 1.00 84.19 250 LYS A O 1
ATOM 1974 N N . VAL A 1 251 ? -4.854 -16.266 -16.632 1.00 84.62 251 VAL A N 1
ATOM 1975 C CA . VAL A 1 251 ? -3.475 -16.453 -17.097 1.00 84.62 251 VAL A CA 1
ATOM 1976 C C . VAL A 1 251 ? -2.897 -17.746 -16.517 1.00 84.62 251 VAL A C 1
ATOM 1978 O O . VAL A 1 251 ? -3.394 -18.223 -15.493 1.00 84.62 251 VAL A O 1
ATOM 1981 N N . PRO A 1 252 ? -1.860 -18.338 -17.136 1.00 85.06 252 PRO A N 1
ATOM 1982 C CA . PRO A 1 252 ? -1.149 -19.466 -16.546 1.00 85.06 252 PRO A CA 1
ATOM 1983 C C . PRO A 1 252 ? -0.651 -19.150 -15.133 1.00 85.06 252 PRO A C 1
ATOM 1985 O O . PRO A 1 252 ? -0.221 -18.035 -14.834 1.00 85.06 252 PRO A O 1
ATOM 1988 N N . GLN A 1 253 ? -0.731 -20.138 -14.244 1.00 83.31 253 GLN A N 1
ATOM 1989 C CA . GLN A 1 253 ? -0.320 -19.957 -12.860 1.00 83.31 253 GLN A CA 1
ATOM 1990 C C . GLN A 1 253 ? 1.182 -20.175 -12.698 1.00 83.31 253 GLN A C 1
ATOM 1992 O O . GLN A 1 253 ? 1.702 -21.246 -12.995 1.00 83.31 253 GLN A O 1
ATOM 1997 N N . ASN A 1 254 ? 1.852 -19.159 -12.162 1.00 84.81 254 ASN A N 1
ATOM 1998 C CA . ASN A 1 254 ? 3.257 -19.198 -11.794 1.00 84.81 254 ASN A CA 1
ATOM 1999 C C . ASN A 1 254 ? 3.467 -18.375 -10.510 1.00 84.81 254 ASN A C 1
ATOM 2001 O O . ASN A 1 254 ? 2.911 -17.283 -10.365 1.00 84.81 254 ASN A O 1
ATOM 2005 N N . TYR A 1 255 ? 4.238 -18.919 -9.566 1.00 82.19 255 TYR A N 1
ATOM 2006 C CA . TYR A 1 255 ? 4.524 -18.303 -8.265 1.00 82.19 255 TYR A CA 1
ATOM 2007 C C . TYR A 1 255 ? 5.477 -17.103 -8.360 1.00 82.19 255 TYR A C 1
ATOM 2009 O O . TYR A 1 255 ? 5.442 -16.232 -7.479 1.00 82.19 255 TYR A O 1
ATOM 2017 N N . SER A 1 256 ? 6.293 -17.066 -9.418 1.00 86.94 256 SER A N 1
ATOM 2018 C CA . SER A 1 256 ? 7.342 -16.069 -9.662 1.00 86.94 256 SER A CA 1
ATOM 2019 C C . SER A 1 256 ? 6.873 -14.869 -10.485 1.00 86.94 256 SER A C 1
ATOM 2021 O O . SER A 1 256 ? 7.576 -13.857 -10.530 1.00 86.94 256 SER A O 1
ATOM 2023 N N . ASP A 1 257 ? 5.706 -14.964 -11.128 1.00 88.62 257 ASP A N 1
ATOM 2024 C CA . ASP A 1 257 ? 5.157 -13.863 -11.917 1.00 88.62 257 ASP A CA 1
ATOM 2025 C C . ASP A 1 257 ? 4.725 -12.709 -11.009 1.00 88.62 257 ASP A C 1
ATOM 2027 O O . ASP A 1 257 ? 4.153 -12.925 -9.932 1.00 88.62 257 ASP A O 1
ATOM 2031 N N . LYS A 1 258 ? 4.979 -11.471 -11.445 1.00 90.12 258 LYS A N 1
ATOM 2032 C CA . LYS A 1 258 ? 4.633 -10.271 -10.673 1.00 90.12 258 LYS A CA 1
ATOM 2033 C C . LYS A 1 258 ? 4.447 -9.027 -11.533 1.00 90.12 258 LYS A C 1
ATOM 2035 O O . LYS A 1 258 ? 5.109 -8.853 -12.556 1.00 90.12 258 LYS A O 1
ATOM 2040 N N . PHE A 1 259 ? 3.597 -8.129 -11.049 1.00 92.69 259 PHE A N 1
ATOM 2041 C CA . PHE A 1 259 ? 3.513 -6.750 -11.507 1.00 92.69 259 PHE A CA 1
ATOM 2042 C C . PHE A 1 259 ? 3.948 -5.833 -10.364 1.00 92.69 259 PHE A C 1
ATOM 2044 O O . PHE A 1 259 ? 3.356 -5.866 -9.282 1.00 92.69 259 PHE A O 1
ATOM 2051 N N . THR A 1 260 ? 4.994 -5.040 -10.587 1.00 94.94 260 THR A N 1
ATOM 2052 C CA . THR A 1 260 ? 5.576 -4.191 -9.540 1.00 94.94 260 THR A CA 1
ATOM 2053 C C . THR A 1 260 ? 5.508 -2.729 -9.942 1.00 94.94 260 THR A C 1
ATOM 2055 O O . THR A 1 260 ? 5.856 -2.374 -11.065 1.00 94.94 260 THR A O 1
ATOM 2058 N N . VAL A 1 261 ? 5.105 -1.863 -9.021 1.00 97.19 261 VAL A N 1
ATOM 2059 C CA . VAL A 1 261 ? 5.043 -0.421 -9.256 1.00 97.19 261 VAL A CA 1
ATOM 2060 C C . VAL A 1 261 ? 5.732 0.314 -8.123 1.00 97.19 261 VAL A C 1
ATOM 2062 O O . VAL A 1 261 ? 5.386 0.108 -6.968 1.00 97.19 261 VAL A O 1
ATOM 2065 N N . TYR A 1 262 ? 6.663 1.198 -8.458 1.00 98.00 262 TYR A N 1
ATOM 2066 C CA . TYR A 1 262 ? 7.316 2.134 -7.552 1.00 98.00 262 TYR A CA 1
ATOM 2067 C C . TYR A 1 262 ? 7.028 3.552 -8.027 1.00 98.00 262 TYR A C 1
ATOM 2069 O O . TYR A 1 262 ? 7.504 3.946 -9.088 1.00 98.00 262 TYR A O 1
ATOM 2077 N N . ALA A 1 263 ? 6.284 4.347 -7.261 1.00 98.00 263 ALA A N 1
ATOM 2078 C CA . ALA A 1 263 ? 6.110 5.761 -7.600 1.00 98.00 263 ALA A CA 1
ATOM 2079 C C . ALA A 1 263 ? 7.456 6.510 -7.515 1.00 98.00 263 ALA A C 1
ATOM 2081 O O . ALA A 1 263 ? 7.796 7.294 -8.401 1.00 98.00 263 ALA A O 1
ATOM 2082 N N . ALA A 1 264 ? 8.249 6.192 -6.492 1.00 97.50 264 ALA A N 1
ATOM 2083 C CA . ALA A 1 264 ? 9.556 6.758 -6.210 1.00 97.50 264 ALA A CA 1
ATOM 2084 C C . ALA A 1 264 ? 10.483 5.692 -5.608 1.00 97.50 264 ALA A C 1
ATOM 2086 O O . ALA A 1 264 ? 10.272 5.217 -4.495 1.00 97.50 264 ALA A O 1
ATOM 2087 N N . ARG A 1 265 ? 11.550 5.332 -6.320 1.00 95.88 265 ARG A N 1
ATOM 2088 C CA . ARG A 1 265 ? 12.655 4.546 -5.765 1.00 95.88 265 ARG A CA 1
ATOM 2089 C C . ARG A 1 265 ? 13.853 5.469 -5.584 1.00 95.88 265 ARG A C 1
ATOM 2091 O O . ARG A 1 265 ? 14.448 5.887 -6.573 1.00 95.88 265 ARG A O 1
ATOM 2098 N N . THR A 1 266 ? 14.193 5.769 -4.334 1.00 95.50 266 THR A N 1
ATOM 2099 C CA . THR A 1 266 ? 15.361 6.588 -3.996 1.00 95.50 266 THR A CA 1
ATOM 2100 C C . THR A 1 266 ? 16.172 5.974 -2.863 1.00 95.50 266 THR A C 1
ATOM 2102 O O . THR A 1 266 ? 15.596 5.367 -1.960 1.00 95.50 266 THR A O 1
ATOM 2105 N N . LEU A 1 267 ? 17.499 6.114 -2.913 1.00 93.56 267 LEU A N 1
ATOM 2106 C CA . LEU A 1 267 ? 18.394 5.629 -1.853 1.00 93.56 267 LEU A CA 1
ATOM 2107 C C . LEU A 1 267 ? 18.477 6.602 -0.666 1.00 93.56 267 LEU A C 1
ATOM 2109 O O . LEU A 1 267 ? 18.730 6.195 0.466 1.00 93.56 267 LEU A O 1
ATOM 2113 N N . SER A 1 268 ? 18.254 7.889 -0.922 1.00 93.75 268 SER A N 1
ATOM 2114 C CA . SER A 1 268 ? 18.255 8.957 0.078 1.00 93.75 268 SER A CA 1
ATOM 2115 C C . SER A 1 268 ? 17.313 10.092 -0.335 1.00 93.75 268 SER A C 1
ATOM 2117 O O . SER A 1 268 ? 16.636 10.007 -1.365 1.00 93.75 268 SER A O 1
ATOM 2119 N N . GLY A 1 269 ? 17.223 11.150 0.470 1.00 96.56 269 GLY A N 1
ATOM 2120 C CA . GLY A 1 269 ? 16.415 12.313 0.133 1.00 96.56 269 GLY A CA 1
ATOM 2121 C C . GLY A 1 269 ? 14.915 12.026 0.178 1.00 96.56 269 GLY A C 1
ATOM 2122 O O . GLY A 1 269 ? 14.438 11.158 0.912 1.00 96.56 269 GLY A O 1
ATOM 2123 N N . LYS A 1 270 ? 14.141 12.810 -0.574 1.00 98.25 270 LYS A N 1
ATOM 2124 C CA . LYS A 1 270 ? 12.678 12.876 -0.428 1.00 98.25 270 LYS A CA 1
ATOM 2125 C C . LYS A 1 270 ? 11.940 12.078 -1.500 1.00 98.25 270 LYS A C 1
ATOM 2127 O O . LYS A 1 270 ? 12.327 12.088 -2.668 1.00 98.25 270 LYS A O 1
ATOM 2132 N N . ALA A 1 271 ? 10.838 11.453 -1.094 1.00 98.44 271 ALA A N 1
ATOM 2133 C CA . ALA A 1 271 ? 9.859 10.787 -1.946 1.00 98.44 271 ALA A CA 1
ATOM 2134 C C . ALA A 1 271 ? 8.469 11.416 -1.740 1.00 98.44 271 ALA A C 1
ATOM 2136 O O . ALA A 1 271 ? 7.518 10.750 -1.323 1.00 98.44 271 ALA A O 1
ATOM 2137 N N . ASN A 1 272 ? 8.359 12.724 -1.990 1.00 98.75 272 ASN A N 1
ATOM 2138 C CA . ASN A 1 272 ? 7.172 13.509 -1.654 1.00 98.75 272 ASN A CA 1
ATOM 2139 C C . ASN A 1 272 ? 6.276 13.794 -2.863 1.00 98.75 272 ASN A C 1
ATOM 2141 O O . ASN A 1 272 ? 6.750 13.973 -3.987 1.00 98.75 272 ASN A O 1
ATOM 2145 N N . ASN A 1 273 ? 4.981 13.972 -2.593 1.00 98.81 273 ASN A N 1
ATOM 2146 C CA . ASN A 1 273 ? 3.966 14.400 -3.563 1.00 98.81 273 ASN A CA 1
ATOM 2147 C C . ASN A 1 273 ? 3.858 13.494 -4.803 1.00 98.81 273 ASN A C 1
ATOM 2149 O O . ASN A 1 273 ? 3.497 13.962 -5.881 1.00 98.81 273 ASN A O 1
ATOM 2153 N N . ASN A 1 274 ? 4.210 12.217 -4.683 1.00 98.88 274 ASN A N 1
ATOM 2154 C CA . ASN A 1 274 ? 4.040 11.245 -5.752 1.00 98.88 274 ASN A CA 1
ATOM 2155 C C . ASN A 1 274 ? 2.590 10.755 -5.802 1.00 98.88 274 ASN A C 1
ATOM 2157 O O . ASN A 1 274 ? 1.915 10.632 -4.775 1.00 98.88 274 ASN A O 1
ATOM 2161 N N . THR A 1 275 ? 2.132 10.425 -7.004 1.00 98.81 275 THR A N 1
ATOM 2162 C CA . THR A 1 275 ? 0.784 9.918 -7.252 1.00 98.81 275 THR A CA 1
ATOM 2163 C C . THR A 1 275 ? 0.850 8.569 -7.946 1.00 98.81 275 THR A C 1
ATOM 2165 O O . THR A 1 275 ? 1.489 8.420 -8.988 1.00 98.81 275 THR A O 1
ATOM 2168 N N . LEU A 1 276 ? 0.135 7.594 -7.397 1.00 98.69 276 LEU A N 1
ATOM 2169 C CA . LEU A 1 276 ? -0.082 6.294 -8.014 1.00 98.69 276 LEU A CA 1
ATOM 2170 C C . LEU A 1 276 ? -1.587 6.062 -8.174 1.00 98.69 276 LEU A C 1
ATOM 2172 O O . LEU A 1 276 ? -2.315 5.947 -7.189 1.00 98.69 276 LEU A O 1
ATOM 2176 N N . SER A 1 277 ? -2.062 5.971 -9.413 1.00 98.31 277 SER A N 1
ATOM 2177 C CA . SER A 1 277 ? -3.458 5.661 -9.711 1.00 98.31 277 SER A CA 1
ATOM 2178 C C . SER A 1 277 ? -3.577 4.450 -10.623 1.00 98.31 277 SER A C 1
ATOM 2180 O O . SER A 1 277 ? -2.877 4.348 -11.629 1.00 98.31 277 SER A O 1
ATOM 2182 N N . ILE A 1 278 ? -4.469 3.532 -10.252 1.00 97.50 278 ILE A N 1
ATOM 2183 C CA . ILE A 1 278 ? -4.857 2.382 -11.068 1.00 97.50 278 ILE A CA 1
ATOM 2184 C C . ILE A 1 278 ? -6.380 2.345 -11.089 1.00 97.50 278 ILE A C 1
ATOM 2186 O O . ILE A 1 278 ? -7.008 2.327 -10.026 1.00 97.50 278 ILE A O 1
ATOM 2190 N N . LYS A 1 279 ? -6.964 2.370 -12.286 1.00 96.69 279 LYS A N 1
ATOM 2191 C CA . LYS A 1 279 ? -8.413 2.425 -12.474 1.00 96.69 279 LYS A CA 1
ATOM 2192 C C . LYS A 1 279 ? -8.897 1.424 -13.505 1.00 96.69 279 LYS A C 1
ATOM 2194 O O . LYS A 1 279 ? -8.223 1.223 -14.514 1.00 96.69 279 LYS A O 1
ATOM 2199 N N . ASP A 1 280 ? -10.078 0.865 -13.259 1.00 95.44 280 ASP A N 1
ATOM 2200 C CA . ASP A 1 280 ? -10.818 0.033 -14.214 1.00 95.44 280 ASP A CA 1
ATOM 2201 C C . ASP A 1 280 ? -9.939 -1.083 -14.794 1.00 95.44 280 ASP A C 1
ATOM 2203 O O . ASP A 1 280 ? -9.702 -1.141 -16.001 1.00 95.44 280 ASP A O 1
ATOM 2207 N N . SER A 1 281 ? -9.374 -1.919 -13.917 1.00 93.44 281 SER A N 1
ATOM 2208 C CA . SER A 1 281 ? -8.320 -2.858 -14.309 1.00 93.44 281 SER A CA 1
ATOM 2209 C C . SER A 1 281 ? -8.499 -4.254 -13.724 1.00 93.44 281 SER A C 1
ATOM 2211 O O . SER A 1 281 ? -8.580 -4.442 -12.505 1.00 93.44 281 SER A O 1
ATOM 2213 N N . VAL A 1 282 ? -8.473 -5.255 -14.601 1.00 92.31 282 VAL A N 1
ATOM 2214 C CA . VAL A 1 282 ? -8.213 -6.651 -14.248 1.00 92.31 282 VAL A CA 1
ATOM 2215 C C . VAL A 1 282 ? -6.706 -6.921 -14.223 1.00 92.31 282 VAL A C 1
ATOM 2217 O O . VAL A 1 282 ? -5.979 -6.681 -15.195 1.00 92.31 282 VAL A O 1
ATOM 2220 N N . ILE A 1 283 ? -6.239 -7.453 -13.093 1.00 90.94 283 ILE A N 1
ATOM 2221 C CA . ILE A 1 283 ? -4.833 -7.760 -12.826 1.00 90.94 283 ILE A CA 1
ATOM 2222 C C . ILE A 1 283 ? -4.733 -9.194 -12.305 1.00 90.94 283 ILE A C 1
ATOM 2224 O O . ILE A 1 283 ? -4.990 -9.491 -11.143 1.00 90.94 283 ILE A O 1
ATOM 2228 N N . SER A 1 284 ? -4.334 -10.114 -13.169 1.00 87.88 284 SER A N 1
ATOM 2229 C CA . SER A 1 284 ? -4.245 -11.538 -12.833 1.00 87.88 284 SER A CA 1
ATOM 2230 C C . SER A 1 284 ? -2.861 -11.953 -12.340 1.00 87.88 284 SER A C 1
ATOM 2232 O O . SER A 1 284 ? -2.641 -13.099 -11.941 1.00 87.88 284 SER A O 1
ATOM 2234 N N . LEU A 1 285 ? -1.916 -11.013 -12.336 1.00 87.94 285 LEU A N 1
ATOM 2235 C CA . LEU A 1 285 ? -0.630 -11.140 -11.662 1.00 87.94 285 LEU A CA 1
ATOM 2236 C C . LEU A 1 285 ? -0.721 -10.574 -10.239 1.00 87.94 285 LEU A C 1
ATOM 2238 O O . LEU A 1 285 ? -1.513 -9.666 -10.000 1.00 87.94 285 LEU A O 1
ATOM 2242 N N . PRO A 1 286 ? 0.107 -11.048 -9.291 1.00 88.56 286 PRO A N 1
ATOM 2243 C CA . PRO A 1 286 ? 0.279 -10.364 -8.014 1.00 88.56 286 PRO A CA 1
ATOM 2244 C C . PRO A 1 286 ? 0.682 -8.904 -8.239 1.00 88.56 286 PRO A C 1
ATOM 2246 O O . PRO A 1 286 ? 1.655 -8.649 -8.959 1.00 88.56 286 PRO A O 1
ATOM 2249 N N . LEU A 1 287 ? -0.036 -7.971 -7.614 1.00 92.25 287 LEU A N 1
ATOM 2250 C CA . LEU A 1 287 ? 0.275 -6.546 -7.669 1.00 92.25 287 LEU A CA 1
ATOM 2251 C C . LEU A 1 287 ? 1.032 -6.134 -6.406 1.00 92.25 287 LEU A C 1
ATOM 2253 O O . LEU A 1 287 ? 0.485 -6.174 -5.302 1.00 92.25 287 LEU A O 1
ATOM 2257 N N . TYR A 1 288 ? 2.271 -5.687 -6.588 1.00 94.19 288 TYR A N 1
ATOM 2258 C CA . TYR A 1 288 ? 3.085 -5.083 -5.538 1.00 94.19 288 TYR A CA 1
ATOM 2259 C C . TYR A 1 288 ? 3.295 -3.604 -5.849 1.00 94.19 288 TYR A C 1
ATOM 2261 O O . TYR A 1 288 ? 4.059 -3.241 -6.742 1.00 94.19 288 TYR A O 1
ATOM 2269 N N . ALA A 1 289 ? 2.591 -2.751 -5.120 1.00 97.06 289 ALA A N 1
ATOM 2270 C CA . ALA A 1 289 ? 2.672 -1.308 -5.236 1.00 97.06 289 ALA A CA 1
ATOM 2271 C C . ALA A 1 289 ? 3.511 -0.716 -4.101 1.00 97.06 289 ALA A C 1
ATOM 2273 O O . ALA A 1 289 ? 3.369 -1.070 -2.932 1.00 97.06 289 ALA A O 1
ATOM 2274 N N . PHE A 1 290 ? 4.349 0.246 -4.448 1.00 98.12 290 PHE A N 1
ATOM 2275 C CA . PHE A 1 290 ? 5.190 0.981 -3.527 1.00 98.12 290 PHE A CA 1
ATOM 2276 C C . PHE A 1 290 ? 5.113 2.462 -3.876 1.00 98.12 290 PHE A C 1
ATOM 2278 O O . PHE A 1 290 ? 5.266 2.839 -5.040 1.00 98.12 290 PHE A O 1
ATOM 2285 N N . ILE A 1 291 ? 4.921 3.322 -2.876 1.00 98.19 291 ILE A N 1
ATOM 2286 C CA . ILE A 1 291 ? 5.310 4.727 -3.063 1.00 98.19 291 ILE A CA 1
ATOM 2287 C C . ILE A 1 291 ? 6.830 4.803 -3.029 1.00 98.19 291 ILE A C 1
ATOM 2289 O O . ILE A 1 291 ? 7.424 5.265 -3.991 1.00 98.19 291 ILE A O 1
ATOM 2293 N N . THR A 1 292 ? 7.433 4.278 -1.964 1.00 97.31 292 THR A N 1
ATOM 2294 C CA . THR A 1 292 ? 8.877 4.097 -1.797 1.00 97.31 292 THR A CA 1
ATOM 2295 C C . THR A 1 292 ? 9.136 2.872 -0.920 1.00 97.31 292 THR A C 1
ATOM 2297 O O . THR A 1 292 ? 8.264 2.472 -0.139 1.00 97.31 292 THR A O 1
ATOM 2300 N N . SER A 1 293 ? 10.305 2.250 -1.065 1.00 94.81 293 SER A N 1
ATOM 2301 C CA . SER A 1 293 ? 10.727 1.101 -0.266 1.00 94.81 293 SER A CA 1
ATOM 2302 C C . SER A 1 293 ? 12.187 1.215 0.153 1.00 94.81 293 SER A C 1
ATOM 2304 O O . SER A 1 293 ? 12.985 1.900 -0.480 1.00 94.81 293 SER A O 1
ATOM 2306 N N . GLU A 1 294 ? 12.540 0.456 1.185 1.00 93.38 294 GLU A N 1
ATOM 2307 C CA . GLU A 1 294 ? 13.934 0.186 1.532 1.00 93.38 294 GLU A CA 1
ATOM 2308 C C . GLU A 1 294 ? 14.609 -0.600 0.403 1.00 93.38 294 GLU A C 1
ATOM 2310 O O . GLU A 1 294 ? 13.962 -1.392 -0.292 1.00 93.38 294 GLU A O 1
ATOM 2315 N N . THR A 1 295 ? 15.891 -0.327 0.186 1.00 89.94 295 THR A N 1
ATOM 2316 C CA . THR A 1 295 ? 16.733 -1.019 -0.790 1.00 89.94 295 THR A CA 1
ATOM 2317 C C . THR A 1 295 ? 18.051 -1.368 -0.120 1.00 89.94 295 THR A C 1
ATOM 2319 O O . THR A 1 295 ? 18.757 -0.471 0.323 1.00 89.94 295 THR A O 1
ATOM 2322 N N . THR A 1 296 ? 18.413 -2.646 -0.095 1.00 87.75 296 THR A N 1
ATOM 2323 C CA . THR A 1 296 ? 19.735 -3.081 0.363 1.00 87.75 296 THR A CA 1
ATOM 2324 C C . THR A 1 296 ? 20.694 -3.123 -0.824 1.00 87.75 296 THR A C 1
ATOM 2326 O O . THR A 1 296 ? 20.396 -3.773 -1.828 1.00 87.75 296 THR A O 1
ATOM 2329 N N . LEU A 1 297 ? 21.832 -2.438 -0.722 1.00 84.75 297 LEU A N 1
ATOM 2330 C CA . LEU A 1 297 ? 22.940 -2.509 -1.682 1.00 84.75 297 LEU A CA 1
ATOM 2331 C C . LEU A 1 297 ? 24.225 -2.771 -0.900 1.00 84.75 297 LEU A C 1
ATOM 2333 O O . LEU A 1 297 ? 24.482 -2.088 0.087 1.00 84.75 297 LEU A O 1
ATOM 2337 N N . ASP A 1 298 ? 24.994 -3.783 -1.301 1.00 84.38 298 ASP A N 1
ATOM 2338 C CA . ASP A 1 298 ? 26.262 -4.164 -0.659 1.00 84.38 298 ASP A CA 1
ATOM 2339 C C . ASP A 1 298 ? 26.159 -4.350 0.870 1.00 84.38 298 ASP A C 1
ATOM 2341 O O . ASP A 1 298 ? 27.051 -3.994 1.637 1.00 84.38 298 ASP A O 1
ATOM 2345 N N . GLY A 1 299 ? 25.027 -4.896 1.332 1.00 86.75 299 GLY A N 1
ATOM 2346 C CA . GLY A 1 299 ? 24.740 -5.112 2.755 1.00 86.75 299 GLY A CA 1
ATOM 2347 C C . GLY A 1 299 ? 24.361 -3.851 3.543 1.00 86.75 299 GLY A C 1
ATOM 2348 O O . GLY A 1 299 ? 24.200 -3.931 4.759 1.00 86.75 299 GLY A O 1
ATOM 2349 N N . ILE A 1 300 ? 24.206 -2.705 2.877 1.00 90.69 300 ILE A N 1
ATOM 2350 C CA . ILE A 1 300 ? 23.773 -1.438 3.472 1.00 90.69 300 ILE A CA 1
ATOM 2351 C C . ILE A 1 300 ? 22.318 -1.172 3.086 1.00 90.69 300 ILE A C 1
ATOM 2353 O O . ILE A 1 300 ? 21.967 -1.175 1.905 1.00 90.69 300 ILE A O 1
ATOM 2357 N N . ASP A 1 301 ? 21.478 -0.908 4.085 1.00 92.00 301 ASP A N 1
ATOM 2358 C CA . ASP A 1 301 ? 20.074 -0.561 3.880 1.00 92.00 301 ASP A CA 1
ATOM 2359 C C . ASP A 1 301 ? 19.911 0.940 3.620 1.00 92.00 301 ASP A C 1
ATOM 2361 O O . ASP A 1 301 ? 20.253 1.792 4.446 1.00 92.00 301 ASP A O 1
ATOM 2365 N N . TYR A 1 302 ? 19.339 1.257 2.465 1.00 94.62 302 TYR A N 1
ATOM 2366 C CA . TYR A 1 302 ? 19.010 2.605 2.030 1.00 94.62 302 TYR A CA 1
ATOM 2367 C C . TYR A 1 302 ? 17.509 2.842 2.137 1.00 94.62 302 TYR A C 1
ATOM 2369 O O . TYR A 1 302 ? 16.693 2.007 1.738 1.00 94.62 302 TYR A O 1
ATOM 2377 N N . ILE A 1 303 ? 17.140 4.008 2.660 1.00 95.25 303 ILE A N 1
ATOM 2378 C CA . ILE A 1 303 ? 15.753 4.394 2.896 1.00 95.25 303 ILE A CA 1
ATOM 2379 C C . ILE A 1 303 ? 15.589 5.898 2.675 1.00 95.25 303 ILE A C 1
ATOM 2381 O O . ILE A 1 303 ? 16.419 6.695 3.118 1.00 95.25 303 ILE A O 1
ATOM 2385 N N . ALA A 1 304 ? 14.494 6.287 2.022 1.00 97.25 304 ALA A N 1
ATOM 2386 C CA . ALA A 1 304 ? 14.144 7.691 1.837 1.00 97.25 304 ALA A CA 1
ATOM 2387 C C . ALA A 1 304 ? 14.013 8.412 3.191 1.00 97.25 304 ALA A C 1
ATOM 2389 O O . ALA A 1 304 ? 13.473 7.863 4.155 1.00 97.25 304 ALA A O 1
ATOM 2390 N N . ASP A 1 305 ? 14.455 9.664 3.264 1.00 97.94 305 ASP A N 1
ATOM 2391 C CA . ASP A 1 305 ? 14.363 10.481 4.477 1.00 97.94 305 ASP A CA 1
ATOM 2392 C C . ASP A 1 305 ? 12.912 10.867 4.804 1.00 97.94 305 ASP A C 1
ATOM 2394 O O . ASP A 1 305 ? 12.528 10.993 5.971 1.00 97.94 305 ASP A O 1
ATOM 2398 N N . GLU A 1 306 ? 12.086 11.030 3.771 1.00 97.94 306 GLU A N 1
ATOM 2399 C CA . GLU A 1 306 ? 10.699 11.466 3.894 1.00 97.94 306 GLU A CA 1
ATOM 2400 C C . GLU A 1 306 ? 9.830 10.863 2.781 1.00 97.94 306 GLU A C 1
ATOM 2402 O O . GLU A 1 306 ? 10.229 10.817 1.617 1.00 97.94 306 GLU A O 1
ATOM 2407 N N . SER A 1 307 ? 8.620 10.443 3.148 1.00 98.50 307 SER A N 1
ATOM 2408 C CA . SER A 1 307 ? 7.511 10.141 2.246 1.00 98.50 307 SER A CA 1
ATOM 2409 C C . SER A 1 307 ? 6.291 10.935 2.704 1.00 98.50 307 SER A C 1
ATOM 2411 O O . SER A 1 307 ? 5.541 10.492 3.583 1.00 98.50 307 SER A O 1
ATOM 2413 N N . ASN A 1 308 ? 6.113 12.122 2.127 1.00 98.75 308 ASN A N 1
ATOM 2414 C CA . ASN A 1 308 ? 5.105 13.088 2.546 1.00 98.75 308 ASN A CA 1
ATOM 2415 C C . ASN A 1 308 ? 4.148 13.501 1.418 1.00 98.75 308 ASN A C 1
ATOM 2417 O O . ASN A 1 308 ? 4.571 13.726 0.283 1.00 98.75 308 ASN A O 1
ATOM 2421 N N . ASN A 1 309 ? 2.863 13.654 1.755 1.00 98.81 309 ASN A N 1
ATOM 2422 C CA . ASN A 1 309 ? 1.796 14.090 0.842 1.00 98.81 309 ASN A CA 1
ATOM 2423 C C . ASN A 1 309 ? 1.638 13.218 -0.420 1.00 98.81 309 ASN A C 1
ATOM 2425 O O . ASN A 1 309 ? 1.239 13.723 -1.469 1.00 98.81 309 ASN A O 1
ATOM 2429 N N . ASN A 1 310 ? 1.961 11.923 -0.360 1.00 98.88 310 ASN A N 1
ATOM 2430 C CA . ASN A 1 310 ? 1.730 11.034 -1.499 1.00 98.88 310 ASN A CA 1
ATOM 2431 C C . ASN A 1 310 ? 0.267 10.590 -1.568 1.00 98.88 310 ASN A C 1
ATOM 2433 O O . ASN A 1 310 ? -0.419 10.481 -0.546 1.00 98.88 310 ASN A O 1
ATOM 2437 N N . GLU A 1 311 ? -0.192 10.292 -2.778 1.00 98.81 311 GLU A N 1
ATOM 2438 C CA . GL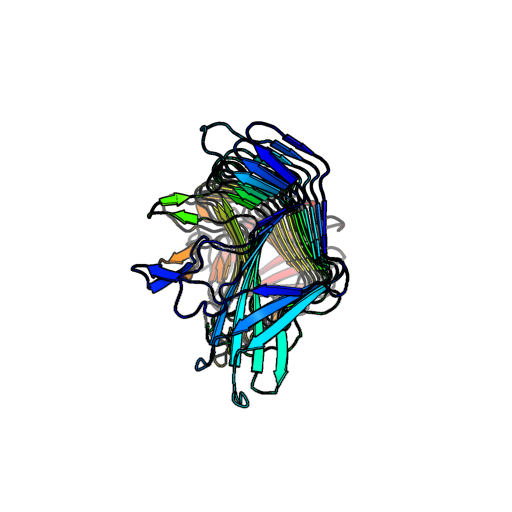U A 1 311 ? -1.566 9.883 -3.047 1.00 98.81 311 GLU A CA 1
ATOM 2439 C C . GLU A 1 311 ? -1.605 8.551 -3.800 1.00 98.81 311 GLU A C 1
ATOM 2441 O O . GLU A 1 311 ? -0.983 8.395 -4.853 1.00 98.81 311 GLU A O 1
ATOM 2446 N N . VAL A 1 312 ? -2.361 7.590 -3.269 1.00 98.88 312 VAL A N 1
ATOM 2447 C CA . VAL A 1 312 ? -2.680 6.332 -3.948 1.00 98.88 312 VAL A CA 1
ATOM 2448 C C . VAL A 1 312 ? -4.183 6.249 -4.145 1.00 98.88 312 VAL A C 1
ATOM 2450 O O . VAL A 1 312 ? -4.930 6.255 -3.170 1.00 98.88 312 VAL A O 1
ATOM 2453 N N . ASN A 1 313 ? -4.615 6.125 -5.397 1.00 98.56 313 ASN A N 1
ATOM 2454 C CA . ASN A 1 313 ? -6.025 6.033 -5.766 1.00 98.56 313 ASN A CA 1
ATOM 2455 C C . ASN A 1 313 ? -6.267 4.794 -6.623 1.00 98.56 313 ASN A C 1
ATOM 2457 O O . ASN A 1 313 ? -5.997 4.802 -7.830 1.00 98.56 313 ASN A O 1
ATOM 2461 N N . PHE A 1 314 ? -6.780 3.743 -5.989 1.00 98.25 314 PHE A N 1
ATOM 2462 C CA . PHE A 1 314 ? -7.169 2.493 -6.634 1.00 98.25 314 PHE A CA 1
ATOM 2463 C C . PHE A 1 314 ? -8.687 2.423 -6.736 1.00 98.25 314 PHE A C 1
ATOM 2465 O O . PHE A 1 314 ? -9.390 2.550 -5.732 1.00 98.25 314 PHE A O 1
ATOM 2472 N N . GLU A 1 315 ? -9.190 2.233 -7.951 1.00 98.00 315 GLU A N 1
ATOM 2473 C CA . GLU A 1 315 ? -10.620 2.279 -8.242 1.00 98.00 315 GLU A CA 1
ATOM 2474 C C . GLU A 1 315 ? -11.016 1.172 -9.217 1.00 98.00 315 GLU A C 1
ATOM 2476 O O . GLU A 1 315 ? -10.409 1.047 -10.277 1.00 98.00 315 GLU A O 1
ATOM 2481 N N . ASN A 1 316 ? -12.040 0.388 -8.875 1.00 97.12 316 ASN A N 1
ATOM 2482 C CA . ASN A 1 316 ? -12.574 -0.668 -9.740 1.00 97.12 316 ASN A CA 1
ATOM 2483 C C . ASN A 1 316 ? -11.476 -1.638 -10.228 1.00 97.12 316 ASN A C 1
ATOM 2485 O O . ASN A 1 316 ? -11.192 -1.755 -11.422 1.00 97.12 316 ASN A O 1
ATOM 2489 N N . ILE A 1 317 ? -10.810 -2.299 -9.275 1.00 95.12 317 ILE A N 1
ATOM 2490 C CA . ILE A 1 317 ? -9.717 -3.241 -9.553 1.00 95.12 317 ILE A CA 1
ATOM 2491 C C . ILE A 1 317 ? -10.134 -4.642 -9.142 1.00 95.12 317 ILE A C 1
ATOM 2493 O O . ILE A 1 317 ? -10.503 -4.883 -7.989 1.00 95.12 317 ILE A O 1
ATOM 2497 N N . LYS A 1 318 ? -9.961 -5.590 -10.062 1.00 92.62 318 LYS A N 1
ATOM 2498 C CA . LYS A 1 318 ? -10.028 -7.019 -9.767 1.00 92.62 318 LYS A CA 1
ATOM 2499 C C . LYS A 1 318 ? -8.634 -7.618 -9.865 1.00 92.62 318 LYS A C 1
ATOM 2501 O O . LYS A 1 318 ? -8.116 -7.829 -10.959 1.00 92.62 318 LYS A O 1
ATOM 2506 N N . SER A 1 319 ? -8.041 -7.906 -8.714 1.00 89.06 319 SER A N 1
ATOM 2507 C CA . SER A 1 319 ? -6.783 -8.636 -8.614 1.00 89.06 319 SER A CA 1
ATOM 2508 C C . SER A 1 319 ? -7.077 -10.120 -8.405 1.00 89.06 319 SER A C 1
ATOM 2510 O O . SER A 1 319 ? -7.608 -10.487 -7.356 1.00 89.06 319 SER A O 1
ATOM 2512 N N . SER A 1 320 ? -6.731 -10.996 -9.356 1.00 80.75 320 SER A N 1
ATOM 2513 C CA . SER A 1 320 ? -6.937 -12.451 -9.182 1.00 80.75 320 SER A CA 1
ATOM 2514 C C . SER A 1 320 ? -6.020 -13.053 -8.109 1.00 80.75 320 SER A C 1
ATOM 2516 O O . SER A 1 320 ? -6.225 -14.181 -7.669 1.00 80.75 320 SER A O 1
ATOM 2518 N N . LYS A 1 321 ? -4.999 -12.303 -7.685 1.00 85.31 321 LYS A N 1
ATOM 2519 C CA . LYS A 1 321 ? -4.003 -12.701 -6.685 1.00 85.31 321 LYS A CA 1
ATOM 2520 C C . LYS A 1 321 ? -3.839 -11.601 -5.629 1.00 85.31 321 LYS A C 1
ATOM 2522 O O . LYS A 1 321 ? -4.603 -10.631 -5.587 1.00 85.31 321 LYS A O 1
ATOM 2527 N N . ASN A 1 322 ? -2.830 -11.743 -4.771 1.00 83.00 322 ASN A N 1
ATOM 2528 C CA . ASN A 1 322 ? -2.551 -10.786 -3.706 1.00 83.00 322 ASN A CA 1
ATOM 2529 C C . ASN A 1 322 ? -2.303 -9.364 -4.242 1.00 83.00 322 ASN A C 1
ATOM 2531 O O . ASN A 1 322 ? -1.599 -9.174 -5.237 1.00 83.00 322 ASN A O 1
ATOM 2535 N N . LEU A 1 323 ? -2.855 -8.380 -3.531 1.00 91.88 323 LEU A N 1
ATOM 2536 C CA . LEU A 1 323 ? -2.650 -6.957 -3.778 1.00 91.88 323 LEU A CA 1
ATOM 2537 C C . LEU A 1 323 ? -1.992 -6.352 -2.541 1.00 91.88 323 LEU A C 1
ATOM 2539 O O . LEU A 1 323 ? -2.556 -6.375 -1.445 1.00 91.88 323 LEU A O 1
ATOM 2543 N N . SER A 1 324 ? -0.780 -5.836 -2.705 1.00 94.19 324 SER A N 1
ATOM 2544 C CA . SER A 1 324 ? -0.012 -5.253 -1.609 1.00 94.19 324 SER A CA 1
ATOM 2545 C C . SER A 1 324 ? 0.423 -3.835 -1.946 1.00 94.19 324 SER A C 1
ATOM 2547 O O . SER A 1 324 ? 0.921 -3.582 -3.039 1.00 94.19 324 SER A O 1
ATOM 2549 N N . LEU A 1 325 ? 0.277 -2.930 -0.985 1.00 97.56 325 LEU A N 1
ATOM 2550 C CA . LEU A 1 325 ? 0.786 -1.570 -1.026 1.00 97.56 325 LEU A CA 1
ATOM 2551 C C . LEU A 1 325 ? 1.696 -1.322 0.173 1.00 97.56 325 LEU A C 1
ATOM 2553 O O . LEU A 1 325 ? 1.316 -1.597 1.313 1.00 97.56 325 LEU A O 1
ATOM 2557 N N . MET A 1 326 ? 2.869 -0.746 -0.080 1.00 97.56 326 MET A N 1
ATOM 2558 C CA . MET A 1 326 ? 3.805 -0.379 0.974 1.00 97.56 326 MET A CA 1
ATOM 2559 C C . MET A 1 326 ? 4.398 1.021 0.788 1.00 97.56 326 MET A C 1
ATOM 2561 O O . MET A 1 326 ? 4.670 1.478 -0.323 1.00 97.56 326 MET A O 1
ATOM 2565 N N . ILE A 1 327 ? 4.616 1.703 1.908 1.00 98.44 327 ILE A N 1
ATOM 2566 C CA . ILE A 1 327 ? 5.411 2.928 1.997 1.00 98.44 327 ILE A CA 1
ATOM 2567 C C . ILE A 1 327 ? 6.463 2.702 3.077 1.00 98.44 327 ILE A C 1
ATOM 2569 O O . ILE A 1 327 ? 6.094 2.370 4.201 1.00 98.44 327 ILE A O 1
ATOM 2573 N N . ASN A 1 328 ? 7.746 2.871 2.754 1.00 97.75 328 ASN A N 1
ATOM 2574 C CA . ASN A 1 328 ? 8.834 2.783 3.730 1.00 97.75 328 ASN A CA 1
ATOM 2575 C C . ASN A 1 328 ? 9.776 3.991 3.625 1.00 97.75 328 ASN A C 1
ATOM 2577 O O . ASN A 1 328 ? 10.401 4.194 2.586 1.00 97.75 328 ASN A O 1
ATOM 2581 N N . ALA A 1 329 ? 9.875 4.787 4.689 1.00 98.12 329 ALA A N 1
ATOM 2582 C CA . ALA A 1 329 ? 10.755 5.957 4.777 1.00 98.12 329 ALA A CA 1
ATOM 2583 C C . ALA A 1 329 ? 11.211 6.185 6.231 1.00 98.12 329 ALA A C 1
ATOM 2585 O O . ALA A 1 329 ? 10.712 5.537 7.146 1.00 98.12 329 ALA A O 1
ATOM 2586 N N . LYS A 1 330 ? 12.117 7.132 6.501 1.00 98.19 330 LYS A N 1
ATOM 2587 C CA . LYS A 1 330 ? 12.385 7.548 7.892 1.00 98.19 330 LYS A CA 1
ATOM 2588 C C . LYS A 1 330 ? 11.165 8.242 8.495 1.00 98.19 330 LYS A C 1
ATOM 2590 O O . LYS A 1 330 ? 10.769 7.917 9.610 1.00 98.19 330 LYS A O 1
ATOM 2595 N N . ASN A 1 331 ? 10.535 9.141 7.738 1.00 98.69 331 ASN A N 1
ATOM 2596 C CA . ASN A 1 331 ? 9.292 9.812 8.120 1.00 98.69 331 ASN A CA 1
ATOM 2597 C C . ASN A 1 331 ? 8.196 9.561 7.077 1.00 98.69 331 ASN A C 1
ATOM 2599 O O . ASN A 1 331 ? 8.415 9.783 5.886 1.00 98.69 331 ASN A O 1
ATOM 2603 N N . VAL A 1 332 ? 7.013 9.134 7.518 1.00 98.81 332 VAL A N 1
ATOM 2604 C CA . VAL A 1 332 ? 5.852 8.852 6.659 1.00 98.81 332 VAL A CA 1
ATOM 2605 C C . VAL A 1 332 ? 4.683 9.720 7.110 1.00 98.81 332 VAL A C 1
ATOM 2607 O O . VAL A 1 332 ? 4.036 9.416 8.110 1.00 98.81 332 VAL A O 1
ATOM 2610 N N . SER A 1 333 ? 4.398 10.800 6.382 1.00 98.56 333 SER A N 1
ATOM 2611 C CA . SER A 1 333 ? 3.424 11.796 6.842 1.00 98.56 333 SER A CA 1
ATOM 2612 C C . SER A 1 333 ? 2.416 12.222 5.782 1.00 98.56 333 SER A C 1
ATOM 2614 O O . SER A 1 333 ? 2.742 12.319 4.605 1.00 98.56 333 SER A O 1
ATOM 2616 N N . ASN A 1 334 ? 1.184 12.525 6.193 1.00 98.81 334 ASN A N 1
ATOM 2617 C CA . ASN A 1 334 ? 0.148 13.110 5.324 1.00 98.81 334 ASN A CA 1
ATOM 2618 C C . ASN A 1 334 ? -0.165 12.309 4.040 1.00 98.81 334 ASN A C 1
ATOM 2620 O O . ASN A 1 334 ? -0.679 12.870 3.069 1.00 98.81 334 ASN A O 1
ATOM 2624 N N . ASN A 1 335 ? 0.151 11.012 3.996 1.00 98.88 335 ASN A N 1
ATOM 2625 C CA . ASN A 1 335 ? -0.131 10.187 2.824 1.00 98.88 335 ASN A CA 1
ATOM 2626 C C . ASN A 1 335 ? -1.616 9.810 2.794 1.00 98.88 335 ASN A C 1
ATOM 2628 O O . ASN A 1 335 ? -2.221 9.563 3.840 1.00 98.88 335 ASN A O 1
ATOM 2632 N N . LYS A 1 336 ? -2.200 9.753 1.596 1.00 98.88 336 LYS A N 1
ATOM 2633 C CA . LYS A 1 336 ? -3.615 9.427 1.378 1.00 98.88 336 LYS A CA 1
ATOM 2634 C C . LYS A 1 336 ? -3.738 8.194 0.500 1.00 98.88 336 LYS A C 1
ATOM 2636 O O . LYS A 1 336 ? -3.347 8.220 -0.663 1.00 98.88 336 LYS A O 1
ATOM 2641 N N . ILE A 1 337 ? -4.297 7.128 1.057 1.00 98.88 337 ILE A N 1
ATOM 2642 C CA . ILE A 1 337 ? -4.539 5.861 0.369 1.00 98.88 337 ILE A CA 1
ATOM 2643 C C . ILE A 1 337 ? -6.047 5.663 0.249 1.00 98.88 337 ILE A C 1
ATOM 2645 O O . ILE A 1 337 ? -6.722 5.495 1.262 1.00 98.88 337 ILE A O 1
ATOM 2649 N N . ASN A 1 338 ? -6.578 5.663 -0.970 1.00 98.69 338 ASN A N 1
ATOM 2650 C CA . ASN A 1 338 ? -8.000 5.474 -1.242 1.00 98.69 338 ASN A CA 1
ATOM 2651 C C . ASN A 1 338 ? -8.208 4.262 -2.143 1.00 98.69 338 ASN A C 1
ATOM 2653 O O . ASN A 1 338 ? -7.767 4.248 -3.293 1.00 98.69 338 ASN A O 1
ATOM 2657 N N . TYR A 1 339 ? -8.889 3.250 -1.615 1.00 98.50 339 TYR A N 1
ATOM 2658 C CA . TYR A 1 339 ? -9.316 2.063 -2.350 1.00 98.50 339 TYR A CA 1
ATOM 2659 C C . TYR A 1 339 ? -10.839 2.088 -2.455 1.00 98.50 339 TYR A C 1
ATOM 2661 O O . TYR A 1 339 ? -11.529 2.201 -1.439 1.00 98.50 339 TYR A O 1
ATOM 2669 N N . ASN A 1 340 ? -11.356 1.984 -3.675 1.00 98.31 340 ASN A N 1
ATOM 2670 C CA . ASN A 1 340 ? -12.785 1.964 -3.965 1.00 98.31 340 ASN A CA 1
ATOM 2671 C C . ASN A 1 340 ? -13.102 0.830 -4.946 1.00 98.31 340 ASN A C 1
ATOM 2673 O O . ASN A 1 340 ? -12.500 0.782 -6.016 1.00 98.31 340 ASN A O 1
ATOM 2677 N N . LEU A 1 341 ? -14.055 -0.046 -4.622 1.00 97.62 341 LEU A N 1
ATOM 2678 C CA . LEU A 1 341 ? -14.444 -1.171 -5.489 1.00 97.62 341 LEU A CA 1
ATOM 2679 C C . LEU A 1 341 ? -13.253 -2.087 -5.821 1.00 97.62 341 LEU A C 1
ATOM 2681 O O . LEU A 1 341 ? -12.905 -2.290 -6.984 1.00 97.62 341 LEU A O 1
ATOM 2685 N N . ILE A 1 342 ? -12.595 -2.613 -4.785 1.00 96.19 342 ILE A N 1
ATOM 2686 C CA . ILE A 1 342 ? -11.422 -3.486 -4.935 1.00 96.19 342 ILE A CA 1
ATOM 2687 C C . ILE A 1 342 ? -11.782 -4.921 -4.577 1.00 96.19 342 ILE A C 1
ATOM 2689 O O . ILE A 1 342 ? -12.299 -5.194 -3.495 1.00 96.19 342 ILE A O 1
ATOM 2693 N N . GLN A 1 343 ? -11.435 -5.856 -5.451 1.00 93.44 343 GLN A N 1
ATOM 2694 C CA . GLN A 1 343 ? -11.518 -7.283 -5.180 1.00 93.44 343 GLN A CA 1
ATOM 2695 C C . GLN A 1 343 ? -10.123 -7.899 -5.263 1.00 93.44 343 GLN A C 1
ATOM 2697 O O . GLN A 1 343 ? -9.491 -7.876 -6.316 1.00 93.44 343 GLN A O 1
ATOM 2702 N N . SER A 1 344 ? -9.653 -8.471 -4.156 1.00 91.00 344 SER A N 1
ATOM 2703 C CA . SER A 1 344 ? -8.441 -9.287 -4.113 1.00 91.00 344 SER A CA 1
ATOM 2704 C C . SER A 1 344 ? -8.815 -10.747 -3.893 1.00 91.00 344 SER A C 1
ATOM 2706 O O . SER A 1 344 ? -9.289 -11.139 -2.827 1.00 91.00 344 SER A O 1
ATOM 2708 N N . LEU A 1 345 ? -8.612 -11.552 -4.929 1.00 86.94 345 LEU A N 1
ATOM 2709 C CA . LEU A 1 345 ? -8.847 -12.988 -4.911 1.00 86.94 345 LEU A CA 1
ATOM 2710 C C . LEU A 1 345 ? -7.561 -13.740 -4.560 1.00 86.94 345 LEU A C 1
ATOM 2712 O O . LEU A 1 345 ? -6.485 -13.167 -4.382 1.00 86.94 345 LEU A O 1
ATOM 2716 N N . THR A 1 346 ? -7.690 -15.052 -4.429 1.00 83.69 346 THR A N 1
ATOM 2717 C CA . THR A 1 346 ? -6.568 -15.955 -4.209 1.00 83.69 346 THR A CA 1
ATOM 2718 C C . THR A 1 346 ? -6.702 -17.159 -5.126 1.00 83.69 346 THR A C 1
ATOM 2720 O O . THR A 1 346 ? -7.781 -17.730 -5.268 1.00 83.69 346 THR A O 1
ATOM 2723 N N . GLU A 1 347 ? -5.584 -17.549 -5.728 1.00 81.62 347 GLU A N 1
ATOM 2724 C CA . GLU A 1 347 ? -5.445 -18.747 -6.552 1.00 81.62 347 GLU A CA 1
ATOM 2725 C C . GLU A 1 347 ? -4.387 -19.683 -5.952 1.00 81.62 347 GLU A C 1
ATOM 2727 O O . GLU A 1 347 ? -3.643 -19.293 -5.050 1.00 81.62 347 GLU A O 1
ATOM 2732 N N . ALA A 1 348 ? -4.250 -20.903 -6.486 1.00 81.38 348 ALA A N 1
ATOM 2733 C CA . ALA A 1 348 ? -3.264 -21.877 -6.004 1.00 81.38 348 ALA A CA 1
ATOM 2734 C C . ALA A 1 348 ? -1.823 -21.318 -5.992 1.00 81.38 348 ALA A C 1
ATOM 2736 O O . ALA A 1 348 ? -1.067 -21.563 -5.049 1.00 81.38 348 ALA A O 1
ATOM 2737 N N . SER A 1 349 ? -1.469 -20.480 -6.978 1.00 77.31 349 SER A N 1
ATOM 2738 C CA . SER A 1 349 ? -0.174 -19.776 -7.032 1.00 77.31 349 SER A CA 1
ATOM 2739 C C . SER A 1 349 ? 0.034 -18.659 -5.988 1.00 77.31 349 SER A C 1
ATOM 2741 O O . SER A 1 349 ? 1.123 -18.085 -5.896 1.00 77.31 349 SER A O 1
ATOM 2743 N N . SER A 1 350 ? -0.983 -18.331 -5.186 1.00 78.38 350 SER A N 1
ATOM 2744 C CA . SER A 1 350 ? -0.941 -17.258 -4.185 1.00 78.38 350 SER A CA 1
ATOM 2745 C C . SER A 1 350 ? -1.562 -17.625 -2.832 1.00 78.38 350 SER A C 1
ATOM 2747 O O . SER A 1 350 ? -1.737 -16.732 -2.011 1.00 78.38 350 SER A O 1
ATOM 2749 N N . LEU A 1 351 ? -1.850 -18.905 -2.561 1.00 77.75 351 LEU A N 1
ATOM 2750 C CA . LEU A 1 351 ? -2.489 -19.358 -1.309 1.00 77.75 351 LEU A CA 1
ATOM 2751 C C . LEU A 1 351 ? -1.755 -18.922 -0.031 1.00 77.75 351 LEU A C 1
ATOM 2753 O O . LEU A 1 351 ? -2.387 -18.716 0.997 1.00 77.75 351 LEU A O 1
ATOM 2757 N N . GLY A 1 352 ? -0.428 -18.775 -0.087 1.00 76.06 352 GLY A N 1
ATOM 2758 C CA . GLY A 1 352 ? 0.395 -18.318 1.039 1.00 76.06 352 GLY A CA 1
ATOM 2759 C C . GLY A 1 352 ? 0.686 -16.813 1.058 1.00 76.06 352 GLY A C 1
ATOM 2760 O O . GLY A 1 352 ? 1.505 -16.375 1.861 1.00 76.06 352 GLY A O 1
ATOM 2761 N N . LYS A 1 353 ? 0.105 -16.024 0.147 1.00 81.69 353 LYS A N 1
ATOM 2762 C CA . LYS A 1 353 ? 0.405 -14.593 -0.006 1.00 81.69 353 LYS A CA 1
ATOM 2763 C C . LYS A 1 353 ? -0.723 -13.740 0.583 1.00 81.69 353 LYS A C 1
ATOM 2765 O O . LYS A 1 353 ? -1.897 -14.046 0.405 1.00 81.69 353 LYS A O 1
ATOM 2770 N N . GLY A 1 354 ? -0.351 -12.660 1.268 1.00 86.00 354 GLY A N 1
ATOM 2771 C CA . GLY A 1 354 ? -1.288 -11.727 1.897 1.00 86.00 354 GLY A CA 1
ATOM 2772 C C . GLY A 1 354 ? -1.600 -10.494 1.051 1.00 86.00 354 GLY A C 1
ATOM 2773 O O . GLY A 1 354 ? -0.755 -10.043 0.275 1.00 86.00 354 GLY A O 1
ATOM 2774 N N . SER A 1 355 ? -2.774 -9.907 1.265 1.00 92.62 355 SER A N 1
ATOM 2775 C CA . SER A 1 355 ? -3.168 -8.604 0.726 1.00 92.62 355 SER A CA 1
ATOM 2776 C C . SER A 1 355 ? -3.039 -7.541 1.812 1.00 92.62 355 SER A C 1
ATOM 2778 O O . SER A 1 355 ? -3.650 -7.638 2.875 1.00 92.62 355 SER A O 1
ATOM 2780 N N . LYS A 1 356 ? -2.173 -6.552 1.584 1.00 94.81 356 LYS A N 1
ATOM 2781 C CA . LYS A 1 356 ? -1.625 -5.719 2.665 1.00 94.81 356 LYS A CA 1
ATOM 2782 C C . LYS A 1 356 ? -1.565 -4.252 2.281 1.00 94.81 356 LYS A C 1
ATOM 2784 O O . LYS A 1 356 ? -1.196 -3.932 1.157 1.00 94.81 356 LYS A O 1
ATOM 2789 N N . ILE A 1 357 ? -1.825 -3.373 3.237 1.00 97.88 357 ILE A N 1
ATOM 2790 C CA . ILE A 1 357 ? -1.488 -1.951 3.172 1.00 97.88 357 ILE A CA 1
ATOM 2791 C C . ILE A 1 357 ? -0.618 -1.646 4.386 1.00 97.88 357 ILE A C 1
ATOM 2793 O O . ILE A 1 357 ? -1.090 -1.737 5.520 1.00 97.88 357 ILE A O 1
ATOM 2797 N N . ILE A 1 358 ? 0.658 -1.336 4.153 1.00 97.69 358 ILE A N 1
ATOM 2798 C CA . ILE A 1 358 ? 1.640 -1.109 5.220 1.00 97.69 358 ILE A CA 1
ATOM 2799 C C . ILE A 1 358 ? 2.337 0.230 5.009 1.00 97.69 358 ILE A C 1
ATOM 2801 O O . ILE A 1 358 ? 3.053 0.428 4.028 1.00 97.69 358 ILE A O 1
ATOM 2805 N N . LEU A 1 359 ? 2.178 1.140 5.962 1.00 98.50 359 LEU A N 1
ATOM 2806 C CA . LEU A 1 359 ? 2.989 2.351 6.064 1.00 98.50 359 LEU A CA 1
ATOM 2807 C C . LEU A 1 359 ? 3.996 2.128 7.189 1.00 98.50 359 LEU A C 1
ATOM 2809 O O . LEU A 1 359 ? 3.597 1.951 8.335 1.00 98.50 359 LEU A O 1
ATOM 2813 N N . LYS A 1 360 ? 5.286 2.103 6.864 1.00 97.06 360 LYS A N 1
ATOM 2814 C CA . LYS A 1 360 ? 6.380 1.838 7.800 1.00 97.06 360 LYS A CA 1
ATOM 2815 C C . LYS A 1 360 ? 7.319 3.042 7.858 1.00 97.06 360 LYS A C 1
ATOM 2817 O O . LYS A 1 360 ? 7.807 3.497 6.828 1.00 97.06 360 LYS A O 1
ATOM 2822 N N . ALA A 1 361 ? 7.589 3.522 9.064 1.00 97.88 361 ALA A N 1
ATOM 2823 C CA . ALA A 1 361 ? 8.563 4.566 9.334 1.00 97.88 361 ALA A CA 1
ATOM 2824 C C . ALA A 1 361 ? 9.636 4.087 10.320 1.00 97.88 361 ALA A C 1
ATOM 2826 O O . ALA A 1 361 ? 9.316 3.431 11.306 1.00 97.88 361 ALA A O 1
ATOM 2827 N N . THR A 1 362 ? 10.901 4.451 10.114 1.00 96.62 362 THR A N 1
ATOM 2828 C CA . THR A 1 362 ? 11.953 4.211 11.131 1.00 96.62 362 THR A CA 1
ATOM 2829 C C . THR A 1 362 ? 12.051 5.335 12.169 1.00 96.62 362 THR A C 1
ATOM 2831 O O . THR A 1 362 ? 12.814 5.263 13.129 1.00 96.62 362 THR A O 1
ATOM 2834 N N . GLN A 1 363 ? 11.282 6.415 11.995 1.00 97.75 363 GLN A N 1
ATOM 2835 C CA . GLN A 1 363 ? 11.136 7.487 12.978 1.00 97.75 363 GLN A CA 1
ATOM 2836 C C . GLN A 1 363 ? 9.660 7.723 13.281 1.00 97.75 363 GLN A C 1
ATOM 2838 O O . GLN A 1 363 ? 9.170 7.195 14.276 1.00 97.75 363 GLN A O 1
ATOM 2843 N N . ASN A 1 364 ? 8.955 8.474 12.431 1.00 98.56 364 ASN A N 1
ATOM 2844 C CA . ASN A 1 364 ? 7.594 8.933 12.716 1.00 98.56 364 ASN A CA 1
ATOM 2845 C C . ASN A 1 364 ? 6.629 8.612 11.570 1.00 98.56 364 ASN A C 1
ATOM 2847 O O . ASN A 1 364 ? 6.971 8.805 10.398 1.00 98.56 364 ASN A O 1
ATOM 2851 N N . ALA A 1 365 ? 5.412 8.185 11.905 1.00 98.69 365 ALA A N 1
ATOM 2852 C CA . ALA A 1 365 ? 4.317 7.978 10.962 1.00 98.69 365 ALA A CA 1
ATOM 2853 C C . ALA A 1 365 ? 3.084 8.784 11.390 1.00 98.69 365 ALA A C 1
ATOM 2855 O O . ALA A 1 365 ? 2.301 8.316 12.214 1.00 98.69 365 ALA A O 1
ATOM 2856 N N . ASN A 1 366 ? 2.903 9.990 10.838 1.00 98.75 366 ASN A N 1
ATOM 2857 C CA . ASN A 1 366 ? 1.924 10.948 11.362 1.00 98.75 366 ASN A CA 1
ATOM 2858 C C . ASN A 1 366 ? 0.927 11.461 10.310 1.00 98.75 366 ASN A C 1
ATOM 2860 O O . ASN A 1 366 ? 1.289 11.763 9.174 1.00 98.75 366 ASN A O 1
ATOM 2864 N N . ASN A 1 367 ? -0.329 11.673 10.706 1.00 98.75 367 ASN A N 1
ATOM 2865 C CA . ASN A 1 367 ? -1.379 12.268 9.860 1.00 98.75 367 ASN A CA 1
ATOM 2866 C C . ASN A 1 367 ? -1.688 11.487 8.565 1.00 98.75 367 ASN A C 1
ATOM 2868 O O . ASN A 1 367 ? -2.133 12.075 7.577 1.00 98.75 367 ASN A O 1
ATOM 2872 N N . ASN A 1 368 ? -1.437 10.178 8.520 1.00 98.88 368 ASN A N 1
ATOM 2873 C CA . ASN A 1 368 ? -1.743 9.373 7.336 1.00 98.88 368 ASN A CA 1
ATOM 2874 C C . ASN A 1 368 ? -3.222 8.971 7.313 1.00 98.88 368 ASN A C 1
ATOM 2876 O O . ASN A 1 368 ? -3.819 8.701 8.355 1.00 98.88 368 ASN A O 1
ATOM 2880 N N . LEU A 1 369 ? -3.803 8.893 6.117 1.00 98.88 369 LEU A N 1
ATOM 2881 C CA . LEU A 1 369 ? -5.183 8.472 5.891 1.00 98.88 369 LEU A CA 1
ATOM 2882 C C . LEU A 1 369 ? -5.217 7.239 4.988 1.00 98.88 369 LEU A C 1
ATOM 2884 O O . LEU A 1 369 ? -4.750 7.289 3.851 1.00 98.88 369 LEU A O 1
ATOM 2888 N N . ILE A 1 370 ? -5.842 6.166 5.464 1.00 98.88 370 ILE A N 1
ATOM 2889 C CA . ILE A 1 370 ? -6.193 4.994 4.660 1.00 98.88 370 ILE A CA 1
ATOM 2890 C C . ILE A 1 370 ? -7.712 4.863 4.641 1.00 98.88 370 ILE A C 1
ATOM 2892 O O . ILE A 1 370 ? -8.347 4.801 5.693 1.00 98.88 370 ILE A O 1
ATOM 2896 N N . LYS A 1 371 ? -8.302 4.818 3.447 1.00 98.62 371 LYS A N 1
ATOM 2897 C CA . LYS A 1 371 ? -9.739 4.663 3.234 1.00 98.62 371 LYS A CA 1
ATOM 2898 C C . LYS A 1 371 ? -10.017 3.495 2.299 1.00 98.62 371 LYS A C 1
ATOM 2900 O O . LYS A 1 371 ? -9.640 3.535 1.131 1.00 98.62 371 LYS A O 1
ATOM 2905 N N . LEU A 1 372 ? -10.710 2.483 2.812 1.00 98.44 372 LEU A N 1
ATOM 2906 C CA . LEU A 1 372 ? -11.202 1.338 2.050 1.00 98.44 372 LEU A CA 1
ATOM 2907 C C . LEU A 1 372 ? -12.718 1.436 1.941 1.00 98.44 372 LEU A C 1
ATOM 2909 O O . LEU A 1 372 ? -13.411 1.567 2.954 1.00 98.44 372 LEU A O 1
ATOM 2913 N N . LYS A 1 373 ? -13.234 1.391 0.716 1.00 98.06 373 LYS A N 1
ATOM 2914 C CA . LYS A 1 373 ? -14.664 1.444 0.444 1.00 98.06 373 LYS A CA 1
ATOM 2915 C C . LYS A 1 373 ? -15.051 0.379 -0.573 1.00 98.06 373 LYS A C 1
ATOM 2917 O O . LYS A 1 373 ? -14.471 0.326 -1.653 1.00 98.06 373 LYS A O 1
ATOM 2922 N N . ASP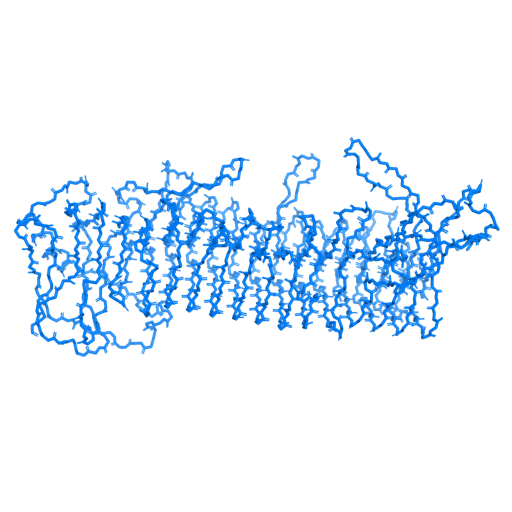 A 1 374 ? -16.076 -0.404 -0.252 1.00 98.06 374 ASP A N 1
ATOM 2923 C CA . ASP A 1 374 ? -16.625 -1.412 -1.163 1.00 98.06 374 ASP A CA 1
ATOM 2924 C C . ASP A 1 374 ? -15.531 -2.425 -1.591 1.00 98.06 374 ASP A C 1
ATOM 2926 O O . ASP A 1 374 ? -15.317 -2.681 -2.775 1.00 98.06 374 ASP A O 1
ATOM 2930 N N . CYS A 1 375 ? -14.782 -2.955 -0.616 1.00 97.12 375 CYS A N 1
ATOM 2931 C CA . CYS A 1 375 ? -13.616 -3.820 -0.838 1.00 97.12 375 CYS A CA 1
ATOM 2932 C C . CYS A 1 375 ? -13.877 -5.281 -0.435 1.00 97.12 375 CYS A C 1
ATOM 2934 O O . CYS A 1 375 ? -14.664 -5.569 0.463 1.00 97.12 375 CYS A O 1
ATOM 2936 N N . SER A 1 376 ? -13.163 -6.227 -1.041 1.00 95.50 376 SER A N 1
ATOM 2937 C CA . SER A 1 376 ? -13.160 -7.632 -0.619 1.00 95.50 376 SER A CA 1
ATOM 2938 C C . SER A 1 376 ? -11.777 -8.266 -0.747 1.00 95.50 376 SER A C 1
ATOM 2940 O O . SER A 1 376 ? -11.037 -7.983 -1.693 1.00 95.50 376 SER A O 1
ATOM 2942 N N . SER A 1 377 ? -11.430 -9.128 0.207 1.00 94.06 377 SER A N 1
ATOM 2943 C CA . SER A 1 377 ? -10.187 -9.903 0.215 1.00 94.06 377 SER A CA 1
ATOM 2944 C C . SER A 1 377 ? -10.470 -11.364 0.553 1.00 94.06 377 SER A C 1
ATOM 2946 O O . SER A 1 377 ? -11.195 -11.646 1.507 1.00 94.06 377 SER A O 1
ATOM 2948 N N . ALA A 1 378 ? -9.881 -12.278 -0.218 1.00 91.06 378 ALA A N 1
ATOM 2949 C CA . ALA A 1 378 ? -9.870 -13.722 0.041 1.00 91.06 378 ALA A CA 1
ATOM 2950 C C . ALA A 1 378 ? -8.464 -14.261 0.373 1.00 91.06 378 ALA A C 1
ATOM 2952 O O . ALA A 1 378 ? -8.219 -15.466 0.288 1.00 91.06 378 ALA A O 1
ATOM 2953 N N . ALA A 1 379 ? -7.527 -13.370 0.705 1.00 89.38 379 ALA A N 1
ATOM 2954 C CA . ALA A 1 379 ? -6.150 -13.726 1.024 1.00 89.38 379 ALA A CA 1
ATOM 2955 C C . ALA A 1 379 ? -6.029 -14.415 2.391 1.00 89.38 379 ALA A C 1
ATOM 2957 O O . ALA A 1 379 ? -6.770 -14.111 3.324 1.00 89.38 379 ALA A O 1
ATOM 2958 N N . VAL A 1 380 ? -5.026 -15.290 2.535 1.00 87.62 380 VAL A N 1
ATOM 2959 C CA . VAL A 1 380 ? -4.700 -15.928 3.827 1.00 87.62 380 VAL A CA 1
ATOM 2960 C C . VAL A 1 380 ? -4.352 -14.898 4.906 1.00 87.62 380 VAL A C 1
ATOM 2962 O O . VAL A 1 380 ? -4.562 -15.131 6.089 1.00 87.62 380 VAL A O 1
ATOM 2965 N N . GLU A 1 381 ? -3.849 -13.736 4.499 1.00 90.38 381 GLU A N 1
ATOM 2966 C CA . GLU A 1 381 ? -3.532 -12.623 5.380 1.00 90.38 381 GLU A CA 1
ATOM 2967 C C . GLU A 1 381 ? -4.081 -11.333 4.770 1.00 90.38 381 GLU A C 1
ATOM 2969 O O . GLU A 1 381 ? -3.767 -11.006 3.625 1.00 90.38 381 GLU A O 1
ATOM 2974 N N . SER A 1 382 ? -4.887 -10.600 5.532 1.00 94.25 382 SER A N 1
ATOM 2975 C CA . SER A 1 382 ? -5.383 -9.270 5.189 1.00 94.25 382 SER A CA 1
ATOM 2976 C C . SER A 1 382 ? -4.947 -8.279 6.264 1.00 94.25 382 SER A C 1
ATOM 2978 O O . SER A 1 382 ? -5.313 -8.429 7.427 1.00 94.25 382 SER A O 1
ATOM 2980 N N . SER A 1 383 ? -4.154 -7.268 5.907 1.00 94.88 383 SER A N 1
ATOM 2981 C CA . SER A 1 383 ? -3.612 -6.335 6.904 1.00 94.88 383 SER A CA 1
ATOM 2982 C C . SER A 1 383 ? -3.666 -4.877 6.464 1.00 94.88 383 SER A C 1
ATOM 2984 O O . SER A 1 383 ? -3.304 -4.553 5.333 1.00 94.88 383 SER A O 1
ATOM 2986 N N . CYS A 1 384 ? -4.018 -3.985 7.385 1.00 97.50 384 CYS A N 1
ATOM 2987 C CA . CYS A 1 384 ? -3.909 -2.539 7.217 1.00 97.50 384 CYS A CA 1
ATOM 2988 C C . CYS A 1 384 ? -3.212 -1.954 8.446 1.00 97.50 384 CYS A C 1
ATOM 2990 O O . CYS A 1 384 ? -3.817 -1.875 9.516 1.00 97.50 384 CYS A O 1
ATOM 2992 N N . ILE A 1 385 ? -1.933 -1.599 8.301 1.00 97.94 385 ILE A N 1
ATOM 2993 C CA . ILE A 1 385 ? -1.058 -1.265 9.429 1.00 97.94 385 ILE A CA 1
ATOM 2994 C C . ILE A 1 385 ? -0.258 0.001 9.136 1.00 97.94 385 ILE A C 1
ATOM 2996 O O . ILE A 1 385 ? 0.360 0.137 8.077 1.00 97.94 385 ILE A O 1
ATOM 3000 N N . ILE A 1 386 ? -0.232 0.908 10.109 1.00 98.56 386 ILE A N 1
ATOM 3001 C CA . ILE A 1 386 ? 0.672 2.060 10.133 1.00 98.56 386 ILE A CA 1
ATOM 3002 C C . ILE A 1 386 ? 1.628 1.857 11.306 1.00 98.56 386 ILE A C 1
ATOM 3004 O O . ILE A 1 386 ? 1.191 1.684 12.441 1.00 98.56 386 ILE A O 1
ATOM 3008 N N . LYS A 1 387 ? 2.931 1.825 11.031 1.00 97.19 387 LYS A N 1
ATOM 3009 C CA . LYS A 1 387 ? 3.982 1.531 12.005 1.00 97.19 387 LYS A CA 1
ATOM 3010 C C . LYS A 1 387 ? 5.094 2.571 11.942 1.00 97.19 387 LYS A C 1
ATOM 3012 O O . LYS A 1 387 ? 5.529 2.947 10.856 1.00 97.19 387 LYS A O 1
ATOM 3017 N N . ALA A 1 388 ? 5.604 2.950 13.104 1.00 97.69 388 ALA A N 1
ATOM 3018 C CA . ALA A 1 388 ? 6.786 3.771 13.285 1.00 97.69 388 ALA A CA 1
ATOM 3019 C C . ALA A 1 388 ? 7.620 3.276 14.473 1.00 97.69 388 ALA A C 1
ATOM 3021 O O . ALA A 1 388 ? 7.066 2.716 15.411 1.00 97.69 388 ALA A O 1
ATOM 3022 N N . ASP A 1 389 ? 8.928 3.518 14.489 1.00 96.19 389 ASP A N 1
ATOM 3023 C CA . ASP A 1 389 ? 9.735 3.137 15.658 1.00 96.19 389 ASP A CA 1
ATOM 3024 C C . ASP A 1 389 ? 9.529 4.105 16.840 1.00 96.19 389 ASP A C 1
ATOM 3026 O O . ASP A 1 389 ? 9.419 3.668 17.985 1.00 96.19 389 ASP A O 1
ATOM 3030 N N . LYS A 1 390 ? 9.424 5.421 16.585 1.00 97.31 390 LYS A N 1
ATOM 3031 C CA . LYS A 1 390 ? 9.293 6.444 17.640 1.00 97.31 390 LYS A CA 1
ATOM 3032 C C . LYS A 1 390 ? 7.850 6.865 17.874 1.00 97.31 390 LYS A C 1
ATOM 3034 O O . LYS A 1 390 ? 7.330 6.660 18.966 1.00 97.31 390 LYS A O 1
ATOM 3039 N N . GLU A 1 391 ? 7.207 7.453 16.869 1.00 98.31 391 GLU A N 1
ATOM 3040 C CA . GLU A 1 391 ? 5.884 8.065 17.025 1.00 98.31 391 GLU A CA 1
ATOM 3041 C C . GLU A 1 391 ? 4.933 7.685 15.892 1.00 98.31 391 GLU A C 1
ATOM 3043 O O . GLU A 1 391 ? 5.293 7.744 14.718 1.00 98.31 391 GLU A O 1
ATOM 3048 N N . SER A 1 392 ? 3.704 7.326 16.252 1.00 98.44 392 SER A N 1
ATOM 3049 C CA . SER A 1 392 ? 2.620 7.068 15.309 1.00 98.44 392 SER A CA 1
ATOM 3050 C C . SER A 1 392 ? 1.380 7.815 15.776 1.00 98.44 392 SER A C 1
ATOM 3052 O O . SER A 1 392 ? 0.670 7.337 16.665 1.00 98.44 392 SER A O 1
ATOM 3054 N N . ALA A 1 393 ? 1.132 8.992 15.203 1.00 98.62 393 ALA A N 1
ATOM 3055 C CA . ALA A 1 393 ? 0.114 9.902 15.709 1.00 98.62 393 ALA A CA 1
ATOM 3056 C C . ALA A 1 393 ? -0.827 10.474 14.647 1.00 98.62 393 ALA A C 1
ATOM 3058 O O . ALA A 1 393 ? -0.456 10.714 13.496 1.00 98.62 393 ALA A O 1
ATOM 3059 N N . PHE A 1 394 ? -2.062 10.765 15.064 1.00 98.69 394 PHE A N 1
ATOM 3060 C CA . PHE A 1 394 ? -3.090 11.400 14.225 1.00 98.69 394 PHE A CA 1
ATOM 3061 C C . PHE A 1 394 ? -3.407 10.639 12.929 1.00 98.69 394 PHE A C 1
ATOM 3063 O O . PHE A 1 394 ? -3.915 11.220 11.967 1.00 98.69 394 PHE A O 1
ATOM 3070 N N . ASN A 1 395 ? -3.099 9.343 12.872 1.00 98.88 395 ASN A N 1
ATOM 3071 C CA . ASN A 1 395 ? -3.415 8.531 11.711 1.00 98.88 395 ASN A CA 1
ATOM 3072 C C . ASN A 1 395 ? -4.887 8.142 11.713 1.00 98.88 395 ASN A C 1
ATOM 3074 O O . ASN A 1 395 ? -5.531 8.032 12.760 1.00 98.88 395 ASN A O 1
ATOM 3078 N N . LYS A 1 396 ? -5.421 7.906 10.519 1.00 98.75 396 LYS A N 1
ATOM 3079 C CA . LYS A 1 396 ? -6.816 7.549 10.330 1.00 98.75 396 LYS A CA 1
ATOM 3080 C C . LYS A 1 396 ? -6.961 6.370 9.378 1.00 98.75 396 LYS A C 1
ATOM 3082 O O . LYS A 1 396 ? -6.571 6.460 8.217 1.00 98.75 396 LYS A O 1
ATOM 3087 N N . ILE A 1 397 ? -7.573 5.289 9.854 1.00 98.81 397 ILE A N 1
ATOM 3088 C CA . ILE A 1 397 ? -7.999 4.152 9.030 1.00 98.81 397 ILE A CA 1
ATOM 3089 C C . ILE A 1 397 ? -9.526 4.142 8.996 1.00 98.81 397 ILE A C 1
ATOM 3091 O O . ILE A 1 397 ? -10.168 4.063 10.039 1.00 98.81 397 ILE A O 1
ATOM 3095 N N . ILE A 1 398 ? -10.110 4.223 7.803 1.00 98.69 398 ILE A N 1
ATOM 3096 C CA . ILE A 1 398 ? -11.557 4.166 7.579 1.00 98.69 398 ILE A CA 1
ATOM 3097 C C . ILE A 1 398 ? -11.852 2.985 6.664 1.00 98.69 398 ILE A C 1
ATOM 3099 O O . ILE A 1 398 ? -11.418 2.964 5.515 1.00 98.69 398 ILE A O 1
ATOM 3103 N N . ILE A 1 399 ? -12.627 2.027 7.150 1.00 98.50 399 ILE A N 1
ATOM 3104 C CA . ILE A 1 399 ? -13.070 0.864 6.388 1.00 98.50 399 ILE A CA 1
ATOM 3105 C C . ILE A 1 399 ? -14.587 0.900 6.336 1.00 98.50 399 ILE A C 1
ATOM 3107 O O . ILE A 1 399 ? -15.252 0.944 7.369 1.00 98.50 399 ILE A O 1
ATOM 3111 N N . ASN A 1 400 ? -15.135 0.917 5.126 1.00 98.06 400 ASN A N 1
ATOM 3112 C CA . ASN A 1 400 ? -16.568 0.966 4.898 1.00 98.06 400 ASN A CA 1
ATOM 3113 C C . ASN A 1 400 ? -16.989 -0.073 3.861 1.00 98.06 400 ASN A C 1
ATOM 3115 O O . ASN A 1 400 ? -16.497 -0.042 2.735 1.00 98.06 400 ASN A O 1
ATOM 3119 N N . ASN A 1 401 ? -17.944 -0.932 4.210 1.00 97.75 401 ASN A N 1
ATOM 3120 C CA . ASN A 1 401 ? -18.472 -1.970 3.323 1.00 97.75 401 ASN A CA 1
ATOM 3121 C C . ASN A 1 401 ? -17.345 -2.869 2.795 1.00 97.75 401 ASN A C 1
ATOM 3123 O O . ASN A 1 401 ? -17.001 -2.835 1.615 1.00 97.75 401 ASN A O 1
ATOM 3127 N N . THR A 1 402 ? -16.677 -3.587 3.698 1.00 96.94 402 THR A N 1
ATOM 3128 C CA . THR A 1 402 ? -15.529 -4.438 3.353 1.00 96.94 402 THR A CA 1
ATOM 3129 C C . THR A 1 402 ? -15.726 -5.861 3.845 1.00 96.94 402 THR A C 1
ATOM 3131 O O . THR A 1 402 ? -16.203 -6.073 4.958 1.00 96.94 402 THR A O 1
ATOM 3134 N N . VAL A 1 403 ? -15.342 -6.825 3.008 1.00 95.94 403 VAL A N 1
ATOM 3135 C CA . VAL A 1 403 ? -15.402 -8.260 3.305 1.00 95.94 403 VAL A CA 1
ATOM 3136 C C . VAL A 1 403 ? -13.990 -8.825 3.452 1.00 95.94 403 VAL A C 1
ATOM 3138 O O . VAL A 1 403 ? -13.188 -8.725 2.520 1.00 95.94 403 VAL A O 1
ATOM 3141 N N . PHE A 1 404 ? -13.697 -9.461 4.584 1.00 95.12 404 PHE A N 1
ATOM 3142 C CA . PHE A 1 404 ? -12.478 -10.250 4.773 1.00 95.12 404 PHE A CA 1
ATOM 3143 C C . PHE A 1 404 ? -12.824 -11.735 4.855 1.00 95.12 404 PHE A C 1
ATOM 3145 O O . PHE A 1 404 ? -13.675 -12.145 5.639 1.00 95.12 404 PHE A O 1
ATOM 3152 N N . SER A 1 405 ? -12.168 -12.529 4.017 1.00 91.31 405 SER A N 1
ATOM 3153 C CA . SER A 1 405 ? -12.325 -13.978 3.917 1.00 91.31 405 SER A CA 1
ATOM 3154 C C . SER A 1 405 ? -10.971 -14.634 3.641 1.00 91.31 405 SER A C 1
ATOM 3156 O O . SER A 1 405 ? -9.984 -13.951 3.353 1.00 91.31 405 SER A O 1
ATOM 3158 N N . THR A 1 406 ? -10.914 -15.964 3.696 1.00 86.94 406 THR A N 1
ATOM 3159 C CA . THR A 1 406 ? -9.718 -16.738 3.338 1.00 86.94 406 THR A CA 1
ATOM 3160 C C . THR A 1 406 ? -10.067 -17.867 2.372 1.00 86.94 406 THR A C 1
ATOM 3162 O O . THR A 1 406 ? -10.953 -18.688 2.624 1.00 86.94 406 THR A O 1
ATOM 3165 N N . ALA A 1 407 ? -9.346 -17.938 1.252 1.00 82.19 407 ALA A N 1
ATOM 3166 C CA . ALA A 1 407 ? -9.434 -19.033 0.285 1.00 82.19 407 ALA A CA 1
ATOM 3167 C C . ALA A 1 407 ? -8.566 -20.251 0.664 1.00 82.19 407 ALA A C 1
ATOM 3169 O O . ALA A 1 407 ? -8.414 -21.167 -0.137 1.00 82.19 407 ALA A O 1
ATOM 3170 N N . SER A 1 408 ? -7.969 -20.264 1.860 1.00 75.31 408 SER A N 1
ATOM 3171 C CA . SER A 1 408 ? -7.184 -21.396 2.361 1.00 75.31 408 SER A CA 1
ATOM 3172 C C . SER A 1 408 ? -8.053 -22.647 2.521 1.00 75.31 408 SER A C 1
ATOM 3174 O O . SER 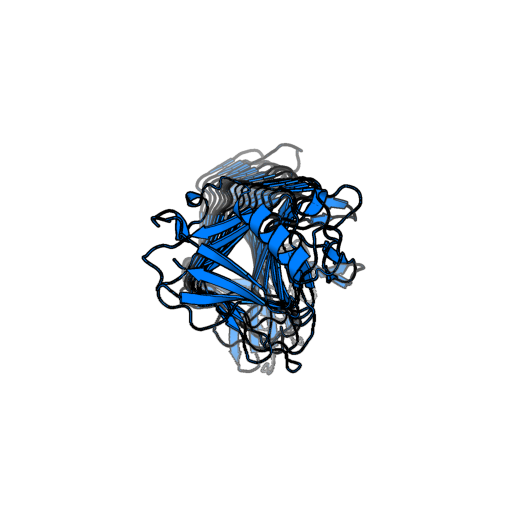A 1 408 ? -9.113 -22.577 3.141 1.00 75.31 408 SER A O 1
ATOM 3176 N N . ASP A 1 409 ? -7.573 -23.812 2.070 1.00 75.31 409 ASP A N 1
ATOM 3177 C CA . ASP A 1 409 ? -8.255 -25.105 2.272 1.00 75.31 409 ASP A CA 1
ATOM 3178 C C . ASP A 1 409 ? -8.475 -25.418 3.760 1.00 75.31 409 ASP A C 1
ATOM 3180 O O . ASP A 1 409 ? -9.474 -26.020 4.152 1.00 75.31 409 ASP A O 1
ATOM 3184 N N . LYS A 1 410 ? -7.551 -24.966 4.618 1.00 83.81 410 LYS A N 1
ATOM 3185 C CA . LYS A 1 410 ? -7.671 -25.094 6.078 1.00 83.81 410 LYS A CA 1
ATOM 3186 C C . LYS A 1 410 ? -8.628 -24.067 6.684 1.00 83.81 410 LYS A C 1
ATOM 3188 O O . LYS A 1 410 ? -8.919 -24.158 7.873 1.00 83.81 410 LYS A O 1
ATOM 3193 N N . ARG A 1 411 ? -9.068 -23.081 5.893 1.00 84.19 411 ARG A N 1
ATOM 3194 C CA . ARG A 1 411 ? -9.807 -21.885 6.327 1.00 84.19 411 ARG A CA 1
ATOM 3195 C C . ARG A 1 411 ? -9.111 -21.160 7.476 1.00 84.19 411 ARG A C 1
ATOM 3197 O O . ARG A 1 411 ? -9.752 -20.673 8.394 1.00 84.19 411 ARG A O 1
ATOM 3204 N N . GLN A 1 412 ? -7.781 -21.132 7.444 1.00 88.12 412 GLN A N 1
ATOM 3205 C CA . GLN A 1 412 ? -6.974 -20.395 8.412 1.00 88.12 412 GLN A CA 1
ATOM 3206 C C . GLN A 1 412 ? -6.495 -19.079 7.804 1.00 88.12 412 GLN A C 1
ATOM 3208 O O . GLN A 1 412 ? -6.288 -19.006 6.586 1.00 88.12 412 GLN A O 1
ATOM 3213 N N . GLY A 1 413 ? -6.303 -18.057 8.632 1.00 89.50 413 GLY A N 1
ATOM 3214 C CA . GLY A 1 413 ? -5.782 -16.776 8.187 1.00 89.50 413 GLY A CA 1
ATOM 3215 C C . GLY A 1 413 ? -5.599 -15.738 9.288 1.00 89.50 413 GLY A C 1
ATOM 3216 O O . GLY A 1 413 ? -5.643 -16.052 10.476 1.00 89.50 413 GLY A O 1
ATOM 3217 N N . TYR A 1 414 ? -5.361 -14.504 8.854 1.00 93.44 414 TYR A N 1
ATOM 3218 C CA . TYR A 1 414 ? -5.121 -13.344 9.707 1.00 93.44 414 TYR A CA 1
ATOM 3219 C C . TYR A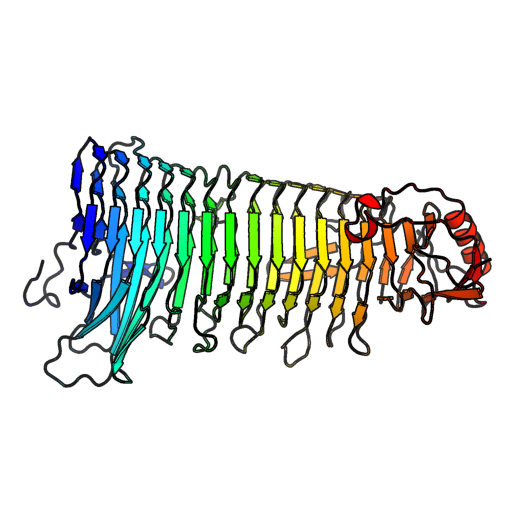 1 414 ? -5.791 -12.097 9.123 1.00 93.44 414 TYR A C 1
ATOM 3221 O O . TYR A 1 414 ? -5.654 -11.814 7.931 1.00 93.44 414 TYR A O 1
ATOM 3229 N N . VAL A 1 415 ? -6.470 -11.335 9.973 1.00 96.12 415 VAL A N 1
ATOM 3230 C CA . VAL A 1 415 ? -7.030 -10.011 9.717 1.00 96.12 415 VAL A CA 1
ATOM 3231 C C . VAL A 1 415 ? -6.474 -9.063 10.777 1.00 96.12 415 VAL A C 1
ATOM 3233 O O . VAL A 1 415 ? -6.897 -9.089 11.930 1.00 96.12 415 VAL A O 1
ATOM 3236 N N . GLY A 1 416 ? -5.512 -8.226 10.391 1.00 96.69 416 GLY A N 1
ATOM 3237 C CA . GLY A 1 416 ? -4.862 -7.271 11.292 1.00 96.69 416 GLY A CA 1
ATOM 3238 C C . GLY A 1 416 ? -5.109 -5.838 10.867 1.00 96.69 416 GLY A C 1
ATOM 3239 O O . GLY A 1 416 ? -4.532 -5.369 9.882 1.00 96.69 416 GLY A O 1
ATOM 3240 N N . LEU A 1 417 ? -5.943 -5.130 11.618 1.00 98.25 417 LEU A N 1
ATOM 3241 C CA . LEU A 1 417 ? -6.233 -3.720 11.398 1.00 98.25 417 LEU A CA 1
ATOM 3242 C C . LEU A 1 417 ? -5.662 -2.942 12.580 1.00 98.25 417 LEU A C 1
ATOM 3244 O O . LEU A 1 417 ? -6.184 -3.047 13.692 1.00 98.25 417 LEU A O 1
ATOM 3248 N N . ILE A 1 418 ? -4.579 -2.187 12.348 1.00 98.44 418 ILE A N 1
ATOM 3249 C CA . ILE A 1 418 ? -3.883 -1.436 13.404 1.00 98.44 418 ILE A CA 1
ATOM 3250 C C . ILE A 1 418 ? -3.510 -0.025 12.926 1.00 98.44 418 ILE A C 1
ATOM 3252 O O . ILE A 1 418 ? -2.669 0.139 12.043 1.00 98.44 418 ILE A O 1
ATOM 3256 N N . ALA A 1 419 ? -4.136 1.011 13.501 1.00 98.12 419 ALA A N 1
ATOM 3257 C CA . ALA A 1 419 ? -3.986 2.395 13.015 1.00 98.12 419 ALA A CA 1
ATOM 3258 C C . ALA A 1 419 ? -2.693 3.101 13.444 1.00 98.12 419 ALA A C 1
ATOM 3260 O O . ALA A 1 419 ? -2.341 4.115 12.845 1.00 98.12 419 ALA A O 1
ATOM 3261 N N . GLY A 1 420 ? -1.972 2.561 14.423 1.00 97.56 420 GLY A N 1
ATOM 3262 C CA . GLY A 1 420 ? -0.655 3.048 14.804 1.00 97.56 420 GLY A CA 1
ATOM 3263 C C . GLY A 1 420 ? 0.100 2.016 15.625 1.00 97.56 420 GLY A C 1
ATOM 3264 O O . GLY A 1 420 ? -0.466 1.450 16.548 1.00 97.56 420 GLY A O 1
ATOM 3265 N N . VAL A 1 421 ? 1.357 1.748 15.284 1.00 98.19 421 VAL A N 1
ATOM 3266 C CA . VAL A 1 421 ? 2.258 0.875 16.050 1.00 98.19 421 VAL A CA 1
ATOM 3267 C C . VAL A 1 421 ? 3.560 1.623 16.284 1.00 98.19 421 VAL A C 1
ATOM 3269 O O . VAL A 1 421 ? 4.250 1.898 15.307 1.00 98.19 421 VAL A O 1
ATOM 3272 N N . SER A 1 422 ? 3.909 1.952 17.528 1.00 97.69 422 SER A N 1
ATOM 3273 C CA . SER A 1 422 ? 5.152 2.672 17.862 1.00 97.69 422 SER A CA 1
ATOM 3274 C C . SER A 1 422 ? 5.450 2.682 19.361 1.00 97.69 422 SER A C 1
ATOM 3276 O O . SER A 1 422 ? 4.630 2.244 20.162 1.00 97.69 422 SER A O 1
ATOM 3278 N N . ALA A 1 423 ? 6.610 3.224 19.755 1.00 97.25 423 ALA A N 1
ATOM 3279 C CA . ALA A 1 423 ? 6.905 3.510 21.161 1.00 97.25 423 ALA A CA 1
ATOM 3280 C C . ALA A 1 423 ? 5.961 4.575 21.763 1.00 97.25 423 ALA A C 1
ATOM 3282 O O . ALA A 1 423 ? 5.605 4.492 22.934 1.00 97.25 423 ALA A O 1
ATOM 3283 N N . ASN A 1 424 ? 5.523 5.558 20.972 1.00 98.06 424 ASN A N 1
ATOM 3284 C CA . ASN A 1 424 ? 4.523 6.556 21.357 1.00 98.06 424 ASN A CA 1
ATOM 3285 C C . ASN A 1 424 ? 3.393 6.611 20.317 1.00 98.06 424 ASN A C 1
ATOM 3287 O O . ASN A 1 424 ? 3.592 7.146 19.222 1.00 98.06 424 ASN A O 1
ATOM 3291 N N . SER A 1 425 ? 2.230 6.035 20.618 1.00 98.00 425 SER A N 1
ATOM 3292 C CA . SER A 1 425 ? 1.117 5.889 19.670 1.00 98.00 425 SER A CA 1
ATOM 3293 C C . SER A 1 425 ? -0.148 6.565 20.193 1.00 98.00 425 SER A C 1
ATOM 3295 O O . SER A 1 425 ? -0.768 6.100 21.152 1.00 98.00 425 SER A O 1
ATOM 3297 N N . HIS A 1 426 ? -0.553 7.679 19.584 1.00 98.44 426 HIS A N 1
ATOM 3298 C CA . HIS A 1 426 ? -1.638 8.485 20.139 1.00 98.44 426 HIS A CA 1
ATOM 3299 C C . HIS A 1 426 ? -2.497 9.221 19.117 1.00 98.44 426 HIS A C 1
ATOM 3301 O O . HIS A 1 426 ? -2.098 9.475 17.984 1.00 98.44 426 HIS A O 1
ATOM 3307 N N . ASP A 1 427 ? -3.704 9.595 19.544 1.00 98.56 427 ASP A N 1
ATOM 3308 C CA . ASP A 1 427 ? -4.668 10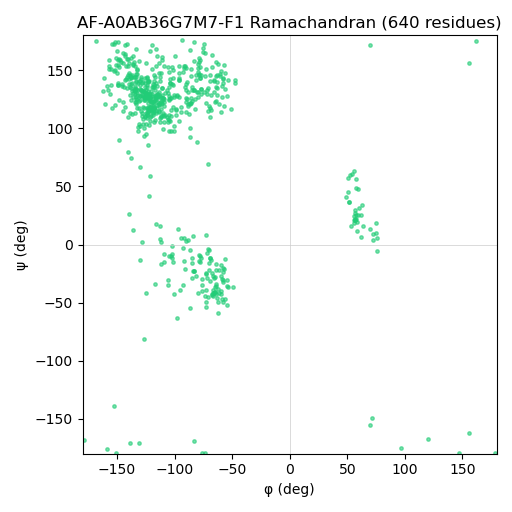.353 18.735 1.00 98.56 427 ASP A CA 1
ATOM 3309 C C . ASP A 1 427 ? -5.023 9.689 17.386 1.00 98.56 427 ASP A C 1
ATOM 3311 O O . ASP A 1 427 ? -5.551 10.345 16.482 1.00 98.56 427 ASP A O 1
ATOM 3315 N N . ASN A 1 428 ? -4.762 8.386 17.236 1.00 98.81 428 ASN A N 1
ATOM 3316 C CA . ASN A 1 428 ? -5.119 7.628 16.045 1.00 98.81 428 ASN A CA 1
ATOM 3317 C C . ASN A 1 428 ? -6.608 7.272 16.069 1.00 98.81 428 ASN A C 1
ATOM 3319 O O . ASN A 1 428 ? -7.201 7.029 17.125 1.00 98.81 428 ASN A O 1
ATOM 3323 N N . ILE A 1 429 ? -7.224 7.222 14.890 1.00 98.81 429 ILE A N 1
ATOM 3324 C CA . ILE A 1 429 ? -8.642 6.911 14.721 1.00 98.81 429 ILE A CA 1
ATOM 3325 C C . ILE A 1 429 ? -8.799 5.728 13.773 1.00 98.81 429 ILE A C 1
ATOM 3327 O O . ILE A 1 429 ? -8.344 5.761 12.630 1.00 98.81 429 ILE A O 1
ATOM 3331 N N . MET A 1 430 ? -9.528 4.716 14.225 1.00 98.75 430 MET A N 1
ATOM 3332 C CA . MET A 1 430 ? -9.999 3.618 13.395 1.00 98.75 430 MET A CA 1
ATOM 3333 C C . MET A 1 430 ? -11.523 3.647 13.316 1.00 98.75 430 MET A C 1
ATOM 3335 O O . MET A 1 430 ? -12.201 3.601 14.338 1.00 98.75 430 MET A O 1
ATOM 3339 N N . GLU A 1 431 ? -12.062 3.723 12.103 1.00 98.50 431 GLU A N 1
ATOM 3340 C CA . GLU A 1 431 ? -13.498 3.670 11.824 1.00 98.50 431 GLU A CA 1
ATOM 3341 C C . GLU A 1 431 ? -13.814 2.426 10.998 1.00 98.50 431 GLU A C 1
ATOM 3343 O O . GLU A 1 431 ? -13.390 2.328 9.847 1.00 98.50 431 GLU A O 1
ATOM 3348 N N . LEU A 1 432 ? -14.582 1.498 11.564 1.00 98.44 432 LEU A N 1
ATOM 3349 C CA . LEU A 1 432 ? -15.032 0.283 10.889 1.00 98.44 432 LEU A CA 1
ATOM 3350 C C . LEU A 1 432 ? -16.551 0.330 10.746 1.00 98.44 432 LEU A C 1
ATOM 3352 O O . LEU A 1 432 ? -17.286 0.393 11.734 1.00 98.44 432 LEU A O 1
ATOM 3356 N N . VAL A 1 433 ? -17.019 0.340 9.502 1.00 97.38 433 VAL A N 1
ATOM 3357 C CA . VAL A 1 433 ? -18.434 0.483 9.163 1.00 97.38 433 VAL A CA 1
ATOM 3358 C C . VAL A 1 433 ? -18.822 -0.564 8.138 1.00 97.38 433 VAL A C 1
ATOM 3360 O O . VAL A 1 433 ? -18.144 -0.698 7.125 1.00 97.38 433 VAL A O 1
ATOM 3363 N N . ASN A 1 434 ? -19.935 -1.267 8.345 1.00 96.94 434 ASN A N 1
ATOM 3364 C CA . ASN A 1 434 ? -20.393 -2.301 7.408 1.00 96.94 434 ASN A CA 1
ATOM 3365 C C . ASN A 1 434 ? -19.287 -3.348 7.140 1.00 96.94 434 ASN A C 1
ATOM 3367 O O . ASN A 1 434 ? -18.770 -3.456 6.026 1.00 96.94 434 ASN A O 1
ATOM 3371 N N . LEU A 1 435 ? -18.839 -4.035 8.190 1.00 96.25 435 LEU A N 1
ATOM 3372 C CA . LEU A 1 435 ? -17.736 -4.995 8.126 1.00 96.25 435 LEU A CA 1
ATOM 3373 C C . LEU A 1 435 ? -18.296 -6.413 8.072 1.00 96.25 435 LEU A C 1
ATOM 3375 O O . LEU A 1 435 ? -19.079 -6.798 8.936 1.00 96.25 435 LEU A O 1
ATOM 3379 N N . ASN A 1 436 ? -17.843 -7.195 7.097 1.00 96.12 436 ASN A N 1
ATOM 3380 C CA . ASN A 1 436 ? -18.174 -8.608 6.995 1.00 96.12 436 ASN A CA 1
ATOM 3381 C C . ASN A 1 436 ? -16.902 -9.443 7.158 1.00 96.12 436 ASN A C 1
ATOM 3383 O O . ASN A 1 436 ? -15.934 -9.254 6.419 1.00 96.12 436 ASN A O 1
ATOM 3387 N N . ILE A 1 437 ? -16.916 -10.375 8.101 1.00 94.44 437 ILE A N 1
ATOM 3388 C CA . ILE A 1 437 ? -15.848 -11.350 8.316 1.00 94.44 437 ILE A CA 1
ATOM 3389 C C . ILE A 1 437 ? -16.418 -12.737 8.025 1.00 94.44 437 ILE A C 1
ATOM 3391 O O . ILE A 1 437 ? -17.390 -13.158 8.651 1.00 94.44 437 ILE A O 1
ATOM 3395 N N . ASP A 1 438 ? -15.826 -13.427 7.056 1.00 92.62 438 ASP A N 1
ATOM 3396 C CA . ASP A 1 438 ? -16.219 -14.780 6.658 1.00 92.62 438 ASP A CA 1
ATOM 3397 C C . ASP A 1 438 ? -15.581 -15.856 7.569 1.00 92.62 438 ASP A C 1
ATOM 3399 O O . ASP A 1 438 ? -15.042 -15.551 8.631 1.00 92.62 438 ASP A O 1
ATOM 3403 N N . GLU A 1 439 ? -15.664 -17.130 7.190 1.00 90.69 439 GLU A N 1
ATOM 3404 C CA . GLU A 1 439 ? -15.154 -18.266 7.964 1.00 90.69 439 GLU A CA 1
ATOM 3405 C C . GLU A 1 439 ? -13.627 -18.207 8.198 1.00 90.69 439 GLU A C 1
ATOM 3407 O O . GLU A 1 439 ? -12.833 -18.288 7.255 1.00 90.69 439 GLU A O 1
ATOM 3412 N N . TYR A 1 440 ? -13.220 -18.180 9.473 1.00 91.25 440 TYR A N 1
ATOM 3413 C CA . TYR A 1 440 ? -11.850 -18.424 9.942 1.00 91.25 440 TYR A CA 1
ATOM 3414 C C . TYR A 1 440 ? -11.871 -19.520 11.018 1.00 91.25 440 TYR A C 1
ATOM 3416 O O . TYR A 1 440 ? -12.632 -19.442 11.975 1.00 91.25 440 TYR A O 1
ATOM 3424 N N . LYS A 1 441 ? -11.054 -20.568 10.853 1.00 89.44 441 LYS A N 1
ATOM 3425 C CA . LYS A 1 441 ? -11.030 -21.762 11.725 1.00 89.44 441 LYS A CA 1
ATOM 3426 C C . LYS A 1 441 ? -9.881 -21.799 12.725 1.00 89.44 441 LYS A C 1
ATOM 3428 O O . LYS A 1 441 ? -9.849 -22.690 13.572 1.00 89.44 441 LYS A O 1
ATOM 3433 N N . ASN A 1 442 ? -8.886 -20.926 12.589 1.00 88.75 442 ASN A N 1
ATOM 3434 C CA . ASN A 1 442 ? -7.857 -20.774 13.614 1.00 88.75 442 ASN A CA 1
ATOM 3435 C C . ASN A 1 442 ? -8.315 -19.785 14.684 1.00 88.75 442 ASN A C 1
ATOM 3437 O O . ASN A 1 442 ? -9.038 -18.846 14.381 1.00 88.75 442 ASN A O 1
ATOM 3441 N N . GLN A 1 443 ? -7.818 -19.989 15.902 1.00 82.44 443 GLN A N 1
ATOM 3442 C CA . GLN A 1 443 ? -7.772 -18.945 16.924 1.00 82.44 443 GLN A CA 1
ATOM 3443 C C . GLN A 1 443 ? -6.784 -17.852 16.497 1.00 82.44 443 GLN A C 1
ATOM 3445 O O . GLN A 1 443 ? -5.923 -18.104 15.637 1.00 82.44 443 GLN A O 1
ATOM 3450 N N . ASP A 1 444 ? -6.871 -16.678 17.121 1.00 86.00 444 ASP A N 1
ATOM 3451 C CA . ASP A 1 444 ? -5.924 -15.576 16.934 1.00 86.00 444 ASP A CA 1
ATOM 3452 C C . ASP A 1 444 ? -5.876 -15.113 15.467 1.00 86.00 444 ASP A C 1
ATOM 3454 O O . ASP A 1 444 ? -4.808 -14.990 14.856 1.00 86.00 444 ASP A O 1
ATOM 3458 N N . ALA A 1 445 ? -7.049 -14.909 14.869 1.00 90.81 445 ALA A N 1
ATOM 3459 C CA . ALA A 1 445 ? -7.199 -14.507 13.479 1.00 90.81 445 ALA A CA 1
ATOM 3460 C C . ALA A 1 445 ? -7.478 -13.005 13.335 1.00 90.81 445 ALA A C 1
ATOM 3462 O O . ALA A 1 445 ? -6.912 -12.383 12.441 1.00 90.81 445 ALA A O 1
ATOM 3463 N N . ILE A 1 446 ? -8.332 -12.412 14.169 1.00 96.62 446 ILE A N 1
ATOM 3464 C CA . ILE A 1 446 ? -8.954 -11.103 13.930 1.00 96.62 446 ILE A CA 1
ATOM 3465 C C . ILE A 1 446 ? -8.569 -10.108 15.031 1.00 96.62 446 ILE A C 1
ATOM 3467 O O . ILE A 1 446 ? -9.031 -10.191 16.169 1.00 96.62 446 ILE A O 1
ATOM 3471 N N . PHE A 1 447 ? -7.767 -9.108 14.661 1.00 97.81 447 PHE A N 1
ATOM 3472 C CA . PHE A 1 447 ? -7.221 -8.098 15.569 1.00 97.81 447 PHE A CA 1
ATOM 3473 C C . PHE A 1 447 ? -7.600 -6.692 15.117 1.00 97.81 447 PHE A C 1
ATOM 3475 O O . PHE A 1 447 ? -7.245 -6.269 14.011 1.00 97.81 447 PHE A O 1
ATOM 3482 N N . LEU A 1 448 ? -8.283 -5.957 15.994 1.00 98.38 448 LEU A N 1
ATOM 3483 C CA . LEU A 1 448 ? -8.764 -4.602 15.744 1.00 98.38 448 LEU A CA 1
ATOM 3484 C C . LEU A 1 448 ? -8.235 -3.666 16.831 1.00 98.38 448 LEU A C 1
ATOM 3486 O O . LEU A 1 448 ? -8.634 -3.773 17.995 1.00 98.38 448 LEU A O 1
ATOM 3490 N N . ALA A 1 449 ? -7.358 -2.733 16.458 1.00 98.31 449 ALA A N 1
ATOM 3491 C CA . ALA A 1 449 ? -6.813 -1.774 17.413 1.00 98.31 449 ALA A CA 1
ATOM 3492 C C . ALA A 1 449 ? -6.478 -0.416 16.784 1.00 98.31 449 ALA A C 1
ATOM 3494 O O . ALA A 1 449 ? -5.864 -0.346 15.722 1.00 98.31 449 ALA A O 1
ATOM 3495 N N . PRO A 1 450 ? -6.797 0.712 17.434 1.00 98.38 450 PRO A N 1
ATOM 3496 C CA . PRO A 1 450 ? -6.370 2.012 16.941 1.00 98.38 450 PRO A CA 1
ATOM 3497 C C . PRO A 1 450 ? -4.892 2.301 17.280 1.00 98.38 450 PRO A C 1
ATOM 3499 O O . PRO A 1 450 ? -4.346 3.274 16.775 1.00 98.38 450 PRO A O 1
ATOM 3502 N N . SER A 1 451 ? -4.240 1.474 18.107 1.00 98.25 451 SER A N 1
ATOM 3503 C CA . SER A 1 451 ? -2.868 1.668 18.596 1.00 98.25 451 SER A CA 1
ATOM 3504 C C . SER A 1 451 ? -2.158 0.334 18.874 1.00 98.25 451 SER A C 1
ATOM 3506 O O . SER A 1 451 ? -2.802 -0.709 18.994 1.00 98.25 451 SER A O 1
ATOM 3508 N N . GLY A 1 452 ? -0.838 0.361 19.048 1.00 97.31 452 GLY A N 1
ATOM 3509 C CA . GLY A 1 452 ? -0.019 -0.781 19.428 1.00 97.31 452 GLY A CA 1
ATOM 3510 C C . GLY A 1 452 ? 1.472 -0.456 19.520 1.00 97.31 452 GLY A C 1
ATOM 3511 O O . GLY A 1 452 ? 1.888 0.677 19.285 1.00 97.31 452 GLY A O 1
ATOM 3512 N N . THR A 1 453 ? 2.278 -1.462 19.851 1.00 97.00 453 THR A N 1
ATOM 3513 C CA . THR A 1 453 ? 3.743 -1.368 19.950 1.00 97.00 453 THR A CA 1
ATOM 3514 C C . THR A 1 453 ? 4.429 -2.663 19.531 1.00 97.00 453 THR A C 1
ATOM 3516 O O . THR A 1 453 ? 3.837 -3.735 19.627 1.00 97.00 453 THR A O 1
ATOM 3519 N N . SER A 1 454 ? 5.695 -2.582 19.120 1.00 93.19 454 SER A N 1
ATOM 3520 C CA . SER A 1 454 ? 6.591 -3.746 19.028 1.00 93.19 454 SER A CA 1
ATOM 3521 C C . SER A 1 454 ? 7.587 -3.851 20.191 1.00 93.19 454 SER A C 1
ATOM 3523 O O . SER A 1 454 ? 8.379 -4.785 20.219 1.00 93.19 454 SER A O 1
ATOM 3525 N N . ASP A 1 455 ? 7.569 -2.908 21.136 1.00 91.25 455 ASP A N 1
ATOM 3526 C CA . ASP A 1 455 ? 8.406 -2.902 22.342 1.00 91.25 455 ASP A CA 1
ATOM 3527 C C . ASP A 1 455 ? 7.624 -2.307 23.522 1.00 91.25 455 ASP A C 1
ATOM 3529 O O . ASP A 1 455 ? 7.130 -1.182 23.462 1.00 91.25 455 ASP A O 1
ATOM 3533 N N . ILE A 1 456 ? 7.496 -3.076 24.601 1.00 89.62 456 ILE A N 1
ATOM 3534 C CA . ILE A 1 456 ? 6.686 -2.722 25.772 1.00 89.62 456 ILE A CA 1
ATOM 3535 C C . ILE A 1 456 ? 7.456 -1.795 26.731 1.00 89.62 456 ILE A C 1
ATOM 3537 O O . ILE A 1 456 ? 6.836 -1.058 27.492 1.00 89.62 456 ILE A O 1
ATOM 3541 N N . SER A 1 457 ? 8.794 -1.788 26.689 1.00 86.06 457 SER A N 1
ATOM 3542 C CA . SER A 1 457 ? 9.651 -1.212 27.741 1.00 86.06 457 SER A CA 1
ATOM 3543 C C . SER A 1 457 ? 9.418 0.275 28.033 1.00 86.06 457 SER A C 1
ATOM 3545 O O . SER A 1 457 ? 9.609 0.706 29.166 1.00 86.06 457 SER A O 1
ATOM 3547 N N . ASN A 1 458 ? 8.994 1.053 27.034 1.00 85.50 458 ASN A N 1
ATOM 3548 C CA . ASN A 1 458 ? 8.714 2.489 27.151 1.00 85.50 458 ASN A CA 1
ATOM 3549 C C . ASN A 1 458 ? 7.453 2.898 26.378 1.00 85.50 458 ASN A C 1
ATOM 3551 O O . ASN A 1 458 ? 7.346 4.034 25.908 1.00 85.50 458 ASN A O 1
ATOM 3555 N N . PHE A 1 459 ? 6.527 1.958 26.187 1.00 94.25 459 PHE A N 1
ATOM 3556 C CA . PHE A 1 459 ? 5.359 2.189 25.352 1.00 94.25 459 PHE A CA 1
ATOM 3557 C C . PHE A 1 459 ? 4.376 3.163 26.000 1.00 94.25 459 PHE A C 1
ATOM 3559 O O . PHE A 1 459 ? 4.021 3.021 27.168 1.00 94.25 459 PHE A O 1
ATOM 3566 N N . LYS A 1 460 ? 3.890 4.122 25.212 1.00 96.75 460 LYS A N 1
ATOM 3567 C CA . LYS A 1 460 ? 2.780 5.003 25.572 1.00 96.75 460 LYS A CA 1
ATOM 3568 C C . LYS A 1 460 ? 1.702 4.945 24.506 1.00 96.75 460 LYS A C 1
ATOM 3570 O O . LYS A 1 460 ? 1.972 5.161 23.325 1.00 96.75 460 LYS A O 1
ATOM 3575 N N . SER A 1 461 ? 0.469 4.717 24.939 1.00 97.81 461 SER A N 1
ATOM 3576 C CA . SER A 1 461 ? -0.718 4.757 24.101 1.00 97.81 461 SER A CA 1
ATOM 3577 C C . SER A 1 461 ? -1.828 5.558 24.750 1.00 97.81 461 SER A C 1
ATOM 3579 O O . SER A 1 461 ? -2.367 5.149 25.776 1.00 97.81 461 SER A O 1
ATOM 3581 N N . TYR A 1 462 ? -2.227 6.653 24.100 1.00 98.12 462 TYR A N 1
ATOM 3582 C CA . TYR A 1 462 ? -3.272 7.521 24.629 1.00 98.12 462 TYR A CA 1
ATOM 3583 C C . TYR A 1 462 ? -4.120 8.224 23.564 1.00 98.12 462 TYR A C 1
ATOM 3585 O O . TYR A 1 462 ? -3.704 8.402 22.425 1.00 98.12 462 TYR A O 1
ATOM 3593 N N . ASN A 1 463 ? -5.326 8.662 23.934 1.00 98.19 463 ASN A N 1
ATOM 3594 C CA . ASN A 1 463 ? -6.272 9.388 23.062 1.00 98.19 463 ASN A CA 1
ATOM 3595 C C . ASN A 1 463 ? -6.694 8.649 21.772 1.00 98.19 463 ASN A C 1
ATOM 3597 O O . ASN A 1 463 ? -7.286 9.260 20.878 1.00 98.19 463 ASN A O 1
ATOM 3601 N N . ASN A 1 464 ? -6.400 7.356 21.635 1.00 98.75 464 ASN A N 1
ATOM 3602 C CA . ASN A 1 464 ? -6.742 6.606 20.430 1.00 98.75 464 ASN A CA 1
ATOM 3603 C C . ASN A 1 464 ? -8.230 6.247 20.431 1.00 98.75 464 ASN A C 1
ATOM 3605 O O . ASN A 1 464 ? -8.817 6.005 21.482 1.00 98.75 464 ASN A O 1
ATOM 3609 N N . THR A 1 465 ? -8.867 6.210 19.264 1.00 98.81 465 THR A N 1
ATOM 3610 C CA . THR A 1 465 ? -10.306 5.935 19.149 1.00 98.81 465 THR A CA 1
ATOM 3611 C C . THR A 1 465 ? -10.576 4.806 18.170 1.00 98.81 465 THR A C 1
ATOM 3613 O O . THR A 1 465 ? -10.170 4.879 17.011 1.00 98.81 465 THR A O 1
ATOM 3616 N N . LEU A 1 466 ? -11.329 3.803 18.616 1.00 98.81 466 LEU A N 1
ATOM 3617 C CA . LEU A 1 466 ? -11.923 2.780 17.765 1.00 98.81 466 LEU A CA 1
ATOM 3618 C C . LEU A 1 466 ? -13.436 2.992 17.695 1.00 98.81 466 LEU A C 1
ATOM 3620 O O . LEU A 1 466 ? -14.113 3.010 18.719 1.00 98.81 466 LEU A O 1
ATOM 3624 N N . TYR A 1 467 ? -13.958 3.158 16.485 1.00 98.75 467 TYR A N 1
ATOM 3625 C CA . TYR A 1 467 ? -15.379 3.298 16.198 1.00 98.75 467 TYR A CA 1
ATOM 3626 C C . TYR A 1 467 ? -15.874 2.106 15.377 1.00 98.75 467 TYR A C 1
ATOM 3628 O O . TYR A 1 467 ? -15.323 1.812 14.315 1.00 98.75 467 TYR A O 1
ATOM 3636 N N . LEU A 1 468 ? -16.939 1.466 15.856 1.00 98.50 468 LEU A N 1
ATOM 3637 C CA . LEU A 1 468 ? -17.647 0.373 15.194 1.00 98.50 468 LEU A CA 1
ATOM 3638 C C . LEU A 1 468 ? -19.082 0.812 14.884 1.00 98.50 468 LEU A C 1
ATOM 3640 O O . LEU A 1 468 ? -19.799 1.232 15.793 1.00 98.50 468 LEU A O 1
ATOM 3644 N N . GLY A 1 469 ? -19.531 0.702 13.634 1.00 96.25 469 GLY A N 1
ATOM 3645 C CA . GLY A 1 469 ? -20.889 1.105 13.255 1.00 96.25 469 GLY A CA 1
ATOM 3646 C C . GLY A 1 469 ? -21.456 0.387 12.032 1.00 96.25 469 GLY A C 1
ATOM 3647 O O . GLY A 1 469 ? -20.763 -0.341 11.327 1.00 96.25 469 GLY A O 1
ATOM 3648 N N . GLY A 1 470 ? -22.739 0.622 11.753 1.00 93.44 470 GLY A N 1
ATOM 3649 C CA . GLY A 1 470 ? -23.428 -0.030 10.632 1.00 93.44 470 GLY A CA 1
ATOM 3650 C C . GLY A 1 470 ? -23.675 -1.519 10.885 1.00 93.44 470 GLY A C 1
ATOM 3651 O O . GLY A 1 470 ? -23.873 -1.923 12.029 1.00 93.44 470 GLY A O 1
ATOM 3652 N N . GLU A 1 471 ? -23.694 -2.328 9.830 1.00 92.19 471 GLU A N 1
ATOM 3653 C CA . GLU A 1 471 ? -23.900 -3.780 9.937 1.00 92.19 471 GLU A CA 1
ATOM 3654 C C . GLU A 1 471 ? -22.561 -4.504 10.132 1.00 92.19 471 GLU A C 1
ATOM 3656 O O . GLU A 1 471 ? -21.673 -4.408 9.291 1.00 92.19 471 GLU A O 1
ATOM 3661 N N . LEU A 1 472 ? -22.390 -5.221 11.241 1.00 92.19 472 LEU A N 1
ATOM 3662 C CA . LEU A 1 472 ? -21.229 -6.087 11.440 1.00 92.19 472 LEU A CA 1
ATOM 3663 C C . LEU A 1 472 ? -21.696 -7.533 11.334 1.00 92.19 472 LEU A C 1
ATOM 3665 O O . LEU A 1 472 ? -22.447 -7.994 12.190 1.00 92.19 472 LEU A O 1
ATOM 3669 N N . ASN A 1 473 ? -21.280 -8.231 10.280 1.00 92.00 473 ASN A N 1
ATOM 3670 C CA . ASN A 1 473 ? -21.647 -9.628 10.079 1.00 92.00 473 ASN A CA 1
ATOM 3671 C C . ASN A 1 473 ? -20.410 -10.507 10.225 1.00 92.00 473 ASN A C 1
ATOM 3673 O O . ASN A 1 473 ? -19.431 -10.351 9.496 1.00 92.00 473 ASN A O 1
ATOM 3677 N N . PHE A 1 474 ? -20.483 -11.458 11.144 1.00 90.81 474 PHE A N 1
ATOM 3678 C CA . PHE A 1 474 ? -19.459 -12.473 11.338 1.00 90.81 474 PHE A CA 1
ATOM 3679 C C . PHE A 1 474 ? -20.033 -13.828 10.946 1.00 90.81 474 PHE A C 1
ATOM 3681 O O . PHE A 1 474 ? -21.207 -14.117 11.207 1.00 90.81 474 PHE A O 1
ATOM 3688 N N . PHE A 1 475 ? -19.215 -14.656 10.303 1.00 91.31 475 PHE A N 1
ATOM 3689 C CA . PHE A 1 475 ? -19.557 -16.050 10.075 1.00 91.31 475 PHE A CA 1
ATOM 3690 C C . PHE A 1 475 ? -19.842 -16.752 11.410 1.00 91.31 475 PHE A C 1
ATOM 3692 O O . PHE A 1 475 ? -19.389 -16.332 12.476 1.00 91.31 475 PHE A O 1
ATOM 3699 N N . LYS A 1 476 ? -20.639 -17.821 11.366 1.00 88.69 476 LYS A N 1
ATOM 3700 C CA . LYS A 1 476 ? -21.039 -18.542 12.575 1.00 88.69 476 LYS A CA 1
ATOM 3701 C C . LYS A 1 476 ? -19.800 -19.010 13.357 1.00 88.69 476 LYS A C 1
ATOM 3703 O O . LYS A 1 476 ? -18.893 -19.583 12.764 1.00 88.69 476 LYS A O 1
ATOM 3708 N N . ASP A 1 477 ? -19.817 -18.796 14.673 1.00 85.19 477 ASP A N 1
ATOM 3709 C CA . ASP A 1 477 ? -18.752 -19.177 15.612 1.00 85.19 477 ASP A CA 1
ATOM 3710 C C . ASP A 1 477 ? -17.401 -18.462 15.358 1.00 85.19 477 ASP A C 1
ATOM 3712 O O . ASP A 1 477 ? -16.371 -18.879 15.881 1.00 85.19 477 ASP A O 1
ATOM 3716 N N . VAL A 1 478 ? -17.402 -17.371 14.576 1.00 90.75 478 VAL A N 1
ATOM 3717 C CA . VAL A 1 478 ? -16.258 -16.465 14.396 1.00 90.75 478 VAL A CA 1
ATOM 3718 C C . VAL A 1 478 ? -16.493 -15.198 15.211 1.00 90.75 478 VAL A C 1
ATOM 3720 O O . VAL A 1 478 ? -17.500 -14.512 15.032 1.00 90.75 478 VAL A O 1
ATOM 3723 N N . ASN A 1 479 ? -15.532 -14.862 16.067 1.00 92.44 479 ASN A N 1
ATOM 3724 C CA . ASN A 1 479 ? -15.536 -13.653 16.884 1.00 92.44 479 ASN A CA 1
ATOM 3725 C C . ASN A 1 479 ? -14.294 -12.810 16.595 1.00 92.44 479 ASN A C 1
ATOM 3727 O O . ASN A 1 479 ? -13.329 -13.282 16.000 1.00 92.44 479 ASN A O 1
ATOM 3731 N N . ILE A 1 480 ? -14.298 -11.558 17.046 1.00 96.44 480 ILE A N 1
ATOM 3732 C CA . ILE A 1 480 ? -13.070 -10.762 17.100 1.00 96.44 480 ILE A CA 1
ATOM 3733 C C . ILE A 1 480 ? -12.178 -11.353 18.200 1.00 96.44 480 ILE A C 1
ATOM 3735 O O . ILE A 1 480 ? -12.578 -11.353 19.358 1.00 96.44 480 ILE A O 1
ATOM 3739 N N . ASP A 1 481 ? -10.974 -11.832 17.888 1.00 96.75 481 ASP A N 1
ATOM 3740 C CA . ASP A 1 481 ? -10.075 -12.371 18.921 1.00 96.75 481 ASP A CA 1
ATOM 3741 C C . ASP A 1 481 ? -9.603 -11.262 19.876 1.00 96.75 481 ASP A C 1
ATOM 3743 O O . ASP A 1 481 ? -9.580 -11.426 21.097 1.00 96.75 481 ASP A O 1
ATOM 3747 N N . LEU A 1 482 ? -9.272 -10.086 19.333 1.00 97.31 482 LEU A N 1
ATOM 3748 C CA . LEU A 1 482 ? -8.808 -8.956 20.135 1.00 97.31 482 LEU A CA 1
ATOM 3749 C C . LEU A 1 482 ? -9.378 -7.625 19.650 1.00 97.31 482 LEU A C 1
ATOM 3751 O O . LEU A 1 482 ? -8.972 -7.090 18.614 1.00 97.31 482 LEU A O 1
ATOM 3755 N N . LEU A 1 483 ? -10.269 -7.059 20.461 1.00 98.12 483 LEU A N 1
ATOM 3756 C CA . LEU A 1 483 ? -10.757 -5.692 20.341 1.00 98.12 483 LEU A CA 1
ATOM 3757 C C . LEU A 1 483 ? -10.064 -4.840 21.406 1.00 98.12 483 LEU A C 1
ATOM 3759 O O . LEU A 1 483 ? -10.471 -4.842 22.564 1.00 98.12 483 LEU A O 1
ATOM 3763 N N . SER A 1 484 ? -8.999 -4.123 21.054 1.00 97.88 484 SER A N 1
ATOM 3764 C CA . SER A 1 484 ? -8.175 -3.456 22.070 1.00 97.88 484 SER A CA 1
ATOM 3765 C C . SER A 1 484 ? -7.855 -2.012 21.734 1.00 97.88 484 SER A C 1
ATOM 3767 O O . SER A 1 484 ? -7.658 -1.661 20.573 1.00 97.88 484 SER A O 1
ATOM 3769 N N . GLY A 1 485 ? -7.756 -1.166 22.759 1.00 97.75 485 GLY A N 1
ATOM 3770 C CA . GLY A 1 485 ? -7.257 0.197 22.606 1.00 97.75 485 GLY A CA 1
ATOM 3771 C C . GLY A 1 485 ? -5.781 0.229 22.218 1.00 97.75 485 GLY A C 1
ATOM 3772 O O . GLY A 1 485 ? -5.369 1.165 21.537 1.00 97.75 485 GLY A O 1
ATOM 3773 N N . SER A 1 486 ? -5.012 -0.801 22.590 1.00 97.56 486 SER A N 1
ATOM 3774 C CA . SER A 1 486 ? -3.619 -1.006 22.184 1.00 97.56 486 SER A CA 1
ATOM 3775 C C . SER A 1 486 ? -3.215 -2.489 22.184 1.00 97.56 486 SER A C 1
ATOM 3777 O O . SER A 1 486 ? -3.741 -3.288 22.959 1.00 97.56 486 SER A O 1
ATOM 3779 N N . VAL A 1 487 ? -2.289 -2.880 21.303 1.00 97.75 487 VAL A N 1
ATOM 3780 C CA . VAL A 1 487 ? -1.825 -4.277 21.158 1.00 97.75 487 VAL A CA 1
ATOM 3781 C C . VAL A 1 487 ? -0.307 -4.383 21.051 1.00 97.75 487 VAL A C 1
ATOM 3783 O O . VAL A 1 487 ? 0.362 -3.443 20.626 1.00 97.75 487 VAL A O 1
ATOM 3786 N N . PHE A 1 488 ? 0.250 -5.548 21.376 1.00 97.25 488 PHE A N 1
ATOM 3787 C CA . PHE A 1 488 ? 1.598 -5.897 20.939 1.00 97.25 488 PHE A CA 1
ATOM 3788 C C . PHE A 1 488 ? 1.525 -6.394 19.495 1.00 97.25 488 PHE A C 1
ATOM 3790 O O . PHE A 1 488 ? 0.693 -7.247 19.186 1.00 97.25 488 PHE A O 1
ATOM 3797 N N . HIS A 1 489 ? 2.378 -5.879 18.614 1.00 96.00 489 HIS A N 1
ATOM 3798 C CA . HIS A 1 489 ? 2.451 -6.281 17.216 1.00 96.00 489 HIS A CA 1
ATOM 3799 C C . HIS A 1 489 ? 3.896 -6.291 16.705 1.00 96.00 489 HIS A C 1
ATOM 3801 O O . HIS A 1 489 ? 4.552 -5.251 16.601 1.00 96.00 489 HIS A O 1
ATOM 3807 N N . GLU A 1 490 ? 4.372 -7.463 16.293 1.00 92.50 490 GLU A N 1
ATOM 3808 C CA . GLU A 1 490 ? 5.697 -7.656 15.707 1.00 92.50 490 GLU A CA 1
ATOM 3809 C C . GLU A 1 490 ? 5.630 -8.582 14.485 1.00 92.50 490 GLU A C 1
ATOM 3811 O O . GLU A 1 490 ? 4.859 -9.542 14.439 1.00 92.50 490 GLU A O 1
ATOM 3816 N N . VAL A 1 491 ? 6.489 -8.317 13.499 1.00 87.56 491 VAL A N 1
ATOM 3817 C CA . VAL A 1 491 ? 6.823 -9.273 12.442 1.00 87.56 491 VAL A CA 1
ATOM 3818 C C . VAL A 1 491 ? 8.255 -9.720 12.679 1.00 87.56 491 VAL A C 1
ATOM 3820 O O . VAL A 1 491 ? 9.182 -8.917 12.569 1.00 87.56 491 VAL A O 1
ATOM 3823 N N . ASN A 1 492 ? 8.443 -10.989 13.029 1.00 82.94 492 ASN A N 1
ATOM 3824 C CA . ASN A 1 492 ? 9.774 -11.491 13.345 1.00 82.94 492 ASN A CA 1
ATOM 3825 C C . ASN A 1 492 ? 10.637 -11.673 12.080 1.00 82.94 492 ASN A C 1
ATOM 3827 O O . ASN A 1 492 ? 10.150 -11.624 10.950 1.00 82.94 492 ASN A O 1
ATOM 3831 N N . LYS A 1 493 ? 11.927 -11.986 12.262 1.00 77.62 493 LYS A N 1
ATOM 3832 C CA . LYS A 1 493 ? 12.880 -12.210 11.152 1.00 77.62 493 LYS A CA 1
ATOM 3833 C C . LYS A 1 493 ? 12.480 -13.324 10.170 1.00 77.62 493 LYS A C 1
ATOM 3835 O O . LYS A 1 493 ? 12.989 -13.358 9.058 1.00 77.62 493 LYS A O 1
ATOM 3840 N N . LYS A 1 494 ? 11.596 -14.246 10.570 1.00 78.19 494 LYS A N 1
ATOM 3841 C CA . LYS A 1 494 ? 11.064 -15.322 9.713 1.00 78.19 494 LYS A CA 1
ATOM 3842 C C . LYS A 1 494 ? 9.766 -14.920 8.997 1.00 78.19 494 LYS A C 1
ATOM 3844 O O . LYS A 1 494 ? 9.138 -15.769 8.375 1.00 78.19 494 LYS A O 1
ATOM 3849 N N . GLY A 1 495 ? 9.334 -13.665 9.123 1.00 78.50 495 GLY A N 1
ATOM 3850 C CA . GLY A 1 495 ? 8.085 -13.164 8.551 1.00 78.50 495 GLY A CA 1
ATOM 3851 C C . GLY A 1 495 ? 6.826 -13.618 9.294 1.00 78.50 495 GLY A C 1
ATOM 3852 O O . GLY A 1 495 ? 5.726 -13.404 8.794 1.00 78.50 495 GLY A O 1
ATOM 3853 N N . LYS A 1 496 ? 6.953 -14.241 10.476 1.00 85.50 496 LYS A N 1
ATOM 3854 C CA . LYS A 1 496 ? 5.794 -14.616 11.296 1.00 85.50 496 LYS A CA 1
ATOM 3855 C C . LYS A 1 496 ? 5.261 -13.377 12.006 1.00 85.50 496 LYS A C 1
ATOM 3857 O O . LYS A 1 496 ? 6.015 -12.681 12.686 1.00 85.50 496 LYS A O 1
ATOM 3862 N N . ILE A 1 497 ? 3.957 -13.173 11.884 1.00 89.50 497 ILE A N 1
ATOM 3863 C CA . ILE A 1 497 ? 3.221 -12.115 12.569 1.00 89.50 497 ILE A CA 1
ATOM 3864 C C . ILE A 1 497 ? 2.868 -12.589 13.973 1.00 89.50 497 ILE A C 1
ATOM 3866 O O . ILE A 1 497 ? 2.397 -13.712 14.166 1.00 89.50 497 ILE A O 1
ATOM 3870 N N . ILE A 1 498 ? 3.122 -11.732 14.951 1.00 91.81 498 ILE A N 1
ATOM 3871 C CA . ILE A 1 498 ? 2.776 -11.934 16.351 1.00 91.81 498 ILE A CA 1
ATOM 3872 C C . ILE A 1 498 ? 1.936 -10.727 16.748 1.00 91.81 498 ILE A C 1
ATOM 3874 O O . ILE A 1 498 ? 2.436 -9.606 16.748 1.00 91.81 498 ILE A O 1
ATOM 3878 N N . THR A 1 499 ? 0.654 -10.948 17.036 1.00 95.44 499 THR A N 1
ATOM 3879 C CA . THR A 1 499 ? -0.236 -9.925 17.601 1.00 95.44 499 THR A CA 1
ATOM 3880 C C . THR A 1 499 ? -0.836 -10.469 18.886 1.00 95.44 499 THR A C 1
ATOM 3882 O O . THR A 1 499 ? -1.321 -11.597 18.893 1.00 95.44 499 THR A O 1
ATOM 3885 N N . GLN A 1 500 ? -0.724 -9.720 19.981 1.00 94.94 500 GLN A N 1
ATOM 3886 C CA . GLN A 1 500 ? -1.100 -10.186 21.317 1.00 94.94 500 GLN A CA 1
ATOM 3887 C C . GLN A 1 500 ? -1.697 -9.056 22.158 1.00 94.94 500 GLN A C 1
ATOM 3889 O O . GLN A 1 500 ? -1.425 -7.872 21.936 1.00 94.94 500 GLN A O 1
ATOM 3894 N N . ILE A 1 501 ? -2.496 -9.444 23.151 1.00 94.56 501 ILE A N 1
ATOM 3895 C CA . ILE A 1 501 ? -3.020 -8.545 24.179 1.00 94.56 501 ILE A CA 1
ATOM 3896 C C . ILE A 1 501 ? -1.879 -7.951 25.023 1.00 94.56 501 ILE A C 1
ATOM 3898 O O . ILE A 1 501 ? -0.935 -8.649 25.393 1.00 94.56 501 ILE A O 1
ATOM 3902 N N . LEU A 1 502 ? -1.983 -6.661 25.351 1.00 94.44 502 LEU A N 1
ATOM 3903 C CA . LEU A 1 502 ? -1.150 -6.007 26.362 1.00 94.44 502 LEU A CA 1
ATOM 3904 C C . LEU A 1 502 ? -1.839 -6.062 27.734 1.00 94.44 502 LEU A C 1
ATOM 3906 O O . LEU A 1 502 ? -3.070 -6.066 27.796 1.00 94.44 502 LEU A O 1
ATOM 3910 N N . PRO A 1 503 ? -1.096 -6.062 28.855 1.00 91.75 503 PRO A N 1
ATOM 3911 C CA . PRO A 1 503 ? -1.725 -5.918 30.165 1.00 91.75 503 PRO A CA 1
ATOM 3912 C C . PRO A 1 503 ? -2.495 -4.590 30.245 1.00 91.75 503 PRO A C 1
ATOM 3914 O O . PRO A 1 503 ? -2.117 -3.597 29.619 1.00 91.75 503 PRO A O 1
ATOM 3917 N N . HIS A 1 504 ? -3.582 -4.554 31.019 1.00 90.12 504 HIS A N 1
ATOM 3918 C CA . HIS A 1 504 ? -4.275 -3.294 31.282 1.00 90.12 504 HIS A CA 1
ATOM 3919 C C . HIS A 1 504 ? -3.424 -2.421 32.213 1.00 90.12 504 HIS A C 1
ATOM 3921 O O . HIS A 1 504 ? -3.169 -2.805 33.351 1.00 90.12 504 HIS A O 1
ATOM 3927 N N . GLN A 1 505 ? -2.947 -1.277 31.717 1.00 91.88 505 GLN A N 1
ATOM 3928 C CA . GLN A 1 505 ? -2.125 -0.308 32.454 1.00 91.88 505 GLN A CA 1
ATOM 3929 C C . GLN A 1 505 ? -2.413 1.108 31.937 1.00 91.88 505 GLN A C 1
ATOM 3931 O O . GLN A 1 505 ? -2.786 1.265 30.768 1.00 91.88 505 GLN A O 1
ATOM 3936 N N . GLU A 1 506 ? -2.234 2.139 32.774 1.00 89.81 506 GLU A N 1
ATOM 3937 C CA . GLU A 1 506 ? -2.506 3.538 32.391 1.00 89.81 506 GLU A CA 1
ATOM 3938 C C . GLU A 1 506 ? -1.715 3.933 31.136 1.00 89.81 506 GLU A C 1
ATOM 3940 O O . GLU A 1 506 ? -2.303 4.435 30.178 1.00 89.81 506 GLU A O 1
ATOM 3945 N N . ASP A 1 507 ? -0.419 3.612 31.089 1.00 92.44 507 ASP A N 1
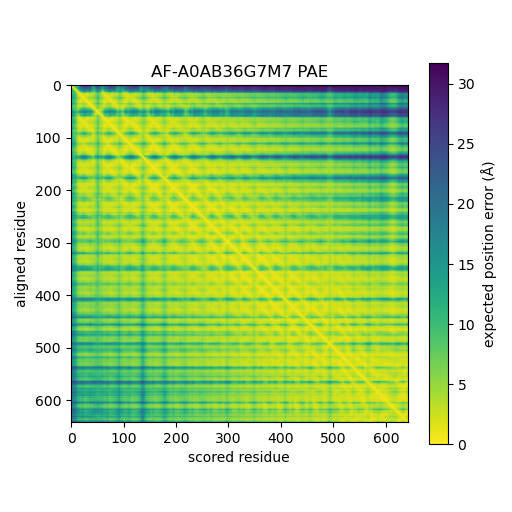ATOM 3946 C CA . ASP A 1 507 ? 0.456 3.946 29.959 1.00 92.44 507 ASP A CA 1
ATOM 3947 C C . ASP A 1 507 ? -0.036 3.373 28.624 1.00 92.44 507 ASP A C 1
ATOM 3949 O O . ASP A 1 507 ? 0.280 3.922 27.572 1.00 92.44 507 ASP A O 1
ATOM 3953 N N . PHE A 1 508 ? -0.837 2.304 28.637 1.00 94.31 508 PHE A N 1
ATOM 3954 C CA . PHE A 1 508 ? -1.315 1.631 27.426 1.00 94.31 508 PHE A CA 1
ATOM 3955 C C . PHE A 1 508 ? -2.774 1.959 27.087 1.00 94.31 508 PHE A C 1
ATOM 3957 O O . PHE A 1 508 ? -3.251 1.560 26.021 1.00 94.31 508 PHE A O 1
ATOM 3964 N N . SER A 1 509 ? -3.499 2.629 27.986 1.00 94.56 509 SER A N 1
ATOM 3965 C CA . SER A 1 509 ? -4.959 2.789 27.909 1.00 94.56 509 SER A CA 1
ATOM 3966 C C . SER A 1 509 ? -5.463 4.222 28.075 1.00 94.56 509 SER A C 1
ATOM 3968 O O . SER A 1 509 ? -6.622 4.489 27.752 1.00 94.56 509 SER A O 1
ATOM 3970 N N . LYS A 1 510 ? -4.616 5.152 28.532 1.00 96.00 510 LYS A N 1
ATOM 3971 C CA . LYS A 1 510 ? -5.003 6.509 28.931 1.00 96.00 510 LYS A CA 1
ATOM 3972 C C . LYS A 1 510 ? -5.831 7.233 27.876 1.00 96.00 510 LYS A C 1
ATOM 3974 O O . LYS A 1 510 ? -5.369 7.540 26.781 1.00 96.00 510 LYS A O 1
ATOM 3979 N N . ASN A 1 511 ? -7.069 7.563 28.211 1.00 96.69 511 ASN A N 1
ATOM 3980 C CA . ASN A 1 511 ? -8.025 8.200 27.308 1.00 96.69 511 ASN A CA 1
ATOM 3981 C C . ASN A 1 511 ? -8.245 7.485 25.951 1.00 96.69 511 ASN A C 1
ATOM 3983 O O . ASN A 1 511 ? -8.813 8.075 25.028 1.00 96.69 511 ASN A O 1
ATOM 3987 N N . ASN A 1 512 ? -7.838 6.221 25.801 1.00 98.44 512 ASN A N 1
ATOM 3988 C CA . ASN A 1 512 ? -8.247 5.413 24.658 1.00 98.44 512 ASN A CA 1
ATOM 3989 C C . ASN A 1 512 ? -9.757 5.171 24.744 1.00 98.44 512 ASN A C 1
ATOM 3991 O O . ASN A 1 512 ? -10.304 4.960 25.833 1.00 98.44 512 ASN A O 1
ATOM 3995 N N . ARG A 1 513 ? -10.436 5.189 23.600 1.00 98.38 513 ARG A N 1
ATOM 3996 C CA . ARG A 1 513 ? -11.894 5.157 23.525 1.00 98.38 513 ARG A CA 1
ATOM 3997 C C . ARG A 1 513 ? -12.407 4.090 22.569 1.00 98.38 513 ARG A C 1
ATOM 3999 O O . ARG A 1 513 ? -11.982 4.033 21.416 1.00 98.38 513 ARG A O 1
ATOM 4006 N N . LEU A 1 514 ? -13.390 3.328 23.035 1.00 98.75 514 LEU A N 1
ATOM 4007 C CA . LEU A 1 514 ? -14.223 2.460 22.211 1.00 98.75 514 LEU A CA 1
ATOM 4008 C C . LEU A 1 514 ? -15.595 3.113 22.014 1.00 98.75 514 LEU A C 1
ATOM 4010 O O . LEU A 1 514 ? -16.262 3.475 22.983 1.00 98.75 514 LEU A O 1
ATOM 4014 N N . ILE A 1 515 ? -16.021 3.274 20.764 1.00 98.62 515 ILE A N 1
ATOM 4015 C CA . ILE A 1 515 ? -17.345 3.784 20.396 1.00 98.62 515 ILE A CA 1
ATOM 4016 C C . ILE A 1 515 ? -18.082 2.694 19.619 1.00 98.62 515 ILE A C 1
ATOM 4018 O O . ILE A 1 515 ? -17.651 2.317 18.530 1.00 98.62 515 ILE A O 1
ATOM 4022 N N . ILE A 1 516 ? -19.210 2.223 20.147 1.00 98.31 516 ILE A N 1
ATOM 4023 C CA . ILE A 1 516 ? -20.059 1.216 19.500 1.00 98.31 516 ILE A CA 1
ATOM 4024 C C . ILE A 1 516 ? -21.386 1.862 19.095 1.00 98.31 516 ILE A C 1
ATOM 4026 O O . ILE A 1 516 ? -22.158 2.320 19.932 1.00 98.31 516 ILE A O 1
ATOM 4030 N N . ASP A 1 517 ? -21.647 1.899 17.794 1.00 96.75 517 ASP A N 1
ATOM 4031 C CA . ASP A 1 517 ? -22.835 2.456 17.129 1.00 96.75 517 ASP A CA 1
ATOM 4032 C C . ASP A 1 517 ? -23.514 1.372 16.279 1.00 96.75 517 ASP A C 1
ATOM 4034 O O . ASP A 1 517 ? -23.885 1.560 15.118 1.00 96.75 517 ASP A O 1
ATOM 4038 N N . THR A 1 518 ? -23.578 0.181 16.868 1.00 94.94 518 THR A N 1
ATOM 4039 C CA . THR A 1 518 ? -24.187 -1.037 16.336 1.00 94.94 518 THR A CA 1
ATOM 4040 C C . THR A 1 518 ? -24.505 -1.989 17.500 1.00 94.94 518 THR A C 1
ATOM 4042 O O . THR A 1 518 ? -24.364 -1.606 18.662 1.00 94.94 518 THR A O 1
ATOM 4045 N N . GLN A 1 519 ? -24.997 -3.190 17.216 1.00 92.31 519 GLN A N 1
ATOM 4046 C CA . GLN A 1 519 ? -25.314 -4.229 18.204 1.00 92.31 519 GLN A CA 1
ATOM 4047 C C . GLN A 1 519 ? -24.751 -5.578 17.746 1.00 92.31 519 GLN A C 1
ATOM 4049 O O . GLN A 1 519 ? -24.383 -5.710 16.582 1.00 92.31 519 GLN A O 1
ATOM 4054 N N . ASP A 1 520 ? -24.743 -6.571 18.638 1.00 92.69 520 ASP A N 1
ATOM 4055 C CA . ASP A 1 520 ? -24.222 -7.922 18.381 1.00 92.69 520 ASP A CA 1
ATOM 4056 C C . ASP A 1 520 ? -22.716 -7.953 18.058 1.00 92.69 520 ASP A C 1
ATOM 4058 O O . ASP A 1 520 ? -22.240 -8.771 17.274 1.00 92.69 520 ASP A O 1
ATOM 4062 N N . VAL A 1 521 ? -21.941 -7.049 18.672 1.00 95.62 521 VAL A N 1
ATOM 4063 C CA . VAL A 1 521 ? -20.475 -7.113 18.618 1.00 95.62 521 VAL A CA 1
ATOM 4064 C C . VAL A 1 521 ? -20.016 -8.268 19.499 1.00 95.62 521 VAL A C 1
ATOM 4066 O O . VAL A 1 521 ? -20.296 -8.268 20.697 1.00 95.62 521 VAL A O 1
ATOM 4069 N N . LYS A 1 522 ? -19.289 -9.229 18.931 1.00 95.25 522 LYS A N 1
ATOM 4070 C CA . LYS A 1 522 ? -18.734 -10.372 19.665 1.00 95.25 522 LYS A CA 1
ATOM 4071 C C . LYS A 1 522 ? -17.219 -10.340 19.626 1.00 95.25 522 LYS A C 1
ATOM 4073 O O . LYS A 1 522 ? -16.624 -10.239 18.552 1.00 95.25 522 LYS A O 1
ATOM 4078 N N . SER A 1 523 ? -16.609 -10.409 20.800 1.00 96.44 523 SER A N 1
ATOM 4079 C CA . SER A 1 523 ? -15.159 -10.394 20.960 1.00 96.44 523 SER A CA 1
ATOM 4080 C C . SER A 1 523 ? -14.741 -11.423 21.998 1.00 96.44 523 SER A C 1
ATOM 4082 O O . SER A 1 523 ? -15.424 -11.592 23.002 1.00 96.44 523 SER A O 1
ATOM 4084 N N . GLU A 1 524 ? -13.601 -12.078 21.826 1.00 96.62 524 GLU A N 1
ATOM 4085 C CA . GLU A 1 524 ? -13.032 -12.873 22.909 1.00 96.62 524 GLU A CA 1
ATOM 4086 C C . GLU A 1 524 ? -12.503 -11.949 24.013 1.00 96.62 524 GLU A C 1
ATOM 4088 O O . GLU A 1 524 ? -12.770 -12.150 25.199 1.00 96.62 524 GLU A O 1
ATOM 4093 N N . VAL A 1 525 ? -11.785 -10.894 23.621 1.00 97.06 525 VAL A N 1
ATOM 4094 C CA . VAL A 1 525 ? -11.123 -9.964 24.539 1.00 97.06 525 VAL A CA 1
ATOM 4095 C C . VAL A 1 525 ? -11.464 -8.518 24.195 1.00 97.06 525 VAL A C 1
ATOM 4097 O O . VAL A 1 525 ? -11.435 -8.125 23.028 1.00 97.06 525 VAL A O 1
ATOM 4100 N N . VAL A 1 526 ? -11.731 -7.712 25.224 1.00 98.00 526 VAL A N 1
ATOM 4101 C CA . VAL A 1 526 ? -11.874 -6.254 25.151 1.00 98.00 526 VAL A CA 1
ATOM 4102 C C . VAL A 1 526 ? -10.964 -5.595 26.187 1.00 98.00 526 VAL A C 1
ATOM 4104 O O . VAL A 1 526 ? -11.242 -5.654 27.382 1.00 98.00 526 VAL A O 1
ATOM 4107 N N . ASN A 1 527 ? -9.875 -4.953 25.759 1.00 97.00 527 ASN A N 1
ATOM 4108 C CA . ASN A 1 527 ? -8.890 -4.395 26.697 1.00 97.00 527 ASN A CA 1
ATOM 4109 C C . ASN A 1 527 ? -8.320 -3.029 26.269 1.00 97.00 527 ASN A C 1
ATOM 4111 O O . ASN A 1 527 ? -8.605 -2.516 25.191 1.00 97.00 527 ASN A O 1
ATOM 4115 N N . ASN A 1 528 ? -7.538 -2.407 27.154 1.00 97.06 528 ASN A N 1
ATOM 4116 C CA . ASN A 1 528 ? -6.779 -1.170 26.958 1.00 97.06 528 ASN A CA 1
ATOM 4117 C C . ASN A 1 528 ? -7.609 0.042 26.493 1.00 97.06 528 ASN A C 1
ATOM 4119 O O . ASN A 1 528 ? -7.066 0.987 25.914 1.00 97.06 528 ASN A O 1
ATOM 4123 N N . PHE A 1 529 ? -8.911 0.043 26.783 1.00 98.00 529 PHE A N 1
ATOM 4124 C CA . PHE A 1 529 ? -9.784 1.205 26.668 1.00 98.00 529 PHE A CA 1
ATOM 4125 C C . PHE A 1 529 ? -10.029 1.815 28.045 1.00 98.00 529 PHE A C 1
ATOM 4127 O O . PHE A 1 529 ? -10.287 1.101 29.011 1.00 98.00 529 PHE A O 1
ATOM 4134 N N . GLU A 1 530 ? -9.984 3.141 28.117 1.00 97.25 530 GLU A N 1
ATOM 4135 C CA . GLU A 1 530 ? -10.392 3.883 29.307 1.00 97.25 530 GLU A CA 1
ATOM 4136 C C . GLU A 1 530 ? -11.846 4.347 29.185 1.00 97.25 530 GLU A C 1
ATOM 4138 O O . GLU A 1 530 ? -12.605 4.293 30.146 1.00 97.25 530 GLU A O 1
ATOM 4143 N N . ASN A 1 531 ? -12.266 4.784 27.996 1.00 98.19 531 ASN A N 1
ATOM 4144 C CA . ASN A 1 531 ? -13.580 5.383 27.783 1.00 98.19 531 ASN A CA 1
ATOM 4145 C C . ASN A 1 531 ? -14.438 4.546 26.834 1.00 98.19 531 ASN A C 1
ATOM 4147 O O . ASN A 1 531 ? -13.971 4.085 25.792 1.00 98.19 531 ASN A O 1
ATOM 4151 N N . PHE A 1 532 ? -15.720 4.422 27.157 1.00 98.25 532 PHE A N 1
ATOM 4152 C CA . PHE A 1 532 ? -16.697 3.666 26.383 1.00 98.25 532 PHE A CA 1
ATOM 4153 C C . PHE A 1 532 ? -17.864 4.576 26.005 1.00 98.25 532 PHE A C 1
ATOM 4155 O O . PHE A 1 532 ? -18.446 5.245 26.858 1.00 98.25 532 PHE A O 1
ATOM 4162 N N . THR A 1 533 ? -18.226 4.595 24.727 1.00 98.06 533 THR A N 1
ATOM 4163 C CA . THR A 1 533 ? -19.428 5.274 24.237 1.00 98.06 533 THR A CA 1
ATOM 4164 C C . THR A 1 533 ? -20.310 4.273 23.510 1.00 98.06 533 THR A C 1
ATOM 4166 O O . THR A 1 533 ? -19.872 3.646 22.547 1.00 98.06 533 THR A O 1
ATOM 4169 N N . PHE A 1 534 ? -21.578 4.189 23.897 1.00 97.69 534 PHE A N 1
ATOM 4170 C CA . PHE A 1 534 ? -22.579 3.393 23.193 1.00 97.69 534 PHE A CA 1
ATOM 4171 C C . PHE A 1 534 ? -23.609 4.318 22.547 1.00 97.69 534 PHE A C 1
ATOM 4173 O O . PHE A 1 534 ? -24.268 5.103 23.229 1.00 97.69 534 PHE A O 1
ATOM 4180 N N . ILE A 1 535 ? -23.744 4.243 21.224 1.00 96.69 535 ILE A N 1
ATOM 4181 C CA . ILE A 1 535 ? -24.726 5.006 20.451 1.00 96.69 535 ILE A CA 1
ATOM 4182 C C . ILE A 1 535 ? -25.905 4.084 20.141 1.00 96.69 535 ILE A C 1
ATOM 4184 O O . ILE A 1 535 ? -25.851 3.236 19.254 1.00 96.69 535 ILE A O 1
ATOM 4188 N N . LEU A 1 536 ? -26.990 4.250 20.893 1.00 94.19 536 LEU A N 1
ATOM 4189 C CA . LEU A 1 536 ? -28.144 3.363 20.846 1.00 94.19 536 LEU A CA 1
ATOM 4190 C C . LEU A 1 536 ? -29.022 3.620 19.620 1.00 94.19 536 LEU A C 1
ATOM 4192 O O . LEU A 1 536 ? -29.407 4.761 19.323 1.00 94.19 536 LEU A O 1
ATOM 4196 N N . SER A 1 537 ? -29.406 2.526 18.961 1.00 89.25 537 SER A N 1
ATOM 4197 C CA . SER A 1 537 ? -30.431 2.520 17.919 1.00 89.25 537 SER A CA 1
ATOM 4198 C C . SER A 1 537 ? -31.843 2.631 18.522 1.00 89.25 537 SER A C 1
ATOM 4200 O O . SER A 1 537 ? -32.049 2.486 19.727 1.00 89.25 537 SER A O 1
ATOM 4202 N N . ASN A 1 538 ? -32.856 2.858 17.679 1.00 85.44 538 ASN A N 1
ATOM 4203 C CA . ASN A 1 538 ? -34.252 2.916 18.140 1.00 85.44 538 ASN A CA 1
ATOM 4204 C C . ASN A 1 538 ? -34.767 1.572 18.673 1.00 85.44 538 ASN A C 1
ATOM 4206 O O . ASN A 1 538 ? -35.682 1.548 19.499 1.00 85.44 538 ASN A O 1
ATOM 4210 N N . LYS A 1 539 ? -34.223 0.464 18.156 1.00 85.62 539 LYS A N 1
ATOM 4211 C CA . LYS A 1 539 ? -34.653 -0.904 18.448 1.00 85.62 539 LYS A CA 1
ATOM 4212 C C . LYS A 1 539 ? -33.428 -1.751 18.772 1.00 85.62 539 LYS A C 1
ATOM 4214 O O . LYS A 1 539 ? -32.732 -2.200 17.864 1.00 85.62 539 LYS A O 1
ATOM 4219 N N . ILE A 1 540 ? -33.217 -1.984 20.059 1.00 88.62 540 ILE A N 1
ATOM 4220 C CA . ILE A 1 540 ? -32.181 -2.879 20.570 1.00 88.62 540 ILE A CA 1
ATOM 4221 C C . ILE A 1 540 ? -32.808 -4.269 20.679 1.00 88.62 540 ILE A C 1
ATOM 4223 O O . ILE A 1 540 ? -33.857 -4.424 21.305 1.00 88.62 540 ILE A O 1
ATOM 4227 N N . LYS A 1 541 ? -32.219 -5.253 20.000 1.00 88.75 541 LYS A N 1
ATOM 4228 C CA . LYS A 1 541 ? -32.728 -6.637 19.964 1.00 88.75 541 LYS A CA 1
ATOM 4229 C C . LYS A 1 541 ? -31.752 -7.636 20.564 1.00 88.75 541 LYS A C 1
ATOM 4231 O O . LYS A 1 541 ? -32.189 -8.603 21.174 1.00 88.75 541 LYS A O 1
ATOM 4236 N N . ASN A 1 542 ? -30.465 -7.380 20.380 1.00 91.38 542 ASN A N 1
ATOM 4237 C CA . ASN A 1 542 ? -29.381 -8.235 20.834 1.00 91.38 542 ASN A CA 1
ATOM 4238 C C . ASN A 1 542 ? -28.555 -7.485 21.889 1.00 91.38 542 ASN A C 1
ATOM 4240 O O . ASN A 1 542 ? -28.637 -6.251 21.949 1.00 91.38 542 ASN A O 1
ATOM 4244 N N . PRO A 1 543 ? -27.745 -8.198 22.690 1.00 94.12 543 PRO A N 1
ATOM 4245 C CA . PRO A 1 543 ? -26.647 -7.586 23.428 1.00 94.12 543 PRO A CA 1
ATOM 4246 C C . PRO A 1 543 ? -25.825 -6.672 22.518 1.00 94.12 543 PRO A C 1
ATOM 4248 O O . PRO A 1 543 ? -25.581 -6.999 21.354 1.00 94.12 543 PRO A O 1
ATOM 4251 N N . ILE A 1 544 ? -25.409 -5.512 23.022 1.00 96.06 544 ILE A N 1
ATOM 4252 C CA . ILE A 1 544 ? -24.593 -4.598 22.214 1.00 96.06 544 ILE A CA 1
ATOM 4253 C C . ILE A 1 544 ? -23.166 -5.137 22.078 1.00 96.06 544 ILE A C 1
ATOM 4255 O O . ILE A 1 544 ? -22.632 -5.151 20.969 1.00 96.06 544 ILE A O 1
ATOM 4259 N N . LEU A 1 545 ? -22.592 -5.624 23.180 1.00 97.31 545 LEU A N 1
ATOM 4260 C CA . LEU A 1 545 ? -21.268 -6.237 23.235 1.00 97.31 545 LEU A CA 1
ATOM 4261 C C . LEU A 1 545 ? -21.316 -7.556 24.020 1.00 97.31 545 LEU A C 1
ATOM 4263 O O . LEU A 1 545 ? -21.794 -7.585 25.153 1.00 97.31 545 LEU A O 1
ATOM 4267 N N . THR A 1 546 ? -20.792 -8.626 23.429 1.00 97.19 546 THR A N 1
ATOM 4268 C CA . THR A 1 546 ? -20.625 -9.943 24.059 1.00 97.19 546 THR A CA 1
ATOM 4269 C C . THR A 1 546 ? -19.139 -10.287 24.136 1.00 97.19 546 THR A C 1
ATOM 4271 O O . THR A 1 546 ? -18.424 -10.109 23.147 1.00 97.19 546 THR A O 1
ATOM 4274 N N . ILE A 1 547 ? -18.680 -10.752 25.300 1.00 97.56 547 ILE A N 1
ATOM 4275 C CA . ILE A 1 547 ? -17.277 -11.055 25.599 1.00 97.56 547 ILE A CA 1
ATOM 4276 C C . ILE A 1 547 ? -17.119 -12.497 26.083 1.00 97.56 547 ILE A C 1
ATOM 4278 O O . ILE A 1 547 ? -17.796 -12.903 27.024 1.00 97.56 547 ILE A O 1
ATOM 4282 N N . GLU A 1 548 ? -16.177 -13.243 25.508 1.00 95.75 548 GLU A N 1
ATOM 4283 C CA . GLU A 1 548 ? -15.959 -14.647 25.898 1.00 95.75 548 GLU A CA 1
ATOM 4284 C C . GLU A 1 548 ? -14.889 -14.829 26.985 1.00 95.75 548 GLU A C 1
ATOM 4286 O O . GLU A 1 548 ? -15.017 -15.717 27.826 1.00 95.75 548 GLU A O 1
ATOM 4291 N N . LYS A 1 549 ? -13.821 -14.017 26.997 1.00 95.25 549 LYS A N 1
ATOM 4292 C CA . LYS A 1 549 ? -12.632 -14.269 27.838 1.00 95.25 549 LYS A CA 1
ATOM 4293 C C . LYS A 1 549 ? -12.229 -13.136 28.769 1.00 95.25 549 LYS A C 1
ATOM 4295 O O . LYS A 1 549 ? -11.807 -13.427 29.881 1.00 95.25 549 LYS A O 1
ATOM 4300 N N . LEU A 1 550 ? -12.257 -11.874 28.344 1.00 95.12 550 LEU A N 1
ATOM 4301 C CA . LEU A 1 550 ? -11.782 -10.774 29.196 1.00 95.12 550 LEU A CA 1
ATOM 4302 C C . LEU A 1 550 ? -12.364 -9.429 28.779 1.00 95.12 550 LEU A C 1
ATOM 4304 O O . LEU A 1 550 ? -12.285 -9.053 27.612 1.00 95.12 550 LEU A O 1
ATOM 4308 N N . ILE A 1 551 ? -12.857 -8.668 29.755 1.00 96.50 551 ILE A N 1
ATOM 4309 C CA . ILE A 1 551 ? -13.115 -7.235 29.617 1.00 96.50 551 ILE A CA 1
ATOM 4310 C C . ILE A 1 551 ? -12.625 -6.482 30.854 1.00 96.50 551 ILE A C 1
ATOM 4312 O O . ILE A 1 551 ? -12.969 -6.855 31.976 1.00 96.50 551 ILE A O 1
ATOM 4316 N N . ASN A 1 552 ? -11.861 -5.408 30.641 1.00 96.00 552 ASN A N 1
ATOM 4317 C CA . ASN A 1 552 ? -11.418 -4.499 31.700 1.00 96.00 552 ASN A CA 1
ATOM 4318 C C . ASN A 1 552 ? -12.192 -3.175 31.653 1.00 96.00 552 ASN A C 1
ATOM 4320 O O . ASN A 1 552 ? -12.254 -2.520 30.610 1.00 96.00 552 ASN A O 1
ATOM 4324 N N . LEU A 1 553 ? -12.725 -2.754 32.801 1.00 96.56 553 LEU A N 1
ATOM 4325 C CA . LEU A 1 553 ? -13.369 -1.456 33.004 1.00 96.56 553 LEU A CA 1
ATOM 4326 C C . LEU A 1 553 ? -12.593 -0.644 34.064 1.00 96.56 553 LEU A C 1
ATOM 4328 O O . LEU A 1 553 ? -12.680 -0.938 35.259 1.00 96.56 553 LEU A O 1
ATOM 4332 N N . PRO A 1 554 ? -11.816 0.382 33.677 1.00 94.44 554 PRO A N 1
ATOM 4333 C CA . PRO A 1 554 ? -11.042 1.167 34.633 1.00 94.44 554 PRO A CA 1
ATOM 4334 C C . PRO A 1 554 ? -11.891 2.238 35.328 1.00 94.44 554 PRO A C 1
ATOM 4336 O O . PRO A 1 554 ? -12.688 2.943 34.711 1.00 94.44 554 PRO A O 1
ATOM 4339 N N . SER A 1 555 ? -11.652 2.445 36.626 1.00 93.75 555 SER A N 1
ATOM 4340 C CA . SER A 1 555 ? -12.463 3.358 37.452 1.00 93.75 555 SER A CA 1
ATOM 4341 C C . SER A 1 555 ? -12.297 4.854 37.142 1.00 93.75 555 SER A C 1
ATOM 4343 O O . SER A 1 555 ? -13.127 5.666 37.559 1.00 93.75 555 SER A O 1
ATOM 4345 N N . ASN A 1 556 ? -11.234 5.221 36.421 1.00 93.06 556 ASN A N 1
ATOM 4346 C CA . ASN A 1 556 ? -10.993 6.581 35.926 1.00 93.06 556 ASN A CA 1
ATOM 4347 C C . ASN A 1 556 ? -11.708 6.847 34.590 1.00 93.06 556 ASN A C 1
ATOM 4349 O O . ASN A 1 556 ? -11.792 7.992 34.148 1.00 93.06 556 ASN A O 1
ATOM 4353 N N . GLY A 1 557 ? -12.231 5.793 33.963 1.00 95.12 557 GLY A N 1
ATOM 4354 C CA . GLY A 1 557 ? -12.906 5.835 32.680 1.00 95.12 557 GLY A CA 1
ATOM 4355 C C . GLY A 1 557 ? -14.315 6.400 32.725 1.00 95.12 557 GLY A C 1
ATOM 4356 O O . GLY A 1 557 ? -14.925 6.510 33.786 1.00 95.12 557 GLY A O 1
ATOM 4357 N N . SER A 1 558 ? -14.854 6.739 31.557 1.00 96.81 558 SER A N 1
ATOM 4358 C CA . SER A 1 558 ? -16.253 7.150 31.406 1.00 96.81 558 SER A CA 1
ATOM 4359 C C . SER A 1 558 ? -17.055 6.145 30.587 1.00 96.81 558 SER A C 1
ATOM 4361 O O . SER A 1 558 ? -16.521 5.522 29.668 1.00 96.81 558 SER A O 1
ATOM 4363 N N . MET A 1 559 ? -18.343 6.006 30.910 1.00 97.06 559 MET A N 1
ATOM 4364 C CA . MET A 1 559 ? -19.304 5.253 30.104 1.00 97.06 559 MET A CA 1
ATOM 4365 C C . MET A 1 559 ? -20.450 6.175 29.683 1.00 97.06 559 MET A C 1
ATOM 4367 O O . MET A 1 559 ? -21.292 6.558 30.494 1.00 97.06 559 MET A O 1
ATOM 4371 N N . GLU A 1 560 ? -20.462 6.557 28.407 1.00 96.00 560 GLU A N 1
ATOM 4372 C CA . GLU A 1 560 ? -21.419 7.507 27.840 1.00 96.00 560 GLU A CA 1
ATOM 4373 C C . GLU A 1 560 ? -22.453 6.790 26.967 1.00 96.00 560 GLU A C 1
ATOM 4375 O O . GLU A 1 560 ? -22.108 5.979 26.105 1.00 96.00 560 GLU A O 1
ATOM 4380 N N . ILE A 1 561 ? -23.730 7.122 27.160 1.00 96.06 561 ILE A N 1
ATOM 4381 C CA . ILE A 1 561 ? -24.833 6.575 26.370 1.00 96.06 561 ILE A CA 1
ATOM 4382 C C . ILE A 1 561 ? -25.458 7.692 25.549 1.00 96.06 561 ILE A C 1
ATOM 4384 O O . ILE A 1 561 ? -26.084 8.623 26.070 1.00 96.06 561 ILE A O 1
ATOM 4388 N N . LEU A 1 562 ? -25.304 7.564 24.239 1.00 95.44 562 LEU A N 1
ATOM 4389 C CA . LEU A 1 562 ? -25.785 8.513 23.255 1.00 95.44 562 LEU A CA 1
ATOM 4390 C C . LEU A 1 562 ? -26.829 7.869 22.359 1.00 95.44 562 LEU A C 1
ATOM 4392 O O . LEU A 1 562 ? -27.019 6.657 22.316 1.00 95.44 562 LEU A O 1
ATOM 4396 N N . THR A 1 563 ? -27.508 8.701 21.589 1.00 94.50 563 THR A N 1
ATOM 4397 C CA . THR A 1 563 ? -28.414 8.244 20.546 1.00 94.50 563 THR A CA 1
ATOM 4398 C C . THR A 1 563 ? -28.514 9.276 19.430 1.00 94.50 563 THR A C 1
ATOM 4400 O O . THR A 1 563 ? -28.382 10.482 19.659 1.00 94.50 563 THR A O 1
ATOM 4403 N N . LYS A 1 564 ? -28.763 8.800 18.209 1.00 91.81 564 LYS A N 1
ATOM 4404 C CA . LYS A 1 564 ? -29.098 9.650 17.054 1.00 91.81 564 LYS A CA 1
ATOM 4405 C C . LYS A 1 564 ? -30.587 10.017 17.023 1.00 91.81 564 LYS A C 1
ATOM 4407 O O . LYS A 1 564 ? -30.968 11.008 16.412 1.00 91.81 564 LYS A O 1
ATOM 4412 N N . ASN A 1 565 ? -31.429 9.216 17.676 1.00 86.25 565 ASN A N 1
ATOM 4413 C CA . ASN A 1 565 ? -32.892 9.283 17.639 1.00 86.25 565 ASN A CA 1
ATOM 4414 C C . ASN A 1 565 ? -33.455 9.066 19.061 1.00 86.25 565 ASN A C 1
ATOM 4416 O O . ASN A 1 565 ? -32.704 9.127 20.016 1.00 86.25 565 ASN A O 1
ATOM 4420 N N . LYS A 1 566 ? -34.765 8.891 19.277 1.00 84.19 566 LYS A N 1
ATOM 4421 C CA . LYS A 1 566 ? -35.266 8.539 20.624 1.00 84.19 566 LYS A CA 1
ATOM 4422 C C . LYS A 1 566 ? -35.244 7.011 20.790 1.00 84.19 566 LYS A C 1
ATOM 4424 O O . LYS A 1 566 ? -36.041 6.362 20.108 1.00 84.19 566 LYS A O 1
ATOM 4429 N N . PRO A 1 567 ? -34.388 6.431 21.655 1.00 83.31 567 PRO A N 1
ATOM 4430 C CA . PRO A 1 567 ? -34.412 5.000 21.918 1.00 83.31 567 PRO A CA 1
ATOM 4431 C C . PRO A 1 567 ? -35.699 4.622 22.655 1.00 83.31 567 PRO A C 1
ATOM 4433 O O . PRO A 1 567 ? -36.298 5.438 23.362 1.00 83.31 567 PRO A O 1
ATOM 4436 N N . THR A 1 568 ? -36.140 3.380 22.473 1.00 87.12 568 THR A N 1
ATOM 4437 C CA . THR A 1 568 ? -37.343 2.866 23.136 1.00 87.12 568 THR A CA 1
ATOM 4438 C C . THR A 1 568 ? -37.055 2.657 24.624 1.00 87.12 568 THR A C 1
ATOM 4440 O O . THR A 1 568 ? -36.071 2.004 24.961 1.00 87.12 568 THR A O 1
ATOM 4443 N N . LYS A 1 569 ? -37.906 3.179 25.517 1.00 90.94 569 LYS A N 1
ATOM 4444 C CA . LYS A 1 569 ? -37.783 2.945 26.967 1.00 90.94 569 LYS A CA 1
ATOM 4445 C C . LYS A 1 569 ? -37.828 1.452 27.284 1.00 90.94 569 LYS A C 1
ATOM 4447 O O . LYS A 1 569 ? -38.583 0.721 26.646 1.00 90.94 569 LYS A O 1
ATOM 4452 N N . GLY A 1 570 ? -37.050 1.015 28.266 1.00 93.19 570 GLY A N 1
ATOM 4453 C CA . GLY A 1 570 ? -36.988 -0.393 28.653 1.00 93.19 570 GLY A CA 1
ATOM 4454 C C . GLY A 1 570 ? -35.612 -0.827 29.141 1.00 93.19 570 GLY A C 1
ATOM 4455 O O . GLY A 1 570 ? -34.677 -0.026 29.190 1.00 93.19 570 GLY A O 1
ATOM 4456 N N . LYS A 1 571 ? -35.529 -2.110 29.492 1.00 95.12 571 LYS A N 1
ATOM 4457 C CA . LYS A 1 571 ? -34.319 -2.792 29.947 1.00 95.12 571 LYS A CA 1
ATOM 4458 C C . LYS A 1 571 ? -33.678 -3.544 28.785 1.00 95.12 571 LYS A C 1
ATOM 4460 O O . LYS A 1 571 ? -34.352 -4.337 28.129 1.00 95.12 571 LYS A O 1
ATOM 4465 N N . TYR A 1 572 ? -32.389 -3.322 28.554 1.00 96.19 572 TYR A N 1
ATOM 4466 C CA . TYR A 1 572 ? -31.629 -3.959 27.476 1.00 96.19 572 TYR A CA 1
ATOM 4467 C C . TYR A 1 572 ? -30.270 -4.440 27.967 1.00 96.19 572 TYR A C 1
ATOM 4469 O O . TYR A 1 572 ? -29.731 -3.890 28.923 1.00 96.19 572 TYR A O 1
ATOM 4477 N N . ILE A 1 573 ? -29.700 -5.439 27.296 1.00 97.19 573 ILE A N 1
ATOM 4478 C CA . ILE A 1 573 ? -28.348 -5.925 27.585 1.00 97.19 573 ILE A CA 1
ATOM 4479 C C . ILE A 1 573 ? -27.338 -5.018 26.874 1.00 97.19 573 ILE A C 1
ATOM 4481 O O . ILE A 1 573 ? -27.324 -4.940 25.645 1.00 97.19 573 ILE A O 1
ATOM 4485 N N . LEU A 1 574 ? -26.499 -4.331 27.647 1.00 97.38 574 LEU A N 1
ATOM 4486 C CA . LEU A 1 574 ? -25.419 -3.498 27.122 1.00 97.38 574 LEU A CA 1
ATOM 4487 C C . LEU A 1 574 ? -24.162 -4.340 26.893 1.00 97.38 574 LEU A C 1
ATOM 4489 O O . LEU A 1 574 ? -23.632 -4.373 25.785 1.00 97.38 574 LEU A O 1
ATOM 4493 N N . ILE A 1 575 ? -23.722 -5.039 27.940 1.00 98.06 575 ILE A N 1
ATOM 4494 C CA . ILE A 1 575 ? -22.542 -5.905 27.927 1.00 98.06 575 ILE A CA 1
ATOM 4495 C C . ILE A 1 575 ? -22.930 -7.261 28.516 1.00 98.06 575 ILE A C 1
ATOM 4497 O O . ILE A 1 575 ? -23.555 -7.315 29.575 1.00 98.06 575 ILE A O 1
ATOM 4501 N N . GLN A 1 576 ? -22.529 -8.340 27.853 1.00 97.94 576 GLN A N 1
ATOM 4502 C CA . GLN A 1 576 ? -22.614 -9.709 28.355 1.00 97.94 576 GLN A CA 1
ATOM 4503 C C . GLN A 1 576 ? -21.220 -10.340 28.326 1.00 97.94 576 GLN A C 1
ATOM 4505 O O . GLN A 1 576 ? -20.550 -10.275 27.303 1.00 97.94 576 GLN A O 1
ATOM 4510 N N . SER A 1 577 ? -20.779 -10.936 29.430 1.00 97.38 577 SER A N 1
ATOM 4511 C CA . SER A 1 577 ? -19.476 -11.597 29.551 1.00 97.38 577 SER A CA 1
ATOM 4512 C C . SER A 1 577 ? -19.632 -13.029 30.055 1.00 97.38 577 SER A C 1
ATOM 4514 O O . SER A 1 577 ? -20.281 -13.252 31.074 1.00 97.38 577 SER A O 1
ATOM 4516 N N . ASP A 1 578 ? -18.990 -13.999 29.409 1.00 96.56 578 ASP A N 1
ATOM 4517 C CA . ASP A 1 578 ? -19.062 -15.407 29.824 1.00 96.56 578 ASP A CA 1
ATOM 4518 C C . ASP A 1 578 ? -18.279 -15.685 31.116 1.00 96.56 578 ASP A C 1
ATOM 4520 O O . ASP A 1 578 ? -18.654 -16.559 31.910 1.00 96.56 578 ASP A O 1
ATOM 4524 N N . VAL A 1 579 ? -17.222 -14.909 31.372 1.00 94.50 579 VAL A N 1
ATOM 4525 C CA . VAL A 1 579 ? -16.326 -15.068 32.533 1.00 94.50 579 VAL A CA 1
ATOM 4526 C C . VAL A 1 579 ? -16.538 -14.025 33.635 1.00 94.50 579 VAL A C 1
ATOM 4528 O O . VAL A 1 579 ? -15.993 -14.179 34.724 1.00 94.50 579 VAL A O 1
ATOM 4531 N N . GLY A 1 580 ? -17.337 -12.985 33.377 1.00 95.19 580 GLY A N 1
ATOM 4532 C CA . GLY A 1 580 ? -17.497 -11.821 34.256 1.00 95.19 580 GLY A CA 1
ATOM 4533 C C . GLY A 1 580 ? -16.623 -10.626 33.853 1.00 95.19 580 GLY A C 1
ATOM 4534 O O . GLY A 1 580 ? -16.007 -10.617 32.785 1.00 95.19 580 GLY A O 1
ATOM 4535 N N . ILE A 1 581 ? -16.632 -9.571 34.667 1.00 96.81 581 ILE A N 1
ATOM 4536 C CA . ILE A 1 581 ? -16.043 -8.266 34.327 1.00 96.81 581 ILE A CA 1
ATOM 4537 C C . ILE A 1 581 ? -14.918 -7.925 35.299 1.00 96.81 581 ILE A C 1
ATOM 4539 O O . ILE A 1 581 ? -15.068 -8.086 36.510 1.00 96.81 581 ILE A O 1
ATOM 4543 N N . TYR A 1 582 ? -13.800 -7.445 34.761 1.00 96.50 582 TYR A N 1
ATOM 4544 C CA . TYR A 1 582 ? -12.606 -7.107 35.526 1.00 96.50 582 TYR A CA 1
ATOM 4545 C C . TYR A 1 582 ? -12.459 -5.590 35.667 1.00 96.50 582 TYR A C 1
ATOM 4547 O O . TYR A 1 582 ? -12.834 -4.831 34.769 1.00 96.50 582 TYR A O 1
ATOM 4555 N N . ASP A 1 583 ? -11.883 -5.134 36.777 1.00 94.06 583 ASP A N 1
ATOM 4556 C CA . ASP A 1 583 ? -11.434 -3.745 36.906 1.00 94.06 583 ASP A CA 1
ATOM 4557 C C . ASP A 1 583 ? -10.113 -3.491 36.149 1.00 94.06 583 ASP A C 1
ATOM 4559 O O . ASP A 1 583 ? -9.554 -4.367 35.480 1.00 94.06 583 ASP A O 1
ATOM 4563 N N . GLY A 1 584 ? -9.619 -2.252 36.224 1.00 89.19 584 GLY A N 1
ATOM 4564 C CA . GLY A 1 584 ? -8.352 -1.850 35.606 1.00 89.19 584 GLY A CA 1
ATOM 4565 C C . GLY A 1 584 ? -7.113 -2.550 36.183 1.00 89.19 584 GLY A C 1
ATOM 4566 O O . GLY A 1 584 ? -6.084 -2.573 35.515 1.00 89.19 584 GLY A O 1
ATOM 4567 N N . ASP A 1 585 ? -7.219 -3.167 37.364 1.00 90.56 585 ASP A N 1
ATOM 4568 C CA . ASP A 1 585 ? -6.132 -3.894 38.032 1.00 90.56 585 ASP A CA 1
ATOM 4569 C C . ASP A 1 585 ? -6.208 -5.415 37.772 1.00 90.56 585 ASP A C 1
ATOM 4571 O O . ASP A 1 585 ? -5.511 -6.206 38.409 1.00 90.56 585 ASP A O 1
ATOM 4575 N N . ASN A 1 586 ? -7.032 -5.836 36.802 1.00 91.50 586 ASN A N 1
ATOM 4576 C CA . ASN A 1 586 ? -7.308 -7.234 36.447 1.00 91.50 586 ASN A CA 1
ATOM 4577 C C . ASN A 1 586 ? -7.916 -8.062 37.587 1.00 91.50 586 ASN A C 1
ATOM 4579 O O . ASN A 1 586 ? -7.715 -9.279 37.653 1.00 91.50 586 ASN A O 1
ATOM 4583 N N . ARG A 1 587 ? -8.706 -7.442 38.466 1.00 95.44 587 ARG A N 1
ATOM 4584 C CA . ARG A 1 587 ? -9.472 -8.155 39.489 1.00 95.44 587 ARG A CA 1
ATOM 4585 C C . ARG A 1 587 ? -10.912 -8.358 39.027 1.00 95.44 587 ARG A C 1
ATOM 4587 O O . ARG A 1 587 ? -11.579 -7.413 38.617 1.00 95.44 587 ARG A O 1
ATOM 4594 N N . LEU A 1 588 ? -11.383 -9.601 39.110 1.00 96.50 588 LEU A N 1
ATOM 4595 C CA . LEU A 1 588 ? -12.770 -9.957 38.814 1.00 96.50 588 LEU A CA 1
ATOM 4596 C C . LEU A 1 588 ? -13.707 -9.305 39.840 1.00 96.50 588 LEU A C 1
ATOM 4598 O O . LEU A 1 588 ? -13.466 -9.409 41.045 1.00 96.50 588 LEU A O 1
ATOM 4602 N N . LEU A 1 589 ? -14.763 -8.652 39.361 1.00 97.38 589 LEU A N 1
ATOM 4603 C CA . LEU A 1 589 ? -15.705 -7.901 40.187 1.00 97.38 589 LEU A CA 1
ATOM 4604 C C . LEU A 1 589 ? -16.941 -8.728 40.534 1.00 97.38 589 LEU A C 1
ATOM 4606 O O . LEU A 1 589 ? -17.481 -9.443 39.690 1.00 97.38 589 LEU A O 1
ATOM 4610 N N . ASN A 1 590 ? -17.427 -8.581 41.766 1.00 97.38 590 ASN A N 1
ATOM 4611 C CA . ASN A 1 590 ? -18.773 -9.031 42.129 1.00 97.38 590 ASN A CA 1
ATOM 4612 C C . ASN A 1 590 ? -19.843 -7.982 41.749 1.00 97.38 590 ASN A C 1
ATOM 4614 O O . ASN A 1 590 ? -19.516 -6.873 41.323 1.00 97.38 590 ASN A O 1
ATOM 4618 N N . GLN A 1 591 ? -21.126 -8.320 41.926 1.00 97.44 591 GLN A N 1
ATOM 4619 C CA . GLN A 1 591 ? -22.260 -7.466 41.540 1.00 97.44 591 GLN A CA 1
ATOM 4620 C C . GLN A 1 591 ? -22.169 -6.057 42.149 1.00 97.44 591 GLN A C 1
ATOM 4622 O O . GLN A 1 591 ? -22.205 -5.069 41.419 1.00 97.44 591 GLN A O 1
ATOM 4627 N N . GLN A 1 592 ? -21.976 -5.957 43.467 1.00 97.12 592 GLN A N 1
ATOM 4628 C CA . GLN A 1 592 ? -21.948 -4.676 44.178 1.00 97.12 592 GLN A CA 1
ATOM 4629 C C . GLN A 1 592 ? -20.740 -3.817 43.776 1.00 97.12 592 GLN A C 1
ATOM 4631 O O . GLN A 1 592 ? -20.836 -2.595 43.651 1.00 97.12 592 GLN A O 1
ATOM 4636 N N . GLU A 1 593 ? -19.581 -4.441 43.575 1.00 97.56 593 GLU A N 1
ATOM 4637 C CA . GLU A 1 593 ? -18.377 -3.744 43.119 1.00 97.56 593 GLU A CA 1
ATOM 4638 C C . GLU A 1 593 ? -18.539 -3.205 41.696 1.00 97.56 593 GLU A C 1
ATOM 4640 O O . GLU A 1 593 ? -18.154 -2.065 41.424 1.00 97.56 593 GLU A O 1
ATOM 4645 N N . LEU A 1 594 ? -19.146 -3.996 40.809 1.00 98.00 594 LEU A N 1
ATOM 4646 C CA . LEU A 1 594 ? -19.418 -3.605 39.432 1.00 98.00 594 LEU A CA 1
ATOM 4647 C C . LEU A 1 594 ? -20.456 -2.476 39.354 1.00 98.00 594 LEU A C 1
ATOM 4649 O O . LEU A 1 594 ? -20.246 -1.515 38.619 1.00 98.00 594 LEU A O 1
ATOM 4653 N N . GLU A 1 595 ? -21.530 -2.524 40.142 1.00 97.31 595 GLU A N 1
ATOM 4654 C CA . GLU A 1 595 ? -22.519 -1.436 40.226 1.00 97.31 595 GLU A CA 1
ATOM 4655 C C . GLU A 1 595 ? -21.881 -0.112 40.666 1.00 97.31 595 GLU A C 1
ATOM 4657 O O . GLU A 1 595 ? -22.077 0.925 40.024 1.00 97.31 595 GLU A O 1
ATOM 4662 N N . ASN A 1 596 ? -21.052 -0.152 41.715 1.00 97.19 596 ASN A N 1
ATOM 4663 C CA . ASN A 1 596 ? -20.322 1.021 42.198 1.00 97.19 596 ASN A CA 1
ATOM 4664 C C . ASN A 1 596 ? -19.367 1.582 41.133 1.00 97.19 596 ASN A C 1
ATOM 4666 O O . ASN A 1 596 ? -19.270 2.801 40.957 1.00 97.19 596 ASN A O 1
ATOM 4670 N N . LEU A 1 597 ? -18.668 0.704 40.409 1.00 98.06 597 LEU A N 1
ATOM 4671 C CA . LEU A 1 597 ? -17.787 1.090 39.310 1.00 98.06 597 LEU A CA 1
ATOM 4672 C C . LEU A 1 597 ? -18.568 1.760 38.172 1.00 98.06 597 LEU A C 1
ATOM 4674 O O . LEU A 1 597 ? -18.158 2.817 37.693 1.00 98.06 597 LEU A O 1
ATOM 4678 N N . LEU A 1 598 ? -19.698 1.185 37.762 1.00 97.94 598 LEU A N 1
ATOM 4679 C CA . LEU A 1 598 ? -20.523 1.707 36.673 1.00 97.94 598 LEU A CA 1
ATOM 4680 C C . LEU A 1 598 ? -21.132 3.070 37.006 1.00 97.94 598 LEU A C 1
ATOM 4682 O O . LEU A 1 598 ? -21.114 3.965 36.159 1.00 97.94 598 LEU A O 1
ATOM 4686 N N . GLU A 1 599 ? -21.608 3.278 38.236 1.00 96.56 599 GLU A N 1
ATOM 4687 C CA . GLU A 1 599 ? -22.070 4.600 38.677 1.00 96.56 599 GLU A CA 1
ATOM 4688 C C . GLU A 1 599 ? -20.923 5.620 38.725 1.00 96.56 599 GLU A C 1
ATOM 4690 O O . GLU A 1 599 ? -21.102 6.777 38.329 1.00 96.56 599 GLU A O 1
ATOM 4695 N N . LYS A 1 600 ? -19.706 5.213 39.108 1.00 97.12 600 LYS A N 1
ATOM 4696 C CA . LYS A 1 600 ? -18.524 6.085 39.000 1.00 97.12 600 LYS A CA 1
ATOM 4697 C C . LYS A 1 600 ? -18.241 6.455 37.537 1.00 97.12 600 LYS A C 1
ATOM 4699 O O . LYS A 1 600 ? -18.127 7.639 37.222 1.00 97.12 600 LYS A O 1
ATOM 4704 N N . MET A 1 601 ? -18.205 5.476 36.632 1.00 97.25 601 MET A N 1
ATOM 4705 C CA . MET A 1 601 ? -17.949 5.700 35.201 1.00 97.25 601 MET A CA 1
ATOM 4706 C C . MET A 1 601 ? -19.034 6.544 34.519 1.00 97.25 601 MET A C 1
ATOM 4708 O O . MET A 1 601 ? -18.721 7.356 33.650 1.00 97.25 601 MET A O 1
ATOM 4712 N N . LYS A 1 602 ? -20.301 6.398 34.916 1.00 95.50 602 LYS A N 1
ATOM 4713 C CA . LYS A 1 602 ? -21.422 7.225 34.440 1.00 95.50 602 LYS A CA 1
ATOM 4714 C C . LYS A 1 602 ? -21.251 8.701 34.802 1.00 95.50 602 LYS A C 1
ATOM 4716 O O . LYS A 1 602 ? -21.616 9.580 34.024 1.00 95.50 602 LYS A O 1
ATOM 4721 N N . ASN A 1 603 ? -20.719 8.973 35.993 1.00 95.12 603 ASN A N 1
ATOM 4722 C CA . ASN A 1 603 ? -20.532 10.330 36.507 1.00 95.12 603 ASN A CA 1
ATOM 4723 C C . ASN A 1 603 ? -19.230 10.986 36.017 1.00 95.12 603 ASN A C 1
ATOM 4725 O O . ASN A 1 603 ? -19.140 12.219 35.972 1.00 95.12 603 ASN A O 1
ATOM 4729 N N . ASN A 1 604 ? -18.240 10.187 35.614 1.00 95.50 604 ASN A N 1
ATOM 4730 C CA . ASN A 1 604 ? -17.006 10.675 35.009 1.00 95.50 604 ASN A CA 1
ATOM 4731 C C . ASN A 1 604 ? -17.301 11.369 33.668 1.00 95.50 604 ASN A C 1
ATOM 4733 O O . ASN A 1 604 ? -17.869 10.788 32.745 1.00 95.50 604 ASN A O 1
ATOM 4737 N N . LYS A 1 605 ? -16.892 12.637 33.537 1.00 86.44 605 LYS A N 1
ATOM 4738 C CA . LYS A 1 605 ? -17.096 13.428 32.315 1.00 86.44 605 LYS A CA 1
ATOM 4739 C C . LYS A 1 605 ? -15.831 13.439 31.468 1.00 86.44 605 LYS A C 1
ATOM 4741 O O . LYS A 1 605 ? -14.870 14.119 31.818 1.00 86.44 605 LYS A O 1
ATOM 4746 N N . ASN A 1 606 ? -15.869 12.790 30.309 1.00 90.00 606 ASN A N 1
ATOM 4747 C CA . ASN A 1 606 ? -14.819 12.893 29.299 1.00 90.00 606 ASN A CA 1
ATOM 4748 C C . ASN A 1 606 ? -15.399 13.470 28.000 1.00 90.00 606 ASN A C 1
ATOM 4750 O O . ASN A 1 606 ? -16.276 12.870 27.381 1.00 90.00 606 ASN A O 1
ATOM 4754 N N . LYS A 1 607 ? -14.936 14.659 27.597 1.00 87.81 607 LYS A N 1
ATOM 4755 C CA . LYS A 1 607 ? -15.410 15.323 26.376 1.00 87.81 607 LYS A CA 1
ATOM 4756 C C . LYS A 1 607 ? -14.675 14.770 25.158 1.00 87.81 607 LYS A C 1
ATOM 4758 O O . LYS A 1 607 ? -13.456 14.882 25.077 1.00 87.81 607 LYS A O 1
ATOM 4763 N N . PHE A 1 608 ? -15.426 14.298 24.167 1.00 94.38 608 PHE A N 1
ATOM 4764 C CA . PHE A 1 608 ? -14.890 13.871 22.877 1.00 94.38 608 PHE A CA 1
ATOM 4765 C C . PHE A 1 608 ? -15.538 14.642 21.721 1.00 94.38 608 PHE A C 1
ATOM 4767 O O . PHE A 1 608 ? -16.743 14.893 21.714 1.00 94.38 608 PHE A O 1
ATOM 4774 N N . ASN A 1 609 ? -14.738 15.027 20.722 1.00 94.88 609 ASN A N 1
ATOM 4775 C CA . ASN A 1 609 ? -15.255 15.649 19.506 1.00 94.88 609 ASN A CA 1
ATOM 4776 C C . ASN A 1 609 ? -15.648 14.569 18.488 1.00 94.88 609 ASN A C 1
ATOM 4778 O O . ASN A 1 609 ? -14.832 14.160 17.660 1.00 94.88 609 ASN A O 1
ATOM 4782 N N . TYR A 1 610 ? -16.915 14.158 18.521 1.00 95.44 610 TYR A N 1
ATOM 4783 C CA . TYR A 1 610 ? -17.472 13.156 17.608 1.00 95.44 610 TYR A CA 1
ATOM 4784 C C . TYR A 1 610 ? -17.389 13.545 16.123 1.00 95.44 610 TYR A C 1
ATOM 4786 O O . TYR A 1 610 ? -17.421 12.661 15.272 1.00 95.44 610 TYR A O 1
ATOM 4794 N N . ASN A 1 611 ? -17.172 14.824 15.787 1.00 94.56 611 ASN A N 1
ATOM 4795 C CA . ASN A 1 611 ? -16.975 15.246 14.397 1.00 94.56 611 ASN A CA 1
ATOM 4796 C C . ASN A 1 611 ? -15.656 14.761 13.784 1.00 94.56 611 ASN A C 1
ATOM 4798 O O . ASN A 1 611 ? -15.484 14.844 12.570 1.00 94.56 611 ASN A O 1
ATOM 4802 N N . LYS A 1 612 ? -14.729 14.236 14.599 1.00 94.81 612 LYS A N 1
ATOM 4803 C CA . LYS A 1 612 ? -13.530 13.551 14.098 1.00 94.81 612 LYS A CA 1
ATOM 4804 C C . LYS A 1 612 ? -13.864 12.226 13.391 1.00 94.81 612 LYS A C 1
ATOM 4806 O O . LYS A 1 612 ? -13.090 11.800 12.532 1.00 94.81 612 LYS A O 1
ATOM 4811 N N . ILE A 1 613 ? -15.005 11.611 13.721 1.00 97.31 613 ILE A N 1
ATOM 4812 C CA . ILE A 1 613 ? -15.498 10.371 13.110 1.00 97.31 613 ILE A CA 1
ATOM 4813 C C . ILE A 1 613 ? -16.337 10.718 11.872 1.00 97.31 613 ILE A C 1
ATOM 4815 O O . ILE A 1 613 ? -17.341 11.423 11.985 1.00 97.31 613 ILE A O 1
ATOM 4819 N N . GLU A 1 614 ? -15.965 10.229 10.684 1.00 94.94 614 GLU A N 1
ATOM 4820 C CA . GLU A 1 614 ? -16.599 10.601 9.404 1.00 94.94 614 GLU A CA 1
ATOM 4821 C C . GLU A 1 614 ? -18.094 10.260 9.405 1.00 94.94 614 GLU A C 1
ATOM 4823 O O . GLU A 1 614 ? -18.918 11.068 8.965 1.00 94.94 614 GLU A O 1
ATOM 4828 N N . LYS A 1 615 ? -18.476 9.105 9.968 1.00 92.94 615 LYS A N 1
ATOM 4829 C CA . LYS A 1 615 ? -19.896 8.729 10.096 1.00 92.94 615 LYS A CA 1
ATOM 4830 C C . LYS A 1 615 ? -20.696 9.546 11.099 1.00 92.94 615 LYS A C 1
ATOM 4832 O O . LYS A 1 615 ? -21.918 9.626 10.962 1.00 92.94 615 LYS A O 1
ATOM 4837 N N . LEU A 1 616 ? -20.046 10.182 12.067 1.00 94.81 616 LEU A N 1
ATOM 4838 C CA . LEU A 1 616 ? -20.731 10.955 13.103 1.00 94.81 616 LEU A CA 1
ATOM 4839 C C . LEU A 1 616 ? -20.684 12.464 12.854 1.00 94.81 616 LEU A C 1
ATOM 4841 O O . LEU A 1 616 ? -21.518 13.170 13.408 1.00 94.81 616 LEU A O 1
ATOM 4845 N N . ALA A 1 617 ? -19.818 12.957 11.965 1.00 90.75 617 ALA A N 1
ATOM 4846 C CA . ALA A 1 617 ? -19.616 14.388 11.710 1.00 90.75 617 ALA A CA 1
ATOM 4847 C C . ALA A 1 617 ? -20.867 15.179 11.296 1.00 90.75 617 ALA A C 1
ATOM 4849 O O . ALA A 1 617 ? -20.898 16.400 11.430 1.00 90.75 617 ALA A O 1
ATOM 4850 N N . LYS A 1 618 ? -21.903 14.503 10.791 1.00 86.31 618 LYS A N 1
ATOM 4851 C CA . LYS A 1 618 ? -23.198 15.113 10.436 1.00 86.31 618 LYS A CA 1
ATOM 4852 C C . LYS A 1 618 ? -24.354 14.647 11.327 1.00 86.31 618 LYS A C 1
ATOM 4854 O O . LYS A 1 618 ? -25.503 14.986 11.060 1.00 86.31 618 LYS A O 1
ATOM 4859 N N . SER A 1 619 ? -24.075 13.848 12.354 1.00 87.31 619 SER A N 1
ATOM 4860 C CA . SER A 1 619 ? -25.086 13.284 13.246 1.00 87.31 619 SER A CA 1
ATOM 4861 C C . SER A 1 619 ? -25.332 14.204 14.441 1.00 87.31 619 SER A C 1
ATOM 4863 O O . SER A 1 619 ? -24.396 14.669 15.085 1.00 87.31 619 SER A O 1
ATOM 4865 N N . THR A 1 620 ? -26.598 14.428 14.794 1.00 90.31 620 THR A N 1
ATOM 4866 C CA . THR A 1 620 ? -26.952 15.066 16.069 1.00 90.31 620 THR A CA 1
ATOM 4867 C C . THR A 1 620 ? -27.034 14.001 17.157 1.00 90.31 620 THR A C 1
ATOM 4869 O O . THR A 1 620 ? -28.036 13.296 17.260 1.00 90.31 620 THR A O 1
ATOM 4872 N N . LEU A 1 621 ? -25.981 13.883 17.964 1.00 93.94 621 LEU A N 1
ATOM 4873 C CA . LEU A 1 621 ? -25.948 12.970 19.105 1.00 93.94 621 LEU A CA 1
ATOM 4874 C C . LEU A 1 621 ? -26.587 13.626 20.332 1.00 93.94 621 LEU A C 1
ATOM 4876 O O . LEU A 1 621 ? -26.339 14.796 20.625 1.00 93.94 621 LEU A O 1
ATOM 4880 N N . LYS A 1 622 ? -27.432 12.874 21.036 1.00 92.75 622 LYS A N 1
ATOM 4881 C CA . LYS A 1 622 ? -28.123 13.313 22.254 1.00 92.75 622 LYS A CA 1
ATOM 4882 C C . LYS A 1 622 ? -27.823 12.349 23.391 1.00 92.75 622 LYS A C 1
ATOM 4884 O O . LYS A 1 622 ? -27.782 11.143 23.164 1.00 92.75 622 LYS A O 1
ATOM 4889 N N . ASN A 1 623 ? -27.683 12.884 24.600 1.00 92.31 623 ASN A N 1
ATOM 4890 C CA . ASN A 1 623 ? -27.590 12.073 25.809 1.00 92.31 623 ASN A CA 1
ATOM 4891 C C . ASN A 1 623 ? -28.905 11.337 26.063 1.00 92.31 623 ASN A C 1
ATOM 4893 O O . ASN A 1 623 ? -29.991 11.900 25.887 1.00 92.31 623 ASN A O 1
ATOM 4897 N N . VAL A 1 624 ? -28.792 10.090 26.505 1.00 92.06 624 VAL A N 1
ATOM 4898 C CA . VAL A 1 624 ? -29.920 9.279 26.968 1.00 92.06 624 VAL A CA 1
ATOM 4899 C C . VAL A 1 624 ? -30.000 9.382 28.491 1.00 92.06 624 VAL A C 1
ATOM 4901 O O . VAL A 1 624 ? -28.973 9.456 29.158 1.00 92.06 624 VAL A O 1
ATOM 4904 N N . ASN A 1 625 ? -31.209 9.406 29.056 1.00 92.69 625 ASN A N 1
ATOM 4905 C CA . ASN A 1 625 ? -31.390 9.259 30.500 1.00 92.69 625 ASN A CA 1
ATOM 4906 C C . ASN A 1 625 ? -31.470 7.766 30.842 1.00 92.69 625 ASN A C 1
ATOM 4908 O O . ASN A 1 625 ? -32.332 7.071 30.300 1.00 92.69 625 ASN A O 1
ATOM 4912 N N . PHE A 1 626 ? -30.573 7.275 31.698 1.00 94.75 626 PHE A N 1
ATOM 4913 C CA . PHE A 1 626 ? -30.459 5.846 31.983 1.00 94.75 626 PHE A CA 1
ATOM 4914 C C . PHE A 1 626 ? -29.944 5.540 33.395 1.00 94.75 626 PHE A C 1
ATOM 4916 O O . PHE A 1 626 ? -29.284 6.360 34.046 1.00 94.75 626 PHE A O 1
ATOM 4923 N N . SER A 1 627 ? -30.193 4.312 33.840 1.00 95.75 627 SER A N 1
ATOM 4924 C CA . SER A 1 627 ? -29.494 3.671 34.958 1.00 95.75 627 SER A CA 1
ATOM 4925 C C . SER A 1 627 ? -28.896 2.334 34.527 1.00 95.75 627 SER A C 1
ATOM 4927 O O . SER A 1 627 ? -29.341 1.731 33.546 1.00 95.75 627 SER A O 1
ATOM 4929 N N . PHE A 1 628 ? -27.869 1.897 35.251 1.00 97.12 628 PHE A N 1
ATOM 4930 C CA . PHE A 1 628 ? -27.328 0.551 35.114 1.00 97.12 628 PHE A CA 1
ATOM 4931 C C . PHE A 1 628 ? -28.018 -0.404 36.083 1.00 97.12 628 PHE A C 1
ATOM 4933 O O . PHE A 1 628 ? -28.527 0.007 37.124 1.00 97.12 628 PHE A O 1
ATOM 4940 N N . GLU A 1 629 ? -28.035 -1.677 35.718 1.00 97.19 629 GLU A N 1
ATOM 4941 C CA . GLU A 1 629 ? -28.406 -2.790 36.586 1.00 97.19 629 GLU A CA 1
ATOM 4942 C C . GLU A 1 629 ? -27.498 -3.968 36.232 1.00 97.19 629 GLU A C 1
ATOM 4944 O O . GLU A 1 629 ? -27.178 -4.167 35.058 1.00 97.19 629 GLU A O 1
ATOM 4949 N N . VAL A 1 630 ? -27.062 -4.735 37.225 1.00 97.75 630 VAL A N 1
ATOM 4950 C CA . VAL A 1 630 ? -26.096 -5.824 37.045 1.00 97.75 630 VAL A CA 1
ATOM 4951 C C . VAL A 1 630 ? -26.745 -7.145 37.456 1.00 97.75 630 VAL A C 1
ATOM 4953 O O . VAL A 1 630 ? -27.470 -7.194 38.448 1.00 97.75 630 VAL A O 1
ATOM 4956 N N . SER A 1 631 ? -26.518 -8.218 36.693 1.00 97.75 631 SER A N 1
ATOM 4957 C CA . SER A 1 631 ? -26.982 -9.560 37.077 1.00 97.75 631 SER A CA 1
ATOM 4958 C C . SER A 1 631 ? -26.315 -10.063 38.361 1.00 97.75 631 SER A C 1
ATOM 4960 O O . SER A 1 631 ? -25.203 -9.659 38.692 1.00 97.75 631 SER A O 1
ATOM 4962 N N . ASP A 1 632 ? -26.962 -11.001 39.055 1.00 95.94 632 ASP A N 1
ATOM 4963 C CA . ASP A 1 632 ? -26.470 -11.553 40.329 1.00 95.94 632 ASP A CA 1
ATOM 4964 C C . ASP A 1 632 ? -25.074 -12.193 40.223 1.00 95.94 632 ASP A C 1
ATOM 4966 O O . ASP A 1 632 ? -24.286 -12.163 41.165 1.00 95.94 632 ASP A O 1
ATOM 4970 N N . ASP A 1 633 ? -24.739 -12.747 39.056 1.00 95.88 633 ASP A N 1
ATOM 4971 C CA . ASP A 1 633 ? -23.433 -13.339 38.755 1.00 95.88 633 ASP A CA 1
ATOM 4972 C C . ASP A 1 633 ? -22.399 -12.334 38.211 1.00 95.88 633 ASP A C 1
ATOM 4974 O O . ASP A 1 633 ? -21.294 -12.735 37.849 1.00 95.88 633 ASP A O 1
ATOM 4978 N N . ALA A 1 634 ? -22.745 -11.043 38.140 1.00 96.06 634 ALA A N 1
ATOM 4979 C CA . ALA A 1 634 ? -21.927 -9.957 37.592 1.00 96.06 634 ALA A CA 1
ATOM 4980 C C . ALA A 1 634 ? -21.461 -10.165 36.137 1.00 96.06 634 ALA A C 1
ATOM 4982 O O . ALA A 1 634 ? -20.488 -9.552 35.686 1.00 96.06 634 ALA A O 1
ATOM 4983 N N . LYS A 1 635 ? -22.160 -11.018 35.379 1.00 97.56 635 LYS A N 1
ATOM 4984 C CA . LYS A 1 635 ? -21.843 -11.321 33.976 1.00 97.56 635 LYS A CA 1
ATOM 4985 C C . LYS A 1 635 ? -22.555 -10.428 32.973 1.00 97.56 635 LYS A C 1
ATOM 4987 O O . LYS A 1 635 ? -22.104 -10.311 31.835 1.00 97.56 635 LYS A O 1
ATOM 4992 N N . ILE A 1 636 ? -23.659 -9.797 33.363 1.00 98.12 636 ILE A N 1
ATOM 4993 C CA . ILE A 1 636 ? -24.491 -8.996 32.467 1.00 98.12 636 ILE A CA 1
ATOM 4994 C C . ILE A 1 636 ? -24.655 -7.590 33.036 1.00 98.12 636 ILE A C 1
ATOM 4996 O O . ILE A 1 636 ? -25.128 -7.413 34.159 1.00 98.12 636 ILE A O 1
ATOM 5000 N N . ILE A 1 637 ? -24.317 -6.588 32.222 1.00 98.31 637 ILE A N 1
ATOM 5001 C CA . ILE A 1 637 ? -24.656 -5.185 32.461 1.00 98.31 637 ILE A CA 1
ATOM 5002 C C . ILE A 1 637 ? -25.890 -4.855 31.633 1.00 98.31 637 ILE A C 1
ATOM 5004 O O . ILE A 1 637 ? -25.858 -4.846 30.396 1.00 98.31 637 ILE A O 1
ATOM 5008 N N . TYR A 1 638 ? -26.971 -4.529 32.324 1.00 97.88 638 TYR A N 1
ATOM 5009 C CA . TYR A 1 638 ? -28.182 -3.995 31.733 1.00 97.88 638 TYR A CA 1
ATOM 5010 C C . TYR A 1 638 ? -28.163 -2.472 31.731 1.00 97.88 638 TYR A C 1
ATOM 5012 O O . TYR A 1 638 ? -27.654 -1.821 32.645 1.00 97.88 638 TYR A O 1
ATOM 5020 N N . ILE A 1 639 ? -28.800 -1.906 30.713 1.00 96.50 639 ILE A N 1
ATOM 5021 C CA . ILE A 1 639 ? -29.151 -0.496 30.655 1.00 96.50 639 ILE A CA 1
ATOM 5022 C C . ILE A 1 639 ? -30.669 -0.333 30.717 1.00 96.50 639 ILE A C 1
ATOM 5024 O O . ILE A 1 639 ? -31.409 -0.929 29.931 1.00 96.50 639 ILE A O 1
ATOM 5028 N N . ASN A 1 640 ? -31.124 0.505 31.645 1.00 96.19 640 ASN A N 1
ATOM 5029 C CA . ASN A 1 640 ? -32.522 0.862 31.848 1.00 96.19 640 ASN A CA 1
ATOM 5030 C C . ASN A 1 640 ? -32.768 2.278 31.312 1.00 96.19 640 ASN A C 1
ATOM 5032 O O . ASN A 1 640 ? -32.323 3.259 31.906 1.00 96.19 640 ASN A O 1
ATOM 5036 N N . ILE A 1 641 ? -33.458 2.391 30.174 1.00 93.69 641 ILE A N 1
ATOM 5037 C CA . ILE A 1 641 ? -33.759 3.669 29.507 1.00 93.69 641 ILE A CA 1
ATOM 5038 C C . ILE A 1 641 ? -35.050 4.266 30.084 1.00 93.69 641 ILE A C 1
ATOM 5040 O O . ILE A 1 641 ? -36.107 3.631 30.000 1.00 93.69 641 ILE A O 1
ATOM 5044 N N . LEU A 1 642 ? -34.954 5.485 30.633 1.00 89.81 642 LEU A N 1
ATOM 5045 C CA . LEU A 1 642 ? -35.971 6.123 31.489 1.00 89.81 642 LEU A CA 1
ATOM 5046 C C . LEU A 1 642 ? -37.017 6.978 30.770 1.00 89.81 642 LEU A C 1
ATOM 5048 O O . LEU A 1 642 ? -36.728 7.648 29.751 1.00 89.81 642 LEU A O 1
#

pLDDT: mean 92.14, std 9.17, range [38.03, 98.88]

Radius of gyration: 29.29 Å; Cα contacts (8 Å, |Δi|>4): 2150; chains: 1; bounding box: 72×48×87 Å

Solvent-accessible surface area (backbone atoms only — not comparable to full-atom values): 29096 Å² total; per-residue (Å²): 142,80,64,102,54,61,91,84,39,84,77,93,64,47,60,74,48,54,42,39,78,26,70,74,42,64,44,69,68,31,55,29,76,37,49,75,86,38,72,46,81,36,59,60,55,59,64,49,64,49,98,87,65,48,78,45,66,55,86,66,40,40,35,40,22,1,24,38,20,40,53,11,37,35,32,47,12,25,27,38,30,60,22,34,32,44,26,41,37,28,59,58,98,54,57,58,34,44,30,54,38,38,41,25,2,24,40,26,43,64,86,80,90,58,72,24,39,21,30,46,11,26,27,37,32,53,28,38,36,50,44,78,44,64,52,60,99,60,89,83,77,54,32,47,32,43,36,44,38,39,37,28,4,8,31,15,55,28,15,34,5,32,44,8,25,31,38,38,31,29,54,47,30,52,34,68,87,45,100,48,28,39,34,35,56,30,40,39,36,28,8,4,28,11,66,44,24,31,3,30,45,4,28,32,37,38,48,33,78,53,45,37,55,68,71,86,54,96,83,65,57,46,45,42,36,41,25,10,3,31,16,34,52,12,13,27,44,5,30,34,43,36,34,40,33,57,23,48,78,79,59,71,83,55,73,65,36,36,34,38,37,26,26,13,36,24,46,25,41,42,37,29,47,23,31,40,34,42,32,53,24,33,31,44,45,34,37,42,39,26,52,27,47,68,45,76,56,97,89,43,82,25,42,15,54,29,33,34,52,27,39,36,44,39,33,46,31,41,26,45,14,30,44,31,40,36,35,32,17,33,27,32,28,48,29,39,38,39,40,33,44,34,37,28,33,51,40,89,60,29,53,90,37,47,26,33,37,39,40,38,14,71,33,33,26,34,48,29,37,40,38,42,31,51,31,38,36,24,24,24,27,39,36,41,39,31,31,11,55,47,32,9,32,50,12,34,34,37,39,33,43,33,38,46,34,34,68,32,94,79,22,37,48,37,37,42,40,30,29,8,23,8,31,36,11,28,49,8,32,27,38,42,27,29,39,35,39,46,64,53,71,50,79,84,25,34,39,44,22,12,17,22,19,74,51,76,92,73,37,35,27,32,50,16,30,37,37,40,29,60,56,64,46,59,29,88,98,44,58,33,43,35,43,25,30,26,30,39,45,45,69,45,100,86,68,51,77,47,75,44,86,55,81,61,43,64,54,38,10,39,64,5,29,42,34,38,43,46,57,60,44,49,26,34,28,38,38,26,35,28,28,40,35,42,39,46,57,61,73,84,86,56,42,30,31,37,31,57,68,42,39,46,53,32,73,88,15,26,50,45,50,33,16,75,63,79,57,62,69,46,78,44,49,46,36,38,30,76,72,31,40,21,33,46,85,72,45,79,40,51,36,70,58,44,50,56,42,50,56,46,12,54,68,40,85,76,92,75,72,56,60,78,39,80,89,40,52,84,55,67,74,40,81,61,62,69,47,78,49,63,38,90,79,24,27,34,38,32,38,37,37,111